Protein 9UC6 (pdb70)

Structure (mmCIF, N/CA/C/O backbone):
data_9UC6
#
_entry.id   9UC6
#
_cell.length_a   1.00
_cell.length_b   1.00
_cell.length_c   1.00
_cell.angle_alpha   90.00
_cell.angle_beta   90.00
_cell.angle_gamma   90.00
#
_symmetry.space_group_name_H-M   'P 1'
#
loop_
_entity.id
_entity.type
_entity.pdbx_description
1 polymer 'Chlorophyll a-b binding protein, chloroplastic'
2 non-polymer 'CHLOROPHYLL A'
3 non-polymer 'CHLOROPHYLL B'
4 non-polymer 'Mg-2,4-divinyl-phaeoporphyrin a5-monometyl ester'
5 non-polymer (3~{E},5~{E},7~{E},9~{E},11~{E},13~{E},15~{E},17~{E})-1-[(1~{S},4~{S})-2,2-dimethyl-6-methylidene-1,4-bis(oxidanyl)cyclohexyl]-3,7,12,16-tetramethyl-18-[(1~{R},4~{R})-2,6,6-trimethyl-4-oxidanyl-cyclohex-2-en-1-yl]octadeca-3,5,7,9,11,13,15,17-octaen-2-one
6 non-polymer (5~{Z})-3-[2-[(1~{R},4~{R})-2,6,6-trimethyl-4-oxidanyl-cyclohex-2-en-1-yl]ethyl]-5-[(2~{E},4~{E},6~{E},8~{E},10~{E},12~{E})-2,7,11-trimethyl-13-[(1~{S},4~{S},6~{R})-2,2,6-trimethyl-4-oxidanyl-7-oxabicyclo[4.1.0]heptan-1-yl]trideca-2,4,6,8,10,12-hexaenylidene]furan-2-one
7 non-polymer (1R,3R)-6-{(3E,5E,7E,9E,11E,13E,15E,17E)-18-[(1S,4R,6R)-4-HYDROXY-2,2,6-TRIMETHYL-7-OXABICYCLO[4.1.0]HEPT-1-YL]-3,7,12,16-TETRAMETHYLOCTADECA-1,3,5,7,9,11,13,15,17-NONAENYLIDENE}-1,5,5-TRIMETHYLCYCLOHEXANE-1,3-DIOL
8 non-polymer (2~{Z},4~{E},6~{E},8~{E},10~{E},12~{E},14~{E},16~{E})-6,11,15-trimethyl-17-[(4~{R})-2,6,6-trimethyl-4-oxidanyl-cyclohexen-1-yl]-2-[2-[(1~{R},4~{R})-2,6,6-trimethyl-4-oxidanyl-cyclohex-2-en-1-yl]ethyl]heptadeca-2,4,6,8,10,12,14,16-octaenal
9 non-polymer (1~{R})-3,5,5-trimethyl-4-[(1~{E},3~{E},5~{E},7~{E},9~{E},11~{E},13~{E},15~{E})-3,7,12,16-tetramethyl-18-[(1~{R},4~{R})-2,6,6-trimethyl-4-oxidanyl-cyclohex-2-en-1-yl]octadeca-1,3,5,7,9,11,13,15-octaenyl]cyclohex-3-en-1-ol
10 non-polymer 'Lauryl Maltose Neopentyl Glycol'
11 non-polymer 1,2-DI-O-ACYL-3-O-[6-DEOXY-6-SULFO-ALPHA-D-GLUCOPYRANOSYL]-SN-GLYCEROL
12 non-polymer '[(1~{S},3~{S},6~{R})-1,5,5-trimethyl-6-[(1~{E},3~{E},5~{E},7~{E},9~{E},11~{E},13~{E},15~{E},17~{E})-3,7,12,16-tetramethyl-18-[(4~{R})-2,6,6-trimethyl-4-oxidanyl-cyclohexen-1-yl]octadeca-1,3,5,7,9,11,13,15,17-nonaenyl]-7-oxabicyclo[4.1.0]heptan-3-yl] (~{Z})-oct-2-enoate'
13 water water
#
loop_
_atom_site.group_PDB
_atom_site.id
_atom_site.type_symbol
_atom_site.label_atom_id
_atom_site.label_alt_id
_atom_site.label_comp_id
_atom_site.label_asym_id
_atom_site.label_entity_id
_atom_site.label_seq_id
_atom_site.pdbx_PDB_ins_code
_atom_site.Cartn_x
_atom_site.Cartn_y
_atom_site.Cartn_z
_atom_site.occupancy
_atom_site.B_iso_or_equiv
_atom_site.auth_seq_id
_atom_site.auth_comp_id
_atom_site.auth_asym_id
_atom_site.auth_atom_id
_atom_site.pdbx_PDB_model_num
ATOM 1 N N . ALA A 1 1 ? 92.497 127.286 81.227 1.00 26.74 32 ALA A N 1
ATOM 2 C CA . ALA A 1 1 ? 92.274 128.660 80.794 1.00 26.74 32 ALA A CA 1
ATOM 3 C C . ALA A 1 1 ? 90.861 129.105 81.137 1.00 26.74 32 ALA A C 1
ATOM 4 O O . ALA A 1 1 ? 90.647 129.822 82.110 1.00 26.74 32 ALA A O 1
ATOM 6 N N . ASP A 1 2 ? 89.895 128.670 80.330 1.00 27.17 33 ASP A N 1
ATOM 7 C CA . ASP A 1 2 ? 88.494 129.009 80.554 1.00 27.17 33 ASP A CA 1
ATOM 8 C C . ASP A 1 2 ? 87.888 128.153 81.663 1.00 27.17 33 ASP A C 1
ATOM 9 O O . ASP A 1 2 ? 87.359 128.682 82.645 1.00 27.17 33 ASP A O 1
ATOM 14 N N . ILE A 1 3 ? 87.970 126.832 81.525 1.00 21.31 34 ILE A N 1
ATOM 15 C CA . ILE A 1 3 ? 87.359 125.939 82.501 1.00 21.31 34 ILE A CA 1
ATOM 16 C C . ILE A 1 3 ? 88.332 125.526 83.605 1.00 21.31 34 ILE A C 1
ATOM 17 O O . ILE A 1 3 ? 87.896 125.130 84.690 1.00 21.31 34 ILE A O 1
ATOM 22 N N . TYR A 1 4 ? 89.639 125.613 83.358 1.00 16.60 35 TYR A N 1
ATOM 23 C CA . TYR A 1 4 ? 90.665 125.253 84.334 1.00 16.60 35 TYR A CA 1
ATOM 24 C C . TYR A 1 4 ? 91.688 126.380 84.443 1.00 16.60 35 TYR A C 1
ATOM 25 O O . TYR A 1 4 ? 92.835 126.235 84.005 1.00 16.60 35 TYR A O 1
ATOM 34 N N . PRO A 1 5 ? 91.310 127.518 85.034 1.00 17.56 36 PRO A N 1
ATOM 35 C CA . PRO A 1 5 ? 92.286 128.609 85.178 1.00 17.56 36 PRO A CA 1
ATOM 36 C C . PRO A 1 5 ? 93.307 128.362 86.275 1.00 17.56 36 PRO A C 1
ATOM 37 O O . PRO A 1 5 ? 94.377 128.979 86.253 1.00 17.56 36 PRO A O 1
ATOM 41 N N . GLU A 1 6 ? 93.014 127.476 87.227 1.00 15.62 37 GLU A N 1
ATOM 42 C CA . GLU A 1 6 ? 93.925 127.173 88.328 1.00 15.62 37 GLU A CA 1
ATOM 43 C C . GLU A 1 6 ? 95.233 126.574 87.822 1.00 15.62 37 GLU A C 1
ATOM 44 O O . GLU A 1 6 ? 95.349 126.229 86.644 1.00 15.62 37 GLU A O 1
ATOM 50 N N . PHE A 1 7 ? 96.218 126.447 88.710 1.00 14.27 38 PHE A N 1
ATOM 51 C CA . PHE A 1 7 ? 97.509 125.872 88.353 1.00 14.27 38 PHE A CA 1
ATOM 52 C C . PHE A 1 7 ? 97.338 124.469 87.786 1.00 14.27 38 PHE A C 1
ATOM 53 O O . PHE A 1 7 ? 96.555 123.668 88.301 1.00 14.27 38 PHE A O 1
ATOM 61 N N . GLY A 1 8 ? 98.073 124.178 86.723 1.00 14.82 39 GLY A N 1
ATOM 62 C CA . GLY A 1 8 ? 97.997 122.884 86.081 1.00 14.82 39 GLY A CA 1
ATOM 63 C C . GLY A 1 8 ? 96.901 122.804 85.040 1.00 14.82 39 GLY A C 1
ATOM 64 O O . GLY A 1 8 ? 96.284 123.794 84.645 1.00 14.82 39 GLY A O 1
ATOM 65 N N . THR A 1 9 ? 96.654 121.577 84.592 1.00 15.09 40 THR A N 1
ATOM 66 C CA . THR A 1 9 ? 95.629 121.314 83.593 1.00 15.09 40 THR A CA 1
ATOM 67 C C . THR A 1 9 ? 95.065 119.918 83.839 1.00 15.09 40 THR A C 1
ATOM 68 O O . THR A 1 9 ? 95.349 119.285 84.856 1.00 15.09 40 THR A O 1
ATOM 72 N N . TYR A 1 10 ? 94.231 119.458 82.915 1.00 15.78 41 TYR A N 1
ATOM 73 C CA . TYR A 1 10 ? 93.569 118.165 82.969 1.00 15.78 41 TYR A CA 1
ATOM 74 C C . TYR A 1 10 ? 94.021 117.284 81.807 1.00 15.78 41 TYR A C 1
ATOM 75 O O . TYR A 1 10 ? 94.476 117.798 80.781 1.00 15.78 41 TYR A O 1
ATOM 84 N N . PRO A 1 11 ? 93.950 115.957 81.944 1.00 15.64 42 PRO A N 1
ATOM 85 C CA . PRO A 1 11 ? 94.379 115.087 80.840 1.00 15.64 42 PRO A CA 1
ATOM 86 C C . PRO A 1 11 ? 93.576 115.368 79.579 1.00 15.64 42 PRO A C 1
ATOM 87 O O . PRO A 1 11 ? 92.350 115.479 79.612 1.00 15.64 42 PRO A O 1
ATOM 91 N N . GLY A 1 12 ? 94.285 115.487 78.461 1.00 17.94 43 GLY A N 1
ATOM 92 C CA . GLY A 1 12 ? 93.701 115.985 77.238 1.00 17.94 43 GLY A CA 1
ATOM 93 C C . GLY A 1 12 ? 93.574 117.491 77.157 1.00 17.94 43 GLY A C 1
ATOM 94 O O . GLY A 1 12 ? 92.998 117.994 76.187 1.00 17.94 43 GLY A O 1
ATOM 95 N N . GLY A 1 13 ? 94.088 118.227 78.140 1.00 18.06 44 GLY A N 1
ATOM 96 C CA . GLY A 1 13 ? 93.936 119.668 78.168 1.00 18.06 44 GLY A CA 1
ATOM 97 C C . GLY A 1 13 ? 95.236 120.440 78.090 1.00 18.06 44 GLY A C 1
ATOM 98 O O . GLY A 1 13 ? 95.233 121.670 78.169 1.00 18.06 44 GLY A O 1
ATOM 99 N N . GLY A 1 14 ? 96.355 119.744 77.944 1.00 19.34 45 GLY A N 1
ATOM 100 C CA . GLY A 1 14 ? 97.630 120.427 77.839 1.00 19.34 45 GLY A CA 1
ATOM 101 C C . GLY A 1 14 ? 98.746 119.580 78.422 1.00 19.34 45 GLY A C 1
ATOM 102 O O . GLY A 1 14 ? 98.635 118.361 78.518 1.00 19.34 45 GLY A O 1
ATOM 103 N N . GLU A 1 15 ? 99.813 120.265 78.814 1.00 20.15 46 GLU A N 1
ATOM 104 C CA . GLU A 1 15 ? 101.011 119.622 79.329 1.00 20.15 46 GLU A CA 1
ATOM 105 C C . GLU A 1 15 ? 101.045 119.724 80.848 1.00 20.15 46 GLU A C 1
ATOM 106 O O . GLU A 1 15 ? 100.704 120.763 81.419 1.00 20.15 46 GLU A O 1
ATOM 112 N N . SER A 1 16 ? 101.444 118.638 81.491 1.00 16.59 47 SER A N 1
ATOM 113 C CA . SER A 1 16 ? 101.594 118.633 82.938 1.00 16.59 47 SER A CA 1
ATOM 114 C C . SER A 1 16 ? 102.700 119.603 83.352 1.00 16.59 47 SER A C 1
ATOM 115 O O . SER A 1 16 ? 103.738 119.674 82.682 1.00 16.59 47 SER A O 1
ATOM 118 N N . PRO A 1 17 ? 102.520 120.362 84.438 1.00 15.68 48 PRO A N 1
ATOM 119 C CA . PRO A 1 17 ? 103.521 121.388 84.777 1.00 15.68 48 PRO A CA 1
ATOM 120 C C . PRO A 1 17 ? 104.834 120.818 85.281 1.00 15.68 48 PRO A C 1
ATOM 121 O O . PRO A 1 17 ? 105.897 121.362 84.964 1.00 15.68 48 PRO A O 1
ATOM 125 N N . ILE A 1 18 ? 104.798 119.751 86.077 1.00 15.08 49 ILE A N 1
ATOM 126 C CA . ILE A 1 18 ? 105.995 119.280 86.766 1.00 15.08 49 ILE A CA 1
ATOM 127 C C . ILE A 1 18 ? 106.286 117.818 86.447 1.00 15.08 49 ILE A C 1
ATOM 128 O O . ILE A 1 18 ? 107.357 117.498 85.924 1.00 15.08 49 ILE A O 1
ATOM 133 N N . ILE A 1 19 ? 105.351 116.926 86.759 1.00 14.74 50 ILE A N 1
ATOM 134 C CA . ILE A 1 19 ? 105.512 115.497 86.504 1.00 14.74 50 ILE A CA 1
ATOM 135 C C . ILE A 1 19 ? 104.864 115.177 85.160 1.00 14.74 50 ILE A C 1
ATOM 136 O O . ILE A 1 19 ? 103.641 115.322 85.031 1.00 14.74 50 ILE A O 1
ATOM 141 N N . PRO A 1 20 ? 105.625 114.724 84.162 1.00 17.46 51 PRO A N 1
ATOM 142 C CA . PRO A 1 20 ? 105.077 114.589 82.803 1.00 17.46 51 PRO A CA 1
ATOM 143 C C . PRO A 1 20 ? 103.939 113.580 82.715 1.00 17.46 51 PRO A C 1
ATOM 144 O O . PRO A 1 20 ? 103.957 112.529 83.358 1.00 17.46 51 PRO A O 1
ATOM 148 N N . PHE A 1 21 ? 102.953 113.908 81.883 1.00 18.42 52 PHE A N 1
ATOM 149 C CA . PHE A 1 21 ? 101.822 113.025 81.601 1.00 18.42 52 PHE A CA 1
ATOM 150 C C . PHE A 1 21 ? 102.221 112.124 80.439 1.00 18.42 52 PHE A C 1
ATOM 151 O O . PHE A 1 21 ? 102.182 112.533 79.278 1.00 18.42 52 PHE A O 1
ATOM 159 N N . GLY A 1 22 ? 102.609 110.891 80.751 1.00 22.15 53 GLY A N 1
ATOM 160 C CA . GLY A 1 22 ? 103.105 109.985 79.735 1.00 22.15 53 GLY A CA 1
ATOM 161 C C . GLY A 1 22 ? 102.225 108.783 79.467 1.00 22.15 53 GLY A C 1
ATOM 162 O O . GLY A 1 22 ? 102.218 108.255 78.352 1.00 22.15 53 GLY A O 1
ATOM 163 N N . SER A 1 23 ? 101.483 108.332 80.474 1.00 21.01 54 SER A N 1
ATOM 164 C CA . SER A 1 23 ? 100.626 107.160 80.354 1.00 21.01 54 SER A CA 1
ATOM 165 C C . SER A 1 23 ? 99.176 107.556 80.578 1.00 21.01 54 SER A C 1
ATOM 166 O O . SER A 1 23 ? 98.858 108.234 81.560 1.00 21.01 54 SER A O 1
ATOM 169 N N . GLU A 1 24 ? 98.301 107.120 79.672 1.00 20.41 55 GLU A N 1
ATOM 170 C CA . GLU A 1 24 ? 96.874 107.366 79.833 1.00 20.41 55 GLU A CA 1
ATOM 171 C C . GLU A 1 24 ? 96.301 106.630 81.038 1.00 20.41 55 GLU A C 1
ATOM 172 O O . GLU A 1 24 ? 95.335 107.112 81.639 1.00 20.41 55 GLU A O 1
ATOM 178 N N . LYS A 1 25 ? 96.892 105.492 81.413 1.00 15.72 56 LYS A N 1
ATOM 179 C CA . LYS A 1 25 ? 96.408 104.725 82.557 1.00 15.72 56 LYS A CA 1
ATOM 180 C C . LYS A 1 25 ? 96.426 105.547 83.840 1.00 15.72 56 LYS A C 1
ATOM 181 O O . LYS A 1 25 ? 95.495 105.451 84.647 1.00 15.72 56 LYS A O 1
ATOM 187 N N . ASN A 1 26 ? 97.463 106.367 84.033 1.00 14.24 57 ASN A N 1
ATOM 188 C CA . ASN A 1 26 ? 97.510 107.245 85.195 1.00 14.24 57 ASN A CA 1
ATOM 189 C C . ASN A 1 26 ? 96.239 108.078 85.313 1.00 14.24 57 ASN A C 1
ATOM 190 O O . ASN A 1 26 ? 95.707 108.234 86.418 1.00 14.24 57 ASN A O 1
ATOM 195 N N . ALA A 1 27 ? 95.696 108.544 84.183 1.00 13.87 58 ALA A N 1
ATOM 196 C CA . ALA A 1 27 ? 94.441 109.288 84.224 1.00 13.87 58 ALA A CA 1
ATOM 197 C C . ALA A 1 27 ? 93.363 108.495 84.955 1.00 13.87 58 ALA A C 1
ATOM 198 O O . ALA A 1 27 ? 92.771 108.986 85.925 1.00 13.87 58 ALA A O 1
ATOM 200 N N . GLU A 1 28 ? 93.145 107.237 84.546 1.00 13.86 59 GLU A N 1
ATOM 201 C CA . GLU A 1 28 ? 92.181 106.395 85.251 1.00 13.86 59 GLU A CA 1
ATOM 202 C C . GLU A 1 28 ? 92.534 106.292 86.728 1.00 13.86 59 GLU A C 1
ATOM 203 O O . GLU A 1 28 ? 91.680 106.516 87.596 1.00 13.86 59 GLU A O 1
ATOM 209 N N . ARG A 1 29 ? 93.803 106.002 87.031 1.00 11.63 60 ARG A N 1
ATOM 210 C CA . ARG A 1 29 ? 94.209 105.901 88.426 1.00 11.63 60 ARG A CA 1
ATOM 211 C C . ARG A 1 29 ? 93.804 107.158 89.186 1.00 11.63 60 ARG A C 1
ATOM 212 O O . ARG A 1 29 ? 93.180 107.073 90.251 1.00 11.63 60 ARG A O 1
ATOM 220 N N . GLU A 1 30 ? 94.059 108.333 88.595 1.00 10.62 61 GLU A N 1
ATOM 221 C CA . GLU A 1 30 ? 93.819 109.574 89.323 1.00 10.62 61 GLU A CA 1
ATOM 222 C C . GLU A 1 30 ? 92.346 109.708 89.688 1.00 10.62 61 GLU A C 1
ATOM 223 O O . GLU A 1 30 ? 92.015 110.182 90.779 1.00 10.62 61 GLU A O 1
ATOM 229 N N . VAL A 1 31 ? 91.449 109.256 88.811 1.00 10.69 62 VAL A N 1
ATOM 230 C CA . VAL A 1 31 ? 90.031 109.373 89.125 1.00 10.69 62 VAL A CA 1
ATOM 231 C C . VAL A 1 31 ? 89.658 108.402 90.238 1.00 10.69 62 VAL A C 1
ATOM 232 O O . VAL A 1 31 ? 89.001 108.781 91.213 1.00 10.69 62 VAL A O 1
ATOM 236 N N . ILE A 1 32 ? 90.139 107.157 90.149 1.00 10.15 63 ILE A N 1
ATOM 237 C CA . ILE A 1 32 ? 89.715 106.141 91.111 1.00 10.15 63 ILE A CA 1
ATOM 238 C C . ILE A 1 32 ? 90.186 106.516 92.511 1.00 10.15 63 ILE A C 1
ATOM 239 O O . ILE A 1 32 ? 89.375 106.649 93.439 1.00 10.15 63 ILE A O 1
ATOM 244 N N . HIS A 1 33 ? 91.499 106.734 92.667 1.00 9.83 64 HIS A N 1
ATOM 245 C CA . HIS A 1 33 ? 92.035 107.317 93.893 1.00 9.83 64 HIS A CA 1
ATOM 246 C C . HIS A 1 33 ? 91.156 108.468 94.368 1.00 9.83 64 HIS A C 1
ATOM 247 O O . HIS A 1 33 ? 90.664 108.458 95.504 1.00 9.83 64 HIS A O 1
ATOM 254 N N . GLY A 1 34 ? 90.867 109.414 93.469 1.00 10.11 65 GLY A N 1
ATOM 255 C CA . GLY A 1 34 ? 90.117 110.593 93.859 1.00 10.11 65 GLY A CA 1
ATOM 256 C C . GLY A 1 34 ? 88.781 110.252 94.486 1.00 10.11 65 GLY A C 1
ATOM 257 O O . GLY A 1 34 ? 88.444 110.765 95.557 1.00 10.11 65 GLY A O 1
ATOM 258 N N . ARG A 1 35 ? 88.035 109.331 93.868 1.00 11.48 66 ARG A N 1
ATOM 259 C CA . ARG A 1 35 ? 86.722 108.995 94.403 1.00 11.48 66 ARG A CA 1
ATOM 260 C C . ARG A 1 35 ? 86.857 108.449 95.819 1.00 11.48 66 ARG A C 1
ATOM 261 O O . ARG A 1 35 ? 86.199 108.935 96.749 1.00 11.48 66 ARG A O 1
ATOM 269 N N . TRP A 1 36 ? 87.807 107.528 96.021 1.00 10.31 67 TRP A N 1
ATOM 270 C CA . TRP A 1 36 ? 88.024 106.997 97.360 1.00 10.31 67 TRP A CA 1
ATOM 271 C C . TRP A 1 36 ? 88.383 108.122 98.323 1.00 10.31 67 TRP A C 1
ATOM 272 O O . TRP A 1 36 ? 87.795 108.227 99.408 1.00 10.31 67 TRP A O 1
ATOM 283 N N . ALA A 1 37 ? 89.262 109.035 97.892 1.00 9.80 68 ALA A N 1
ATOM 284 C CA . ALA A 1 37 ? 89.671 110.121 98.771 1.00 9.80 68 ALA A CA 1
ATOM 285 C C . ALA A 1 37 ? 88.466 110.930 99.218 1.00 9.80 68 ALA A C 1
ATOM 286 O O . ALA A 1 37 ? 88.346 111.257 100.404 1.00 9.80 68 ALA A O 1
ATOM 288 N N . MET A 1 38 ? 87.537 111.216 98.296 1.00 10.92 69 MET A N 1
ATOM 289 C CA . MET A 1 38 ? 86.349 111.959 98.698 1.00 10.92 69 MET A CA 1
ATOM 290 C C . MET A 1 38 ? 85.622 111.220 99.809 1.00 10.92 69 MET A C 1
ATOM 291 O O . MET A 1 38 ? 85.466 111.745 100.920 1.00 10.92 69 MET A O 1
ATOM 296 N N . LEU A 1 39 ? 85.309 109.942 99.571 1.00 10.91 70 LEU A N 1
ATOM 297 C CA . LEU A 1 39 ? 84.615 109.150 100.577 1.00 10.91 70 LEU A CA 1
ATOM 298 C C . LEU A 1 39 ? 85.431 109.093 101.859 1.00 10.91 70 LEU A C 1
ATOM 299 O O . LEU A 1 39 ? 84.874 109.087 102.961 1.00 10.91 70 LEU A O 1
ATOM 304 N N . GLY A 1 40 ? 86.759 109.091 101.728 1.00 10.15 71 GLY A N 1
ATOM 305 C CA . GLY A 1 40 ? 87.601 109.081 102.907 1.00 10.15 71 GLY A CA 1
ATOM 306 C C . GLY A 1 40 ? 87.435 110.339 103.730 1.00 10.15 71 GLY A C 1
ATOM 307 O O . GLY A 1 40 ? 87.043 110.275 104.900 1.00 10.15 71 GLY A O 1
ATOM 308 N N . VAL A 1 41 ? 87.638 111.503 103.107 1.00 10.15 72 VAL A N 1
ATOM 309 C CA . VAL A 1 41 ? 87.683 112.738 103.886 1.00 10.15 72 VAL A CA 1
ATOM 310 C C . VAL A 1 41 ? 86.332 112.978 104.538 1.00 10.15 72 VAL A C 1
ATOM 311 O O . VAL A 1 41 ? 86.223 113.094 105.766 1.00 10.15 72 VAL A O 1
ATOM 315 N N . THR A 1 42 ? 85.277 112.968 103.720 1.00 11.74 73 THR A N 1
ATOM 316 C CA . THR A 1 42 ? 83.915 113.034 104.229 1.00 11.74 73 THR A CA 1
ATOM 317 C C . THR A 1 42 ? 83.739 112.097 105.414 1.00 11.74 73 THR A C 1
ATOM 318 O O . THR A 1 42 ? 83.390 112.539 106.516 1.00 11.74 73 THR A O 1
ATOM 322 N N . GLY A 1 43 ? 84.083 110.818 105.229 1.00 12.25 74 GLY A N 1
ATOM 323 C CA . GLY A 1 43 ? 83.915 109.861 106.305 1.00 12.25 74 GLY A CA 1
ATOM 324 C C . GLY A 1 43 ? 84.585 110.325 107.578 1.00 12.25 74 GLY A C 1
ATOM 325 O O . GLY A 1 43 ? 83.917 110.537 108.597 1.00 12.25 74 GLY A O 1
ATOM 326 N N . ALA A 1 44 ? 85.890 110.605 107.503 1.00 11.92 75 ALA A N 1
ATOM 327 C CA . ALA A 1 44 ? 86.606 111.036 108.694 1.00 11.92 75 ALA A CA 1
ATOM 328 C C . ALA A 1 44 ? 85.890 112.221 109.313 1.00 11.92 75 ALA A C 1
ATOM 329 O O . ALA A 1 44 ? 85.423 112.156 110.461 1.00 11.92 75 ALA A O 1
ATOM 331 N N . TRP A 1 45 ? 85.642 113.237 108.486 1.00 13.51 76 TRP A N 1
ATOM 332 C CA . TRP A 1 45 ? 84.929 114.427 108.914 1.00 13.51 76 TRP A CA 1
ATOM 333 C C . TRP A 1 45 ? 83.655 114.045 109.656 1.00 13.51 76 TRP A C 1
ATOM 334 O O . TRP A 1 45 ? 83.544 114.247 110.875 1.00 13.51 76 TRP A O 1
ATOM 345 N N . ALA A 1 46 ? 82.746 113.357 108.963 1.00 13.92 77 ALA A N 1
ATOM 346 C CA . ALA A 1 46 ? 81.440 113.100 109.549 1.00 13.92 77 ALA A CA 1
ATOM 347 C C . ALA A 1 46 ? 81.575 112.276 110.816 1.00 13.92 77 ALA A C 1
ATOM 348 O O . ALA A 1 46 ? 80.938 112.584 111.831 1.00 13.92 77 ALA A O 1
ATOM 350 N N . ALA A 1 47 ? 82.447 111.263 110.799 1.00 13.95 78 ALA A N 1
ATOM 351 C CA . ALA A 1 47 ? 82.505 110.387 111.958 1.00 13.95 78 ALA A CA 1
ATOM 352 C C . ALA A 1 47 ? 82.985 111.159 113.177 1.00 13.95 78 ALA A C 1
ATOM 353 O O . ALA A 1 47 ? 82.406 111.031 114.263 1.00 13.95 78 ALA A O 1
ATOM 355 N N . GLU A 1 48 ? 83.977 112.039 112.994 1.00 13.48 79 GLU A N 1
ATOM 356 C CA . GLU A 1 48 ? 84.462 112.795 114.142 1.00 13.48 79 GLU A CA 1
ATOM 357 C C . GLU A 1 48 ? 83.396 113.757 114.644 1.00 13.48 79 GLU A C 1
ATOM 358 O O . GLU A 1 48 ? 83.324 114.038 115.844 1.00 13.48 79 GLU A O 1
ATOM 364 N N . ASN A 1 49 ? 82.538 114.249 113.751 1.00 15.36 80 ASN A N 1
ATOM 365 C CA . ASN A 1 49 ? 81.492 115.155 114.207 1.00 15.36 80 ASN A CA 1
ATOM 366 C C . ASN A 1 49 ? 80.430 114.394 114.985 1.00 15.36 80 ASN A C 1
ATOM 367 O O . ASN A 1 49 ? 79.799 114.949 115.891 1.00 15.36 80 ASN A O 1
ATOM 372 N N . GLY A 1 50 ? 80.251 113.107 114.677 1.00 16.57 81 GLY A N 1
ATOM 373 C CA . GLY A 1 50 ? 79.169 112.358 115.288 1.00 16.57 81 GLY A CA 1
ATOM 374 C C . GLY A 1 50 ? 79.559 111.635 116.556 1.00 16.57 81 GLY A C 1
ATOM 375 O O . GLY A 1 50 ? 78.743 111.511 117.473 1.00 16.57 81 GLY A O 1
ATOM 376 N N . THR A 1 51 ? 80.795 111.143 116.627 1.00 15.57 82 THR A N 1
ATOM 377 C CA . THR A 1 51 ? 81.257 110.334 117.743 1.00 15.57 82 THR A CA 1
ATOM 378 C C . THR A 1 51 ? 82.390 110.958 118.542 1.00 15.57 82 THR A C 1
ATOM 379 O O . THR A 1 51 ? 82.598 110.555 119.689 1.00 15.57 82 THR A O 1
ATOM 383 N N . GLY A 1 52 ? 83.121 111.917 117.981 1.00 14.90 83 GLY A N 1
ATOM 384 C CA . GLY A 1 52 ? 84.314 112.429 118.616 1.00 14.90 83 GLY A CA 1
ATOM 385 C C . GLY A 1 52 ? 85.535 111.548 118.469 1.00 14.90 83 GLY A C 1
ATOM 386 O O . GLY A 1 52 ? 86.587 111.879 119.025 1.00 14.90 83 GLY A O 1
ATOM 387 N N . ILE A 1 53 ? 85.432 110.446 117.737 1.00 13.61 84 ILE A N 1
ATOM 388 C CA . ILE A 1 53 ? 86.529 109.496 117.583 1.00 13.61 84 ILE A CA 1
ATOM 389 C C . ILE A 1 53 ? 87.292 109.855 116.310 1.00 13.61 84 ILE A C 1
ATOM 390 O O . ILE A 1 53 ? 86.674 109.933 115.238 1.00 13.61 84 ILE A O 1
ATOM 395 N N . PRO A 1 54 ? 88.600 110.086 116.377 1.00 11.68 85 PRO A N 1
ATOM 396 C CA . PRO A 1 54 ? 89.350 110.389 115.152 1.00 11.68 85 PRO A CA 1
ATOM 397 C C . PRO A 1 54 ? 89.430 109.180 114.229 1.00 11.68 85 PRO A C 1
ATOM 398 O O . PRO A 1 54 ? 89.381 108.030 114.665 1.00 11.68 85 PRO A O 1
ATOM 402 N N . TRP A 1 55 ? 89.560 109.466 112.933 1.00 9.10 86 TRP A N 1
ATOM 403 C CA . TRP A 1 55 ? 89.575 108.414 111.922 1.00 9.10 86 TRP A CA 1
ATOM 404 C C . TRP A 1 55 ? 90.761 107.471 112.107 1.00 9.10 86 TRP A C 1
ATOM 405 O O . TRP A 1 55 ? 90.646 106.269 111.853 1.00 9.10 86 TRP A O 1
ATOM 416 N N . PHE A 1 56 ? 91.914 107.999 112.529 1.00 9.96 87 PHE A N 1
ATOM 417 C CA . PHE A 1 56 ? 93.120 107.177 112.565 1.00 9.96 87 PHE A CA 1
ATOM 418 C C . PHE A 1 56 ? 93.175 106.237 113.768 1.00 9.96 87 PHE A C 1
ATOM 419 O O . PHE A 1 56 ? 94.119 105.449 113.862 1.00 9.96 87 PHE A O 1
ATOM 427 N N . THR A 1 57 ? 92.207 106.294 114.687 1.00 11.33 88 THR A N 1
ATOM 428 C CA . THR A 1 57 ? 92.113 105.298 115.748 1.00 11.33 88 THR A CA 1
ATOM 429 C C . THR A 1 57 ? 90.806 104.519 115.760 1.00 11.33 88 THR A C 1
ATOM 430 O O . THR A 1 57 ? 90.625 103.684 116.650 1.00 11.33 88 THR A O 1
ATOM 434 N N . ALA A 1 58 ? 89.894 104.767 114.815 1.00 11.83 89 ALA A N 1
ATOM 435 C CA . ALA A 1 58 ? 88.592 104.104 114.842 1.00 11.83 89 ALA A CA 1
ATOM 436 C C . ALA A 1 58 ? 88.713 102.594 114.666 1.00 11.83 89 ALA A C 1
ATOM 437 O O . ALA A 1 58 ? 87.830 101.849 115.104 1.00 11.83 89 ALA A O 1
ATOM 439 N N . GLY A 1 59 ? 89.801 102.127 114.049 1.00 12.42 90 GLY A N 1
ATOM 440 C CA . GLY A 1 59 ? 89.986 100.705 113.816 1.00 12.42 90 GLY A CA 1
ATOM 441 C C . GLY A 1 59 ? 90.004 99.868 115.079 1.00 12.42 90 GLY A C 1
ATOM 442 O O . GLY A 1 59 ? 89.514 98.735 115.067 1.00 12.42 90 GLY A O 1
ATOM 443 N N . THR A 1 60 ? 90.511 100.416 116.183 1.00 13.44 91 THR A N 1
ATOM 444 C CA . THR A 1 60 ? 90.610 99.664 117.430 1.00 13.44 91 THR A CA 1
ATOM 445 C C . THR A 1 60 ? 89.251 99.293 118.011 1.00 13.44 91 THR A C 1
ATOM 446 O O . THR A 1 60 ? 89.195 98.456 118.915 1.00 13.44 91 THR A O 1
ATOM 450 N N . LEU A 1 61 ? 88.165 99.888 117.519 1.00 15.30 92 LEU A N 1
ATOM 451 C CA . LEU A 1 61 ? 86.824 99.558 117.985 1.00 15.30 92 LEU A CA 1
ATOM 452 C C . LEU A 1 61 ? 86.352 98.177 117.540 1.00 15.30 92 LEU A C 1
ATOM 453 O O . LEU A 1 61 ? 85.432 97.631 118.154 1.00 15.30 92 LEU A O 1
ATOM 458 N N . CYS A 1 62 ? 86.937 97.610 116.486 1.00 17.03 93 CYS A N 1
ATOM 459 C CA . CYS A 1 62 ? 86.465 96.354 115.906 1.00 17.03 93 CYS A CA 1
ATOM 460 C C . CYS A 1 62 ? 87.647 95.425 115.658 1.00 17.03 93 CYS A C 1
ATOM 461 O O . CYS A 1 62 ? 88.402 95.619 114.700 1.00 17.03 93 CYS A O 1
ATOM 464 N N . THR A 1 63 ? 87.797 94.417 116.504 1.00 17.33 94 THR A N 1
ATOM 465 C CA . THR A 1 63 ? 88.836 93.405 116.407 1.00 17.33 94 THR A CA 1
ATOM 466 C C . THR A 1 63 ? 88.226 92.035 116.657 1.00 17.33 94 THR A C 1
ATOM 467 O O . THR A 1 63 ? 87.086 91.934 117.122 1.00 17.33 94 THR A O 1
ATOM 471 N N . PRO A 1 64 ? 88.941 90.957 116.322 1.00 17.13 95 PRO A N 1
ATOM 472 C CA . PRO A 1 64 ? 88.424 89.617 116.658 1.00 17.13 95 PRO A CA 1
ATOM 473 C C . PRO A 1 64 ? 88.132 89.437 118.139 1.00 17.13 95 PRO A C 1
ATOM 474 O O . PRO A 1 64 ? 87.263 88.633 118.495 1.00 17.13 95 PRO A O 1
ATOM 478 N N . ASP A 1 65 ? 88.826 90.164 119.015 1.00 19.90 96 ASP A N 1
ATOM 479 C CA . ASP A 1 65 ? 88.506 90.106 120.437 1.00 19.90 96 ASP A CA 1
ATOM 480 C C . ASP A 1 65 ? 87.148 90.737 120.732 1.00 19.90 96 ASP A C 1
ATOM 481 O O . ASP A 1 65 ? 86.372 90.198 121.530 1.00 19.90 96 ASP A O 1
ATOM 486 N N . ASP A 1 66 ? 86.836 91.868 120.095 1.00 20.27 97 ASP A N 1
ATOM 487 C CA . ASP A 1 66 ? 85.603 92.588 120.386 1.00 20.27 97 ASP A CA 1
ATOM 488 C C . ASP A 1 66 ? 85.282 93.560 119.256 1.00 20.27 97 ASP A C 1
ATOM 489 O O . ASP A 1 66 ? 86.150 94.314 118.811 1.00 20.27 97 ASP A O 1
ATOM 494 N N . CYS A 1 67 ? 84.022 93.548 118.812 1.00 20.00 98 CYS A N 1
ATOM 495 C CA . CYS A 1 67 ? 83.535 94.540 117.860 1.00 20.00 98 CYS A CA 1
ATOM 496 C C . CYS A 1 67 ? 82.184 95.112 118.277 1.00 20.00 98 CYS A C 1
ATOM 497 O O . CYS A 1 67 ? 81.570 95.846 117.497 1.00 20.00 98 CYS A O 1
ATOM 500 N N . THR A 1 68 ? 81.703 94.814 119.483 1.00 21.56 99 THR A N 1
ATOM 501 C CA . THR A 1 68 ? 80.412 95.322 119.928 1.00 21.56 99 THR A CA 1
ATOM 502 C C . THR A 1 68 ? 80.429 96.810 120.260 1.00 21.56 99 THR A C 1
ATOM 503 O O . THR A 1 68 ? 79.357 97.411 120.361 1.00 21.56 99 THR A O 1
ATOM 507 N N . ALA A 1 69 ? 81.607 97.421 120.416 1.00 20.86 100 ALA A N 1
ATOM 508 C CA . ALA A 1 69 ? 81.672 98.836 120.770 1.00 20.86 100 ALA A CA 1
ATOM 509 C C . ALA A 1 69 ? 81.148 99.741 119.664 1.00 20.86 100 ALA A C 1
ATOM 510 O O . ALA A 1 69 ? 80.746 100.873 119.946 1.00 20.86 100 ALA A O 1
ATOM 512 N N . VAL A 1 70 ? 81.136 99.266 118.416 1.00 21.06 101 VAL A N 1
ATOM 513 C CA . VAL A 1 70 ? 80.619 100.047 117.300 1.00 21.06 101 VAL A CA 1
ATOM 514 C C . VAL A 1 70 ? 79.098 100.018 117.220 1.00 21.06 101 VAL A C 1
ATOM 515 O O . VAL A 1 70 ? 78.512 100.805 116.466 1.00 21.06 101 VAL A O 1
ATOM 519 N N . ALA A 1 71 ? 78.438 99.172 118.014 1.00 22.15 102 ALA A N 1
ATOM 520 C CA . ALA A 1 71 ? 77.006 98.947 117.843 1.00 22.15 102 ALA A CA 1
ATOM 521 C C . ALA A 1 71 ? 76.192 100.217 118.073 1.00 22.15 102 ALA A C 1
ATOM 522 O O . ALA A 1 71 ? 75.212 100.464 117.363 1.00 22.15 102 ALA A O 1
ATOM 524 N N . ASP A 1 72 ? 76.571 101.036 119.055 1.00 22.46 103 ASP A N 1
ATOM 525 C CA . ASP A 1 72 ? 75.763 102.185 119.452 1.00 22.46 103 ASP A CA 1
ATOM 526 C C . ASP A 1 72 ? 76.361 103.521 119.014 1.00 22.46 103 ASP A C 1
ATOM 527 O O . ASP A 1 72 ? 76.016 104.566 119.567 1.00 22.46 103 ASP A O 1
ATOM 532 N N . LYS A 1 73 ? 77.227 103.520 118.002 1.00 20.27 104 LYS A N 1
ATOM 533 C CA . LYS A 1 73 ? 77.941 104.744 117.658 1.00 20.27 104 LYS A CA 1
ATOM 534 C C . LYS A 1 73 ? 77.179 105.657 116.705 1.00 20.27 104 LYS A C 1
ATOM 535 O O . LYS A 1 73 ? 77.369 106.875 116.755 1.00 20.27 104 LYS A O 1
ATOM 541 N N . PHE A 1 74 ? 76.323 105.117 115.849 1.00 18.70 105 PHE A N 1
ATOM 542 C CA . PHE A 1 74 ? 75.751 105.910 114.764 1.00 18.70 105 PHE A CA 1
ATOM 543 C C . PHE A 1 74 ? 74.697 106.877 115.295 1.00 18.70 105 PHE A C 1
ATOM 544 O O . PHE A 1 74 ? 73.756 106.444 115.965 1.00 18.70 105 PHE A O 1
ATOM 552 N N . PRO A 1 75 ? 74.822 108.177 115.028 1.00 20.36 106 PRO A N 1
ATOM 553 C CA . PRO A 1 75 ? 73.958 109.161 115.695 1.00 20.36 106 PRO A CA 1
ATOM 554 C C . PRO A 1 75 ? 72.510 109.093 115.235 1.00 20.36 106 PRO A C 1
ATOM 555 O O . PRO A 1 75 ? 72.212 109.073 114.039 1.00 20.36 106 PRO A O 1
ATOM 559 N N . GLY A 1 76 ? 71.606 109.077 116.211 1.00 22.06 107 GLY A N 1
ATOM 560 C CA . GLY A 1 76 ? 70.183 109.054 115.965 1.00 22.06 107 GLY A CA 1
ATOM 561 C C . GLY A 1 76 ? 69.594 107.697 115.653 1.00 22.06 107 GLY A C 1
ATOM 562 O O . GLY A 1 76 ? 68.377 107.606 115.457 1.00 22.06 107 GLY A O 1
ATOM 563 N N . ALA A 1 77 ? 70.406 106.641 115.605 1.00 22.68 108 ALA A N 1
ATOM 564 C CA . ALA A 1 77 ? 69.917 105.332 115.190 1.00 22.68 108 ALA A CA 1
ATOM 565 C C . ALA A 1 77 ? 68.822 104.832 116.129 1.00 22.68 108 ALA A C 1
ATOM 566 O O . ALA A 1 77 ? 68.959 104.891 117.353 1.00 22.68 108 ALA A O 1
ATOM 568 N N . VAL A 1 78 ? 67.732 104.331 115.542 1.00 24.71 109 VAL A N 1
ATOM 569 C CA . VAL A 1 78 ? 66.575 103.910 116.329 1.00 24.71 109 VAL A CA 1
ATOM 570 C C . VAL A 1 78 ? 66.896 102.687 117.181 1.00 24.71 109 VAL A C 1
ATOM 571 O O . VAL A 1 78 ? 66.179 102.390 118.144 1.00 24.71 109 VAL A O 1
ATOM 575 N N . ALA A 1 79 ? 67.957 101.958 116.847 1.00 23.84 110 ALA A N 1
ATOM 576 C CA . ALA A 1 79 ? 68.394 100.793 117.602 1.00 23.84 110 ALA A CA 1
ATOM 577 C C . ALA A 1 79 ? 69.889 100.629 117.390 1.00 23.84 110 ALA A C 1
ATOM 578 O O . ALA A 1 79 ? 70.438 101.202 116.444 1.00 23.84 110 ALA A O 1
ATOM 580 N N . PRO A 1 80 ? 70.580 99.895 118.260 1.00 23.65 111 PRO A N 1
ATOM 581 C CA . PRO A 1 80 ? 71.977 99.551 117.976 1.00 23.65 111 PRO A CA 1
ATOM 582 C C . PRO A 1 80 ? 72.066 98.556 116.829 1.00 23.65 111 PRO A C 1
ATOM 583 O O . PRO A 1 80 ? 71.090 97.900 116.462 1.00 23.65 111 PRO A O 1
ATOM 587 N N . LEU A 1 81 ? 73.269 98.452 116.255 1.00 22.17 112 LEU A N 1
ATOM 588 C CA . LEU A 1 81 ? 73.469 97.557 115.118 1.00 22.17 112 LEU A CA 1
ATOM 589 C C . LEU A 1 81 ? 73.140 96.109 115.464 1.00 22.17 112 LEU A C 1
ATOM 590 O O . LEU A 1 81 ? 72.834 95.316 114.569 1.00 22.17 112 LEU A O 1
ATOM 595 N N . ALA A 1 82 ? 73.226 95.740 116.739 1.00 24.62 113 ALA A N 1
ATOM 596 C CA . ALA A 1 82 ? 72.897 94.398 117.195 1.00 24.62 113 ALA A CA 1
ATOM 597 C C . ALA A 1 82 ? 72.495 94.469 118.660 1.00 24.62 113 ALA A C 1
ATOM 598 O O . ALA A 1 82 ? 72.920 95.388 119.369 1.00 24.62 113 ALA A O 1
ATOM 600 N N . PRO A 1 83 ? 71.692 93.519 119.144 1.00 27.84 114 PRO A N 1
ATOM 601 C CA . PRO A 1 83 ? 71.222 93.593 120.533 1.00 27.84 114 PRO A CA 1
ATOM 602 C C . PRO A 1 83 ? 72.378 93.553 121.520 1.00 27.84 114 PRO A C 1
ATOM 603 O O . PRO A 1 83 ? 73.415 92.936 121.270 1.00 27.84 114 PRO A O 1
ATOM 607 N N . GLU A 1 84 ? 72.194 94.238 122.643 1.00 31.59 115 GLU A N 1
ATOM 608 C CA . GLU A 1 84 ? 73.201 94.255 123.696 1.00 31.59 115 GLU A CA 1
ATOM 609 C C . GLU A 1 84 ? 73.351 92.860 124.290 1.00 31.59 115 GLU A C 1
ATOM 610 O O . GLU A 1 84 ? 72.355 92.184 124.568 1.00 31.59 115 GLU A O 1
ATOM 616 N N . GLY A 1 85 ? 74.595 92.423 124.469 1.00 29.41 116 GLY A N 1
ATOM 617 C CA . GLY A 1 85 ? 74.880 91.107 124.993 1.00 29.41 116 GLY A CA 1
ATOM 618 C C . GLY A 1 85 ? 74.869 89.991 123.974 1.00 29.41 116 GLY A C 1
ATOM 619 O O . GLY A 1 85 ? 75.193 88.851 124.328 1.00 29.41 116 GLY A O 1
ATOM 620 N N . SER A 1 86 ? 74.527 90.278 122.719 1.00 27.51 117 SER A N 1
ATOM 621 C CA . SER A 1 86 ? 74.484 89.255 121.684 1.00 27.51 117 SER A CA 1
ATOM 622 C C . SER A 1 86 ? 75.860 88.908 121.134 1.00 27.51 117 SER A C 1
ATOM 623 O O . SER A 1 86 ? 75.981 87.932 120.388 1.00 27.51 117 SER A O 1
ATOM 626 N N . GLY A 1 87 ? 76.893 89.669 121.486 1.00 25.66 118 GLY A N 1
ATOM 627 C CA . GLY A 1 87 ? 78.214 89.443 120.943 1.00 25.66 118 GLY A CA 1
ATOM 628 C C . GLY A 1 87 ? 78.412 89.926 119.525 1.00 25.66 118 GLY A C 1
ATOM 629 O O . GLY A 1 87 ? 79.392 89.530 118.886 1.00 25.66 118 GLY A O 1
ATOM 630 N N . TYR A 1 88 ? 77.524 90.770 119.015 1.00 23.21 119 TYR A N 1
ATOM 631 C CA . TYR A 1 88 ? 77.558 91.238 117.640 1.00 23.21 119 TYR A CA 1
ATOM 632 C C . TYR A 1 88 ? 77.618 92.760 117.602 1.00 23.21 119 TYR A C 1
ATOM 633 O O . TYR A 1 88 ? 77.173 93.429 118.542 1.00 23.21 119 TYR A O 1
ATOM 642 N N . PRO A 1 89 ? 78.175 93.349 116.530 1.00 21.00 120 PRO A N 1
ATOM 643 C CA . PRO A 1 89 ? 78.763 92.725 115.332 1.00 21.00 120 PRO A CA 1
ATOM 644 C C . PRO A 1 89 ? 80.011 91.882 115.605 1.00 21.00 120 PRO A C 1
ATOM 645 O O . PRO A 1 89 ? 80.757 92.152 116.540 1.00 21.00 120 PRO A O 1
ATOM 649 N N . SER A 1 90 ? 80.213 90.857 114.782 1.00 17.73 121 SER A N 1
ATOM 650 C CA . SER A 1 90 ? 81.365 89.969 114.873 1.00 17.73 121 SER A CA 1
ATOM 651 C C . SER A 1 90 ? 82.408 90.394 113.847 1.00 17.73 121 SER A C 1
ATOM 652 O O . SER A 1 90 ? 82.071 90.642 112.686 1.00 17.73 121 SER A O 1
ATOM 655 N N . PHE A 1 91 ? 83.671 90.479 114.277 1.00 15.38 122 PHE A N 1
ATOM 656 C CA . PHE A 1 91 ? 84.728 90.956 113.386 1.00 15.38 122 PHE A CA 1
ATOM 657 C C . PHE A 1 91 ? 84.868 90.061 112.161 1.00 15.38 122 PHE A C 1
ATOM 658 O O . PHE A 1 91 ? 85.040 90.553 111.041 1.00 15.38 122 PHE A O 1
ATOM 666 N N . TRP A 1 92 ? 84.813 88.743 112.357 1.00 15.20 123 TRP A N 1
ATOM 667 C CA . TRP A 1 92 ? 84.985 87.821 111.240 1.00 15.20 123 TRP A CA 1
ATOM 668 C C . TRP A 1 92 ? 83.858 87.959 110.222 1.00 15.20 123 TRP A C 1
ATOM 669 O O . TRP A 1 92 ? 84.106 87.901 109.013 1.00 15.20 123 TRP A O 1
ATOM 680 N N . ASN A 1 93 ? 82.619 88.153 110.688 1.00 15.91 124 ASN A N 1
ATOM 681 C CA . ASN A 1 93 ? 81.507 88.375 109.764 1.00 15.91 124 ASN A CA 1
ATOM 682 C C . ASN A 1 93 ? 81.714 89.643 108.943 1.00 15.91 124 ASN A C 1
ATOM 683 O O . ASN A 1 93 ? 81.528 89.638 107.719 1.00 15.91 124 ASN A O 1
ATOM 688 N N . VAL A 1 94 ? 82.123 90.731 109.602 1.00 14.42 125 VAL A N 1
ATOM 689 C CA . VAL A 1 94 ? 82.371 91.992 108.908 1.00 14.42 125 VAL A CA 1
ATOM 690 C C . VAL A 1 94 ? 83.462 91.809 107.859 1.00 14.42 125 VAL A C 1
ATOM 691 O O . VAL A 1 94 ? 83.322 92.246 106.709 1.00 14.42 125 VAL A O 1
ATOM 695 N N . LEU A 1 95 ? 84.550 91.131 108.234 1.00 14.46 126 LEU A N 1
ATOM 696 C CA . LEU A 1 95 ? 85.672 90.936 107.320 1.00 14.46 126 LEU A CA 1
ATOM 697 C C . LEU A 1 95 ? 85.270 90.097 106.112 1.00 14.46 126 LEU A C 1
ATOM 698 O O . LEU A 1 95 ? 85.606 90.432 104.970 1.00 14.46 126 LEU A O 1
ATOM 703 N N . ILE A 1 96 ? 84.547 88.999 106.344 1.00 14.60 127 ILE A N 1
ATOM 704 C CA . ILE A 1 96 ? 84.154 88.126 105.242 1.00 14.60 127 ILE A CA 1
ATOM 705 C C . ILE A 1 96 ? 83.216 88.857 104.291 1.00 14.60 127 ILE A C 1
ATOM 706 O O . ILE A 1 96 ? 83.348 88.758 103.063 1.00 14.60 127 ILE A O 1
ATOM 711 N N . ILE A 1 97 ? 82.251 89.601 104.839 1.00 13.87 128 ILE A N 1
ATOM 712 C CA . ILE A 1 97 ? 81.317 90.338 103.993 1.00 13.87 128 ILE A CA 1
ATOM 713 C C . ILE A 1 97 ? 82.060 91.375 103.160 1.00 13.87 128 ILE A C 1
ATOM 714 O O . ILE A 1 97 ? 81.787 91.547 101.966 1.00 13.87 128 ILE A O 1
ATOM 719 N N . GLU A 1 98 ? 83.003 92.093 103.779 1.00 13.32 129 GLU A N 1
ATOM 720 C CA . GLU A 1 98 ? 83.751 93.092 103.023 1.00 13.32 129 GLU A CA 1
ATOM 721 C C . GLU A 1 98 ? 84.551 92.436 101.908 1.00 13.32 129 GLU A C 1
ATOM 722 O O . GLU A 1 98 ? 84.536 92.901 100.765 1.00 13.32 129 GLU A O 1
ATOM 728 N N . ILE A 1 99 ? 85.229 91.327 102.213 1.00 14.15 130 ILE A N 1
ATOM 729 C CA . ILE A 1 99 ? 86.020 90.653 101.188 1.00 14.15 130 ILE A CA 1
ATOM 730 C C . ILE A 1 99 ? 85.129 90.255 100.019 1.00 14.15 130 ILE A C 1
ATOM 731 O O . ILE A 1 99 ? 85.388 90.627 98.874 1.00 14.15 130 ILE A O 1
ATOM 736 N N . VAL A 1 100 ? 84.010 89.589 100.305 1.00 13.76 131 VAL A N 1
ATOM 737 C CA . VAL A 1 100 ? 83.141 89.118 99.229 1.00 13.76 131 VAL A CA 1
ATOM 738 C C . VAL A 1 100 ? 82.621 90.289 98.398 1.00 13.76 131 VAL A C 1
ATOM 739 O O . VAL A 1 100 ? 82.834 90.346 97.181 1.00 13.76 131 VAL A O 1
ATOM 743 N N . LEU A 1 101 ? 81.978 91.265 99.047 1.00 14.10 132 LEU A N 1
ATOM 744 C CA . LEU A 1 101 ? 81.305 92.327 98.302 1.00 14.10 132 LEU A CA 1
ATOM 745 C C . LEU A 1 101 ? 82.297 93.232 97.571 1.00 14.10 132 LEU A C 1
ATOM 746 O O . LEU A 1 101 ? 82.163 93.465 96.362 1.00 14.10 132 LEU A O 1
ATOM 751 N N . VAL A 1 102 ? 83.303 93.752 98.281 1.00 13.37 133 VAL A N 1
ATOM 752 C CA . VAL A 1 102 ? 84.219 94.690 97.646 1.00 13.37 133 VAL A CA 1
ATOM 753 C C . VAL A 1 102 ? 85.109 93.972 96.638 1.00 13.37 133 VAL A C 1
ATOM 754 O O . VAL A 1 102 ? 85.403 94.513 95.568 1.00 13.37 133 VAL A O 1
ATOM 758 N N . GLY A 1 103 ? 85.572 92.758 96.958 1.00 13.54 134 GLY A N 1
ATOM 759 C CA . GLY A 1 103 ? 86.342 92.004 95.989 1.00 13.54 134 GLY A CA 1
ATOM 760 C C . GLY A 1 103 ? 85.572 91.744 94.711 1.00 13.54 134 GLY A C 1
ATOM 761 O O . GLY A 1 103 ? 86.108 91.913 93.616 1.00 13.54 134 GLY A O 1
ATOM 762 N N . ALA A 1 104 ? 84.298 91.350 94.829 1.00 13.93 135 ALA A N 1
ATOM 763 C CA . ALA A 1 104 ? 83.492 91.138 93.631 1.00 13.93 135 ALA A CA 1
ATOM 764 C C . ALA A 1 104 ? 83.321 92.430 92.840 1.00 13.93 135 ALA A C 1
ATOM 765 O O . ALA A 1 104 ? 83.427 92.425 91.608 1.00 13.93 135 ALA A O 1
ATOM 767 N N . ALA A 1 105 ? 83.054 93.548 93.526 1.00 13.71 136 ALA A N 1
ATOM 768 C CA . ALA A 1 105 ? 82.866 94.811 92.815 1.00 13.71 136 ALA A CA 1
ATOM 769 C C . ALA A 1 105 ? 84.133 95.226 92.074 1.00 13.71 136 ALA A C 1
ATOM 770 O O . ALA A 1 105 ? 84.083 95.594 90.895 1.00 13.71 136 ALA A O 1
ATOM 772 N N . GLU A 1 106 ? 85.282 95.142 92.742 1.00 13.32 137 GLU A N 1
ATOM 773 C CA . GLU A 1 106 ? 86.541 95.513 92.107 1.00 13.32 137 GLU A CA 1
ATOM 774 C C . GLU A 1 106 ? 86.884 94.578 90.953 1.00 13.32 137 GLU A C 1
ATOM 775 O O . GLU A 1 106 ? 87.384 95.026 89.916 1.00 13.32 137 GLU A O 1
ATOM 781 N N . ALA A 1 107 ? 86.618 93.278 91.108 1.00 15.61 138 ALA A N 1
ATOM 782 C CA . ALA A 1 107 ? 86.863 92.337 90.020 1.00 15.61 138 ALA A CA 1
ATOM 783 C C . ALA A 1 107 ? 85.989 92.647 88.811 1.00 15.61 138 ALA A C 1
ATOM 784 O O . ALA A 1 107 ? 86.467 92.623 87.672 1.00 15.61 138 ALA A O 1
ATOM 786 N N . TYR A 1 108 ? 84.708 92.952 89.040 1.00 17.11 139 TYR A N 1
ATOM 787 C CA . TYR A 1 108 ? 83.826 93.328 87.938 1.00 17.11 139 TYR A CA 1
ATOM 788 C C . TYR A 1 108 ? 84.311 94.598 87.249 1.00 17.11 139 TYR A C 1
ATOM 789 O O . TYR A 1 108 ? 84.302 94.684 86.016 1.00 17.11 139 TYR A O 1
ATOM 798 N N . ARG A 1 109 ? 84.739 95.594 88.028 1.00 14.26 140 ARG A N 1
ATOM 799 C CA . ARG A 1 109 ? 85.179 96.861 87.447 1.00 14.26 140 ARG A CA 1
ATOM 800 C C . ARG A 1 109 ? 86.470 96.700 86.648 1.00 14.26 140 ARG A C 1
ATOM 801 O O . ARG A 1 109 ? 86.635 97.326 85.596 1.00 14.26 140 ARG A O 1
ATOM 809 N N . THR A 1 110 ? 87.393 95.874 87.122 1.00 15.31 141 THR A N 1
ATOM 810 C CA . THR A 1 110 ? 88.717 95.773 86.523 1.00 15.31 141 THR A CA 1
ATOM 811 C C . THR A 1 110 ? 88.838 94.666 85.482 1.00 15.31 141 THR A C 1
ATOM 812 O O . THR A 1 110 ? 89.921 94.490 84.918 1.00 15.31 141 THR A O 1
ATOM 816 N N . GLY A 1 111 ? 87.772 93.920 85.214 1.00 17.62 142 GLY A N 1
ATOM 817 C CA . GLY A 1 111 ? 87.837 92.866 84.227 1.00 17.62 142 GLY A CA 1
ATOM 818 C C . GLY A 1 111 ? 88.477 91.580 84.693 1.00 17.62 142 GLY A C 1
ATOM 819 O O . GLY A 1 111 ? 88.726 90.701 83.862 1.00 17.62 142 GLY A O 1
ATOM 820 N N . ILE A 1 112 ? 88.764 91.441 85.990 1.00 18.39 143 ILE A N 1
ATOM 821 C CA . ILE A 1 112 ? 89.247 90.164 86.508 1.00 18.39 143 ILE A CA 1
ATOM 822 C C . ILE A 1 112 ? 88.201 89.081 86.287 1.00 18.39 143 ILE A C 1
ATOM 823 O O . ILE A 1 112 ? 88.524 87.952 85.900 1.00 18.39 143 ILE A O 1
ATOM 828 N N . SER A 1 113 ? 86.934 89.408 86.510 1.00 21.04 144 SER A N 1
ATOM 829 C CA . SER A 1 113 ? 85.829 88.522 86.191 1.00 21.04 144 SER A CA 1
ATOM 830 C C . SER A 1 113 ? 84.839 89.249 85.291 1.00 21.04 144 SER A C 1
ATOM 831 O O . SER A 1 113 ? 84.721 90.477 85.331 1.00 21.04 144 SER A O 1
ATOM 834 N N . ASP A 1 114 ? 84.138 88.479 84.465 1.00 24.84 145 ASP A N 1
ATOM 835 C CA . ASP A 1 114 ? 83.211 89.053 83.503 1.00 24.84 145 ASP A CA 1
ATOM 836 C C . ASP A 1 114 ? 82.026 89.708 84.204 1.00 24.84 145 ASP A C 1
ATOM 837 O O . ASP A 1 114 ? 81.605 89.292 85.284 1.00 24.84 145 ASP A O 1
ATOM 842 N N . SER A 1 115 ? 81.494 90.745 83.569 1.00 24.94 146 SER A N 1
ATOM 843 C CA . SER A 1 115 ? 80.436 91.539 84.174 1.00 24.94 146 SER A CA 1
ATOM 844 C C . SER A 1 115 ? 79.157 90.719 84.323 1.00 24.94 146 SER A C 1
ATOM 845 O O . SER A 1 115 ? 78.845 89.891 83.464 1.00 24.94 146 SER A O 1
ATOM 848 N N . PRO A 1 116 ? 78.390 90.934 85.397 1.00 24.43 147 PRO A N 1
ATOM 849 C CA . PRO A 1 116 ? 77.101 90.244 85.532 1.00 24.43 147 PRO A CA 1
ATOM 850 C C . PRO A 1 116 ? 76.007 90.803 84.638 1.00 24.43 147 PRO A C 1
ATOM 851 O O . PRO A 1 116 ? 74.990 90.127 84.445 1.00 24.43 147 PRO A O 1
ATOM 855 N N . PHE A 1 117 ? 76.178 92.001 84.090 1.00 26.00 148 PHE A N 1
ATOM 856 C CA . PHE A 1 117 ? 75.205 92.596 83.187 1.00 26.00 148 PHE A CA 1
ATOM 857 C C . PHE A 1 117 ? 75.616 92.357 81.738 1.00 26.00 148 PHE A C 1
ATOM 858 O O . PHE A 1 117 ? 76.726 91.913 81.442 1.00 26.00 148 PHE A O 1
ATOM 866 N N . ASP A 1 118 ? 74.695 92.661 80.826 1.00 31.49 149 ASP A N 1
ATOM 867 C CA . ASP A 1 118 ? 74.971 92.517 79.403 1.00 31.49 149 ASP A CA 1
ATOM 868 C C . ASP A 1 118 ? 74.735 93.838 78.686 1.00 31.49 149 ASP A C 1
ATOM 869 O O . ASP A 1 118 ? 74.181 93.865 77.583 1.00 31.49 149 ASP A O 1
ATOM 874 N N . ASP A 1 119 ? 75.147 94.938 79.312 1.00 29.10 150 ASP A N 1
ATOM 875 C CA . ASP A 1 119 ? 74.940 96.273 78.776 1.00 29.10 150 ASP A CA 1
ATOM 876 C C . ASP A 1 119 ? 76.121 96.776 77.957 1.00 29.10 150 ASP A C 1
ATOM 877 O O . ASP A 1 119 ? 76.041 97.866 77.385 1.00 29.10 150 ASP A O 1
ATOM 882 N N . GLY A 1 120 ? 77.207 96.014 77.884 1.00 28.16 151 GLY A N 1
ATOM 883 C CA . GLY A 1 120 ? 78.344 96.419 77.086 1.00 28.16 151 GLY A CA 1
ATOM 884 C C . GLY A 1 120 ? 79.184 97.539 77.657 1.00 28.16 151 GLY A C 1
ATOM 885 O O . GLY A 1 120 ? 79.904 98.193 76.898 1.00 28.16 151 GLY A O 1
ATOM 886 N N . LEU A 1 121 ? 79.116 97.786 78.964 1.00 24.73 152 LEU A N 1
ATOM 887 C CA . LEU A 1 121 ? 79.988 98.773 79.589 1.00 24.73 152 LEU A CA 1
ATOM 888 C C . LEU A 1 121 ? 81.447 98.377 79.394 1.00 24.73 152 LEU A C 1
ATOM 889 O O . LEU A 1 121 ? 81.797 97.197 79.440 1.00 24.73 152 LEU A O 1
ATOM 894 N N . THR A 1 122 ? 82.300 99.371 79.172 1.00 21.36 153 THR A N 1
ATOM 895 C CA . THR A 1 122 ? 83.697 99.144 78.823 1.00 21.36 153 THR A CA 1
ATOM 896 C C . THR A 1 122 ? 84.556 99.079 80.080 1.00 21.36 153 THR A C 1
ATOM 897 O O . THR A 1 122 ? 84.507 99.984 80.916 1.00 21.36 153 THR A O 1
ATOM 901 N N . VAL A 1 123 ? 85.351 98.014 80.205 1.00 18.71 154 VAL A N 1
ATOM 902 C CA . VAL A 1 123 ? 86.311 97.927 81.299 1.00 18.71 154 VAL A CA 1
ATOM 903 C C . VAL A 1 123 ? 87.464 98.883 81.026 1.00 18.71 154 VAL A C 1
ATOM 904 O O . VAL A 1 123 ? 88.048 98.881 79.935 1.00 18.71 154 VAL A O 1
ATOM 908 N N . GLY A 1 124 ? 87.796 99.707 82.017 1.00 17.65 155 GLY A N 1
ATOM 909 C CA . GLY A 1 124 ? 88.796 100.742 81.871 1.00 17.65 155 GLY A CA 1
ATOM 910 C C . GLY A 1 124 ? 88.240 102.135 81.669 1.00 17.65 155 GLY A C 1
ATOM 911 O O . GLY A 1 124 ? 89.009 103.102 81.703 1.00 17.65 155 GLY A O 1
ATOM 912 N N . ASP A 1 125 ? 86.935 102.264 81.459 1.00 17.77 156 ASP A N 1
ATOM 913 C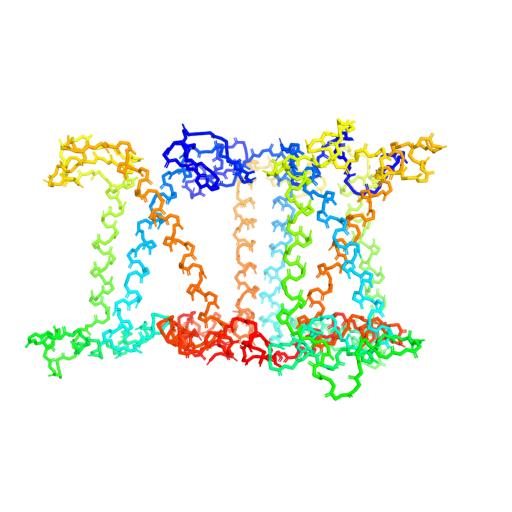 CA . ASP A 1 125 ? 86.276 103.558 81.323 1.00 17.77 156 ASP A CA 1
ATOM 914 C C . ASP A 1 125 ? 85.808 104.007 82.704 1.00 17.77 156 ASP A C 1
ATOM 915 O O . ASP A 1 125 ? 84.849 103.455 83.250 1.00 17.77 156 ASP A O 1
ATOM 920 N N . VAL A 1 126 ? 86.482 105.013 83.271 1.00 15.10 157 VAL A N 1
ATOM 921 C CA . VAL A 1 126 ? 86.123 105.483 84.607 1.00 15.10 157 VAL A CA 1
ATOM 922 C C . VAL A 1 126 ? 84.861 106.330 84.616 1.00 15.10 157 VAL A C 1
ATOM 923 O O . VAL A 1 126 ? 84.379 106.688 85.693 1.00 15.10 157 VAL A O 1
ATOM 927 N N . ASN A 1 127 ? 84.294 106.632 83.451 1.00 16.15 158 ASN A N 1
ATOM 928 C CA . ASN A 1 127 ? 83.035 107.367 83.344 1.00 16.15 158 ASN A CA 1
ATOM 929 C C . ASN A 1 127 ? 82.078 106.575 82.459 1.00 16.15 158 ASN A C 1
ATOM 930 O O . ASN A 1 127 ? 81.706 107.020 81.369 1.00 16.15 158 ASN A O 1
ATOM 935 N N . PRO A 1 128 ? 81.634 105.393 82.918 1.00 17.32 159 PRO A N 1
ATOM 936 C CA . PRO A 1 128 ? 80.847 104.518 82.040 1.00 17.32 159 PRO A CA 1
ATOM 937 C C . PRO A 1 128 ? 79.419 104.992 81.827 1.00 17.32 159 PRO A C 1
ATOM 938 O O . PRO A 1 128 ? 78.861 104.798 80.746 1.00 17.32 159 PRO A O 1
ATOM 942 N N . GLY A 1 129 ? 78.824 105.629 82.832 1.00 18.13 160 GLY A N 1
ATOM 943 C CA . GLY A 1 129 ? 77.442 106.037 82.686 1.00 18.13 160 GLY A CA 1
ATOM 944 C C . GLY A 1 129 ? 76.499 104.845 82.681 1.00 18.13 160 GLY A C 1
ATOM 945 O O . GLY A 1 129 ? 76.740 103.823 83.324 1.00 18.13 160 GLY A O 1
ATOM 946 N N . GLY A 1 130 ? 75.411 104.977 81.929 1.00 20.59 161 GLY A N 1
ATOM 947 C CA . GLY A 1 130 ? 74.403 103.937 81.900 1.00 20.59 161 GLY A CA 1
ATOM 948 C C . GLY A 1 130 ? 73.776 103.715 83.260 1.00 20.59 161 GLY A C 1
ATOM 949 O O . GLY A 1 130 ? 73.213 104.645 83.844 1.00 20.59 161 GLY A O 1
ATOM 950 N N . ARG A 1 131 ? 73.865 102.489 83.781 1.00 21.67 162 ARG A N 1
ATOM 951 C CA . ARG A 1 131 ? 73.315 102.202 85.102 1.00 21.67 162 ARG A CA 1
ATOM 952 C C . ARG A 1 131 ? 74.050 102.942 86.211 1.00 21.67 162 ARG A C 1
ATOM 953 O O . ARG A 1 131 ? 73.504 103.082 87.309 1.00 21.67 162 ARG A O 1
ATOM 961 N N . PHE A 1 132 ? 75.271 103.399 85.959 1.00 18.93 163 PHE A N 1
ATOM 962 C CA . PHE A 1 132 ? 76.041 104.141 86.946 1.00 18.93 163 PHE A CA 1
ATOM 963 C C . PHE A 1 132 ? 75.779 105.639 86.885 1.00 18.93 163 PHE A C 1
ATOM 964 O O . PHE A 1 132 ? 76.418 106.400 87.618 1.00 18.93 163 PHE A O 1
ATOM 972 N N . ASP A 1 133 ? 74.857 106.071 86.030 1.00 21.61 164 ASP A N 1
ATOM 973 C CA . ASP A 1 133 ? 74.266 107.406 86.087 1.00 21.61 164 ASP A CA 1
ATOM 974 C C . ASP A 1 133 ? 72.753 107.236 86.068 1.00 21.61 164 ASP A C 1
ATOM 975 O O . ASP A 1 133 ? 72.087 107.594 85.092 1.00 21.61 164 ASP A O 1
ATOM 980 N N . PRO A 1 134 ? 72.182 106.660 87.130 1.00 21.32 165 PRO A N 1
ATOM 981 C CA . PRO A 1 134 ? 70.745 106.335 87.104 1.00 21.32 165 PRO A CA 1
ATOM 982 C C . PRO A 1 134 ? 69.840 107.545 86.984 1.00 21.32 165 PRO A C 1
ATOM 983 O O . PRO A 1 134 ? 68.763 107.438 86.386 1.00 21.32 165 PRO A O 1
ATOM 987 N N . LEU A 1 135 ? 70.232 108.692 87.540 1.00 21.92 166 LEU A N 1
ATOM 988 C CA . LEU A 1 135 ? 69.420 109.896 87.432 1.00 21.92 166 LEU A CA 1
ATOM 989 C C . LEU A 1 135 ? 69.663 110.658 86.135 1.00 21.92 166 LEU A C 1
ATOM 990 O O . LEU A 1 135 ? 68.999 111.671 85.900 1.00 21.92 166 LEU A O 1
ATOM 995 N N . GLY A 1 136 ? 70.594 110.205 85.304 1.00 25.17 167 GLY A N 1
ATOM 996 C CA . GLY A 1 136 ? 70.832 110.814 84.006 1.00 25.17 167 GLY A CA 1
ATOM 997 C C . GLY A 1 136 ? 71.349 112.236 84.041 1.00 25.17 167 GLY A C 1
ATOM 998 O O . GLY A 1 136 ? 70.986 113.042 83.177 1.00 25.17 167 GLY A O 1
ATOM 999 N N . LEU A 1 137 ? 72.198 112.564 85.016 1.00 24.91 168 LEU A N 1
ATOM 1000 C CA . LEU A 1 137 ? 72.748 113.913 85.096 1.00 24.91 168 LEU A CA 1
ATOM 1001 C C . LEU A 1 137 ? 73.752 114.181 83.982 1.00 24.91 168 LEU A C 1
ATOM 1002 O O . LEU A 1 137 ? 73.874 115.320 83.521 1.00 24.91 168 LEU A O 1
ATOM 1007 N N . ALA A 1 138 ? 74.486 113.153 83.547 1.00 27.14 169 ALA A N 1
ATOM 1008 C CA . ALA A 1 138 ? 75.520 113.354 82.538 1.00 27.14 169 ALA A CA 1
ATOM 1009 C C . ALA A 1 138 ? 74.931 113.673 81.170 1.00 27.14 169 ALA A C 1
ATOM 1010 O O . ALA A 1 138 ? 75.603 114.298 80.343 1.00 27.14 169 ALA A O 1
ATOM 1012 N N . GLU A 1 139 ? 73.696 113.252 80.902 1.00 32.60 170 GLU A N 1
ATOM 1013 C CA . GLU A 1 139 ? 73.052 113.576 79.637 1.00 32.60 170 GLU A CA 1
ATOM 1014 C C . GLU A 1 139 ? 72.144 114.794 79.717 1.00 32.60 170 GLU A C 1
ATOM 1015 O O . GLU A 1 139 ? 71.897 115.430 78.687 1.00 32.60 170 GLU A O 1
ATOM 1021 N N . SER A 1 140 ? 71.645 115.134 80.903 1.00 32.84 171 SER A N 1
ATOM 1022 C CA . SER A 1 140 ? 70.855 116.346 81.070 1.00 32.84 171 SER A CA 1
ATOM 1023 C C . SER A 1 140 ? 71.718 117.597 81.155 1.00 32.84 171 SER A C 1
ATOM 1024 O O . SER A 1 140 ? 71.255 118.684 80.791 1.00 32.84 171 SER A O 1
ATOM 1027 N N . GLY A 1 141 ? 72.960 117.471 81.628 1.00 30.90 172 GLY A N 1
ATOM 1028 C CA . GLY A 1 141 ? 73.871 118.579 81.741 1.00 30.90 172 GLY A CA 1
ATOM 1029 C C . GLY A 1 141 ? 75.007 118.505 80.742 1.00 30.90 172 GLY A C 1
ATOM 1030 O O . GLY A 1 141 ? 74.934 117.813 79.719 1.00 30.90 172 GLY A O 1
ATOM 1031 N N . ASP A 1 142 ? 76.079 119.232 81.044 1.00 26.23 173 ASP A N 1
ATOM 1032 C CA . ASP A 1 142 ? 77.265 119.239 80.200 1.00 26.23 173 ASP A CA 1
ATOM 1033 C C . ASP A 1 142 ? 78.269 118.225 80.736 1.00 26.23 173 ASP A C 1
ATOM 1034 O O . ASP A 1 142 ? 78.846 118.425 81.809 1.00 26.23 173 ASP A O 1
ATOM 1039 N N . LEU A 1 143 ? 78.489 117.150 79.973 1.00 23.28 174 LEU A N 1
ATOM 1040 C CA . LEU A 1 143 ? 79.320 116.045 80.447 1.00 23.28 174 LEU A CA 1
ATOM 1041 C C . LEU A 1 143 ? 80.760 116.478 80.696 1.00 23.28 174 LEU A C 1
ATOM 1042 O O . LEU A 1 143 ? 81.358 116.098 81.708 1.00 23.28 174 LEU A O 1
ATOM 1047 N N . GLU A 1 144 ? 81.342 117.258 79.783 1.00 23.61 175 GLU A N 1
ATOM 1048 C CA . GLU A 1 144 ? 82.736 117.666 79.948 1.00 23.61 175 GLU A CA 1
ATOM 1049 C C . GLU A 1 144 ? 82.911 118.575 81.161 1.00 23.61 175 GLU A C 1
ATOM 1050 O O . GLU A 1 144 ? 83.873 118.428 81.926 1.00 23.61 175 GLU A O 1
ATOM 1056 N N . GLU A 1 145 ? 81.980 119.513 81.360 1.00 21.83 176 GLU A N 1
ATOM 1057 C CA . GLU A 1 145 ? 82.032 120.372 82.538 1.00 21.83 176 GLU A CA 1
ATOM 1058 C C . GLU A 1 145 ? 81.904 119.561 83.823 1.00 21.83 176 GLU A C 1
ATOM 1059 O O . GLU A 1 145 ? 82.621 119.814 84.800 1.00 21.83 176 GLU A O 1
ATOM 1065 N N . LEU A 1 146 ? 80.990 118.588 83.841 1.00 19.17 177 LEU A N 1
ATOM 1066 C CA . LEU A 1 146 ? 80.820 117.759 85.028 1.00 19.17 177 LEU A CA 1
ATOM 1067 C C . LEU A 1 146 ? 82.066 116.928 85.303 1.00 19.17 177 LEU A C 1
ATOM 1068 O O . LEU A 1 146 ? 82.464 116.764 86.460 1.00 19.17 177 LEU A O 1
ATOM 1073 N N . LYS A 1 147 ? 82.702 116.406 84.252 1.00 18.62 178 LYS A N 1
ATOM 1074 C CA . LYS A 1 147 ? 83.945 115.663 84.440 1.00 18.62 178 LYS A CA 1
ATOM 1075 C C . LYS A 1 147 ? 85.041 116.554 85.012 1.00 18.62 178 LYS A C 1
ATOM 1076 O O . LYS A 1 147 ? 85.828 116.111 85.856 1.00 18.62 178 LYS A O 1
ATOM 1082 N N . ILE A 1 148 ? 85.113 117.809 84.560 1.00 16.88 179 ILE A N 1
ATOM 1083 C CA . ILE A 1 148 ? 86.107 118.735 85.105 1.00 16.88 179 ILE A CA 1
ATOM 1084 C C . ILE A 1 148 ? 85.836 119.018 86.582 1.00 16.88 179 ILE A C 1
ATOM 1085 O O . ILE A 1 148 ? 86.759 119.034 87.409 1.00 16.88 179 ILE A O 1
ATOM 1090 N N . LYS A 1 149 ? 84.570 119.251 86.934 1.00 15.80 180 LYS A N 1
ATOM 1091 C CA . LYS A 1 149 ? 84.222 119.456 88.339 1.00 15.80 180 LYS A CA 1
ATOM 1092 C C . LYS A 1 149 ? 84.596 118.241 89.182 1.00 15.80 180 LYS A C 1
ATOM 1093 O O . LYS A 1 149 ? 85.143 118.382 90.286 1.00 15.80 180 LYS A O 1
ATOM 1099 N N . GLU A 1 150 ? 84.322 117.039 88.664 1.00 14.21 181 GLU A N 1
ATOM 1100 C CA . GLU A 1 150 ? 84.671 115.809 89.367 1.00 14.21 181 GLU A CA 1
ATOM 1101 C C . GLU A 1 150 ? 86.179 115.677 89.558 1.00 14.21 181 GLU A C 1
ATOM 1102 O O . GLU A 1 150 ? 86.643 115.287 90.635 1.00 14.21 181 GLU A O 1
ATOM 1108 N N . LEU A 1 151 ? 86.960 115.973 88.517 1.00 12.59 182 LEU A N 1
ATOM 1109 C CA . LEU A 1 151 ? 88.414 115.879 88.630 1.00 12.59 182 LEU A CA 1
ATOM 1110 C C . LEU A 1 151 ? 88.960 116.866 89.655 1.00 12.59 182 LEU A C 1
ATOM 1111 O O . LEU A 1 151 ? 89.877 116.538 90.424 1.00 12.59 182 LEU A O 1
ATOM 1116 N N . LYS A 1 152 ? 88.422 118.086 89.670 1.00 13.20 183 LYS A N 1
ATOM 1117 C CA . LYS A 1 152 ? 88.857 119.063 90.661 1.00 13.20 183 LYS A CA 1
ATOM 1118 C C . LYS A 1 152 ? 88.542 118.587 92.076 1.00 13.20 183 LYS A C 1
ATOM 1119 O O . LYS A 1 152 ? 89.384 118.698 92.975 1.00 13.20 183 LYS A O 1
ATOM 1125 N N . HIS A 1 153 ? 87.335 118.053 92.295 1.00 12.60 184 HIS A N 1
ATOM 1126 C CA . HIS A 1 153 ? 86.999 117.543 93.622 1.00 12.60 184 HIS A CA 1
ATOM 1127 C C . HIS A 1 153 ? 87.905 116.361 93.995 1.00 12.60 184 HIS A C 1
ATOM 1128 O O . HIS A 1 153 ? 88.312 116.224 95.155 1.00 12.60 184 HIS A O 1
ATOM 1135 N N . CYS A 1 154 ? 88.273 115.529 93.012 1.00 11.20 185 CYS A N 1
ATOM 1136 C CA . CYS A 1 154 ? 89.213 114.431 93.250 1.00 11.20 185 CYS A CA 1
ATOM 1137 C C . CYS A 1 154 ? 90.547 114.952 93.777 1.00 11.20 185 CYS A C 1
ATOM 1138 O O . CYS A 1 154 ? 91.050 114.493 94.814 1.00 11.20 185 CYS A O 1
ATOM 1141 N N . ARG A 1 155 ? 91.136 115.913 93.063 1.00 10.59 186 ARG A N 1
ATOM 1142 C CA . ARG A 1 155 ? 92.445 116.427 93.458 1.00 10.59 186 ARG A CA 1
ATOM 1143 C C . ARG A 1 155 ? 92.388 117.118 94.816 1.00 10.59 186 ARG A C 1
ATOM 1144 O O . ARG A 1 155 ? 93.269 116.908 95.666 1.00 10.59 186 ARG A O 1
ATOM 1152 N N . LEU A 1 156 ? 91.350 117.930 95.041 1.00 9.71 187 LEU A N 1
ATOM 1153 C CA . LEU A 1 156 ? 91.210 118.629 96.314 1.00 9.71 187 LEU A CA 1
ATOM 1154 C C . LEU A 1 156 ? 91.084 117.654 97.478 1.00 9.71 187 LEU A C 1
ATOM 1155 O O . LEU A 1 156 ? 91.761 117.808 98.503 1.00 9.71 187 LEU A O 1
ATOM 1160 N N . SER A 1 157 ? 90.237 116.631 97.332 1.00 9.18 188 SER A N 1
ATOM 1161 C CA . SER A 1 157 ? 90.074 115.659 98.406 1.00 9.18 188 SER A CA 1
ATOM 1162 C C . SER A 1 157 ? 91.372 114.908 98.677 1.00 9.18 188 SER A C 1
ATOM 1163 O O . SER A 1 157 ? 91.706 114.643 99.835 1.00 9.18 188 SER A O 1
ATOM 1166 N N . MET A 1 158 ? 92.113 114.543 97.625 1.00 9.05 189 MET A N 1
ATOM 1167 C CA . MET A 1 158 ? 93.371 113.829 97.840 1.00 9.05 189 MET A CA 1
ATOM 1168 C C . MET A 1 158 ? 94.374 114.683 98.617 1.00 9.05 189 MET A C 1
ATOM 1169 O O . MET A 1 158 ? 95.036 114.197 99.548 1.00 9.05 189 MET A O 1
ATOM 1174 N N . PHE A 1 159 ? 94.490 115.965 98.260 1.00 8.63 190 PHE A N 1
ATOM 1175 C CA . PHE A 1 159 ? 95.392 116.839 99.006 1.00 8.63 190 PHE A CA 1
ATOM 1176 C C . PHE A 1 159 ? 94.941 116.997 100.457 1.00 8.63 190 PHE A C 1
ATOM 1177 O O . PHE A 1 159 ? 95.767 116.984 101.379 1.00 8.63 190 PHE A O 1
ATOM 1185 N N . ALA A 1 160 ? 93.629 117.125 100.680 1.00 8.05 191 ALA A N 1
ATOM 1186 C CA . ALA A 1 160 ? 93.118 117.204 102.047 1.00 8.05 191 ALA A CA 1
ATOM 1187 C C . ALA A 1 160 ? 93.442 115.939 102.837 1.00 8.05 191 ALA A C 1
ATOM 1188 O O . ALA A 1 160 ? 93.709 115.998 104.039 1.00 8.05 191 ALA A O 1
ATOM 1190 N N . TRP A 1 161 ? 93.402 114.780 102.180 1.00 7.55 192 TRP A N 1
ATOM 1191 C CA . TRP A 1 161 ? 93.744 113.535 102.861 1.00 7.55 192 TRP A CA 1
ATOM 1192 C C . TRP A 1 161 ? 95.221 113.496 103.240 1.00 7.55 192 TRP A C 1
ATOM 1193 O O . TRP A 1 161 ? 95.573 113.020 104.325 1.00 7.55 192 TRP A O 1
ATOM 1204 N N . LEU A 1 162 ? 96.098 113.977 102.350 1.00 7.43 193 LEU A N 1
ATOM 1205 C CA . LEU A 1 162 ? 97.512 114.100 102.709 1.00 7.43 193 LEU A CA 1
ATOM 1206 C C . LEU A 1 162 ? 97.677 114.988 103.939 1.00 7.43 193 LEU A C 1
ATOM 1207 O O . LEU A 1 162 ? 98.454 114.677 104.860 1.00 7.43 193 LEU A O 1
ATOM 1212 N N . GLY A 1 163 ? 96.917 116.081 103.981 1.00 7.76 194 GLY A N 1
ATOM 1213 C CA . GLY A 1 163 ? 96.891 116.908 105.174 1.00 7.76 194 GLY A CA 1
ATOM 1214 C C . GLY A 1 163 ? 96.433 116.157 106.412 1.00 7.76 194 GLY A C 1
ATOM 1215 O O . GLY A 1 163 ? 97.002 116.327 107.486 1.00 7.76 194 GLY A O 1
ATOM 1216 N N . CYS A 1 164 ? 95.393 115.329 106.280 1.00 8.09 195 CYS A N 1
ATOM 1217 C CA . CYS A 1 164 ? 94.919 114.546 107.420 1.00 8.09 195 CYS A CA 1
ATOM 1218 C C . CYS A 1 164 ? 96.005 113.605 107.932 1.00 8.09 195 CYS A C 1
ATOM 1219 O O . CYS A 1 164 ? 96.208 113.479 109.144 1.00 8.09 195 CYS A O 1
ATOM 1222 N N . ILE A 1 165 ? 96.730 112.957 107.019 1.00 7.57 196 ILE A N 1
ATOM 1223 C CA . ILE A 1 165 ? 97.802 112.053 107.431 1.00 7.57 196 ILE A CA 1
ATOM 1224 C C . ILE A 1 165 ? 98.835 112.806 108.264 1.00 7.57 196 ILE A C 1
ATOM 1225 O O . ILE A 1 165 ? 99.151 112.427 109.404 1.00 7.57 196 ILE A O 1
ATOM 1230 N N . PHE A 1 166 ? 99.341 113.919 107.728 1.00 8.37 197 PHE A N 1
ATOM 1231 C CA . PHE A 1 166 ? 100.452 114.561 108.427 1.00 8.37 197 PHE A CA 1
ATOM 1232 C C . PHE A 1 166 ? 99.991 115.328 109.664 1.00 8.37 197 PHE A C 1
ATOM 1233 O O . PHE A 1 166 ? 100.731 115.400 110.647 1.00 8.37 197 PHE A O 1
ATOM 1241 N N . GLN A 1 167 ? 98.771 115.866 109.658 1.00 8.65 198 GLN A N 1
ATOM 1242 C CA . GLN A 1 167 ? 98.219 116.486 110.857 1.00 8.65 198 GLN A CA 1
ATOM 1243 C C . GLN A 1 167 ? 98.036 115.464 111.972 1.00 8.65 198 GLN A C 1
ATOM 1244 O O . GLN A 1 167 ? 98.287 115.772 113.142 1.00 8.65 198 GLN A O 1
ATOM 1250 N N . ALA A 1 168 ? 97.599 114.247 111.631 1.00 8.64 199 ALA A N 1
ATOM 1251 C CA . ALA A 1 168 ? 97.530 113.188 112.631 1.00 8.64 199 ALA A CA 1
ATOM 1252 C C . ALA A 1 168 ? 98.904 112.893 113.208 1.00 8.64 199 ALA A C 1
ATOM 1253 O O . ALA A 1 168 ? 99.060 112.773 114.427 1.00 8.64 199 ALA A O 1
ATOM 1255 N N . LEU A 1 169 ? 99.916 112.784 112.343 1.00 8.77 200 LEU A N 1
ATOM 1256 C CA . LEU A 1 169 ? 101.264 112.507 112.838 1.00 8.77 200 LEU A CA 1
ATOM 1257 C C . LEU A 1 169 ? 101.786 113.639 113.722 1.00 8.77 200 LEU A C 1
ATOM 1258 O O . LEU A 1 169 ? 102.445 113.388 114.734 1.00 8.77 200 LEU A O 1
ATOM 1263 N N . ALA A 1 170 ? 101.492 114.887 113.366 1.00 9.49 201 ALA A N 1
ATOM 1264 C CA . ALA A 1 170 ? 102.117 116.031 114.017 1.00 9.49 201 ALA A CA 1
ATOM 1265 C C . ALA A 1 170 ? 101.385 116.501 115.266 1.00 9.49 201 ALA A C 1
ATOM 1266 O O . ALA A 1 170 ? 102.012 117.113 116.136 1.00 9.49 201 ALA A O 1
ATOM 1268 N N . THR A 1 171 ? 100.079 116.254 115.373 1.00 10.63 202 THR A N 1
ATOM 1269 C CA . THR A 1 171 ? 99.293 116.766 116.488 1.00 10.63 202 THR A CA 1
ATOM 1270 C C . THR A 1 171 ? 98.705 115.685 117.383 1.00 10.63 202 THR A C 1
ATOM 1271 O O . THR A 1 171 ? 98.349 115.987 118.524 1.00 10.63 202 THR A O 1
ATOM 1275 N N . GLN A 1 172 ? 98.578 114.450 116.895 1.00 11.59 203 GLN A N 1
ATOM 1276 C CA . GLN A 1 172 ? 97.982 113.348 117.656 1.00 11.59 203 GLN A CA 1
ATOM 1277 C C . GLN A 1 172 ? 96.542 113.648 118.070 1.00 11.59 203 GLN A C 1
ATOM 1278 O O . GLN A 1 172 ? 96.049 113.126 119.069 1.00 11.59 203 GLN A O 1
ATOM 1284 N N . GLU A 1 173 ? 95.862 114.486 117.298 1.00 12.18 204 GLU A N 1
ATOM 1285 C CA . GLU A 1 173 ? 94.464 114.825 117.511 1.00 12.18 204 GLU A CA 1
ATOM 1286 C C . GLU A 1 173 ? 93.720 114.645 116.195 1.00 12.18 204 GLU A C 1
ATOM 1287 O O . GLU A 1 173 ? 94.328 114.561 115.127 1.00 12.18 204 GLU A O 1
ATOM 1293 N N . GLY A 1 174 ? 92.394 114.578 116.280 1.00 10.70 205 GLY A N 1
ATOM 1294 C CA . GLY A 1 174 ? 91.563 114.477 115.105 1.00 10.70 205 GLY A CA 1
ATOM 1295 C C . GLY A 1 174 ? 91.610 115.730 114.247 1.00 10.70 205 GLY A C 1
ATOM 1296 O O . GLY A 1 174 ? 91.913 116.824 114.729 1.00 10.70 205 GLY A O 1
ATOM 1297 N N . PRO A 1 175 ? 91.333 115.586 112.946 1.00 10.91 206 PRO A N 1
ATOM 1298 C CA . PRO A 1 175 ? 91.332 116.774 112.070 1.00 10.91 206 PRO A CA 1
ATOM 1299 C C . PRO A 1 175 ? 90.296 117.817 112.461 1.00 10.91 206 PRO A C 1
ATOM 1300 O O . PRO A 1 175 ? 90.550 119.021 112.326 1.00 10.91 206 PRO A O 1
ATOM 1304 N N . ILE A 1 176 ? 89.130 117.394 112.944 1.00 11.86 207 ILE A N 1
ATOM 1305 C CA . ILE A 1 176 ? 88.129 118.365 113.371 1.00 11.86 207 ILE A CA 1
ATOM 1306 C C . ILE A 1 176 ? 88.614 119.120 114.604 1.00 11.86 207 ILE A C 1
ATOM 1307 O O . ILE A 1 176 ? 88.365 120.319 114.748 1.00 11.86 207 ILE A O 1
ATOM 1312 N N . ALA A 1 177 ? 89.334 118.439 115.501 1.00 11.27 208 ALA A N 1
ATOM 1313 C CA . ALA A 1 177 ? 89.923 119.123 116.651 1.00 11.27 208 ALA A CA 1
ATOM 1314 C C . ALA A 1 177 ? 90.967 120.147 116.211 1.00 11.27 208 ALA A C 1
ATOM 1315 O O . ALA A 1 177 ? 91.054 121.239 116.787 1.00 11.27 208 ALA A O 1
ATOM 1317 N N . ASN A 1 178 ? 91.763 119.812 115.189 1.00 10.57 209 ASN A N 1
ATOM 1318 C CA . ASN A 1 178 ? 92.683 120.787 114.611 1.00 10.57 209 ASN A CA 1
ATOM 1319 C C . ASN A 1 178 ? 91.923 121.997 114.079 1.00 10.57 209 ASN A C 1
ATOM 1320 O O . ASN A 1 178 ? 92.334 123.143 114.285 1.00 10.57 209 ASN A O 1
ATOM 1325 N N . TRP A 1 179 ? 90.817 121.754 113.371 1.00 12.80 210 TRP A N 1
ATOM 1326 C CA . TRP A 1 179 ? 90.041 122.854 112.802 1.00 12.80 210 TRP A CA 1
ATOM 1327 C C . TRP A 1 179 ? 89.483 123.764 113.893 1.00 12.80 210 TRP A C 1
ATOM 1328 O O . TRP A 1 179 ? 89.552 124.994 113.781 1.00 12.80 210 TRP A O 1
ATOM 1339 N N . GLN A 1 180 ? 88.927 123.175 114.955 1.00 13.52 211 GLN A N 1
ATOM 1340 C CA . GLN A 1 180 ? 88.406 123.987 116.053 1.00 13.52 211 GLN A CA 1
ATOM 1341 C C . GLN A 1 180 ? 89.510 124.787 116.731 1.00 13.52 211 GLN A C 1
ATOM 1342 O O . GLN A 1 180 ? 89.336 125.980 117.006 1.00 13.52 211 GLN A O 1
ATOM 1348 N N . SER A 1 181 ? 90.664 124.159 116.982 1.00 12.71 212 SER A N 1
ATOM 1349 C CA . SER A 1 181 ? 91.749 124.878 117.641 1.00 12.71 212 SER A CA 1
ATOM 1350 C C . SER A 1 181 ? 92.254 126.031 116.777 1.00 12.71 212 SER A C 1
ATOM 1351 O O . SER A 1 181 ? 92.566 127.106 117.298 1.00 12.71 212 SER A O 1
ATOM 1354 N N . HIS A 1 182 ? 92.342 125.831 115.456 1.00 12.07 213 HIS A N 1
ATOM 1355 C CA . HIS A 1 182 ? 92.772 126.920 114.578 1.00 12.07 213 HIS A CA 1
ATOM 1356 C C . HIS A 1 182 ? 91.758 128.057 114.569 1.00 12.07 213 HIS A C 1
ATOM 1357 O O . HIS A 1 182 ? 92.119 129.215 114.789 1.00 12.07 213 HIS A O 1
ATOM 1364 N N . VAL A 1 183 ? 90.479 127.754 114.340 1.00 13.09 214 VAL A N 1
ATOM 1365 C CA . VAL A 1 183 ? 89.519 128.850 114.202 1.00 13.09 214 VAL A CA 1
ATOM 1366 C C . VAL A 1 183 ? 89.320 129.587 115.522 1.00 13.09 214 VAL A C 1
ATOM 1367 O O . VAL A 1 183 ? 89.020 130.786 115.522 1.00 13.09 214 VAL A O 1
ATOM 1371 N N . ALA A 1 184 ? 89.486 128.907 116.662 1.00 13.88 215 ALA A N 1
ATOM 1372 C CA . ALA A 1 184 ? 89.343 129.591 117.945 1.00 13.88 215 ALA A CA 1
ATOM 1373 C C . ALA A 1 184 ? 90.419 130.660 118.142 1.00 13.88 215 ALA A C 1
ATOM 1374 O O . ALA A 1 184 ? 90.145 131.718 118.717 1.00 13.88 215 ALA A O 1
ATOM 1376 N N . ASP A 1 185 ? 91.648 130.404 117.682 1.00 14.25 216 ASP A N 1
ATOM 1377 C CA . ASP A 1 185 ? 92.768 131.331 117.835 1.00 14.25 216 ASP A CA 1
ATOM 1378 C C . ASP A 1 185 ? 93.813 131.090 116.749 1.00 14.25 216 ASP A C 1
ATOM 1379 O O . ASP A 1 185 ? 94.854 130.481 117.017 1.00 14.25 216 ASP A O 1
ATOM 1384 N N . PRO A 1 186 ? 93.575 131.556 115.520 1.00 12.71 217 PRO A N 1
ATOM 1385 C CA . PRO A 1 186 ? 94.448 131.163 114.397 1.00 12.71 217 PRO A CA 1
ATOM 1386 C C . PRO A 1 186 ? 95.887 131.636 114.511 1.00 12.71 217 PRO A C 1
ATOM 1387 O O . PRO A 1 186 ? 96.790 130.947 114.025 1.00 12.71 217 PRO A O 1
ATOM 1391 N N . VAL A 1 187 ? 96.133 132.785 115.141 1.00 13.58 218 VAL A N 1
ATOM 1392 C CA . VAL A 1 187 ? 97.502 133.265 115.291 1.00 13.58 218 VAL A CA 1
ATOM 1393 C C . VAL A 1 187 ? 98.306 132.329 116.188 1.00 13.58 218 VAL A C 1
ATOM 1394 O O . VAL A 1 187 ? 99.501 132.113 115.965 1.00 13.58 218 VAL A O 1
ATOM 1398 N N . HIS A 1 188 ? 97.668 131.758 117.208 1.00 13.92 219 HIS A N 1
ATOM 1399 C CA . HIS A 1 188 ? 98.359 130.977 118.224 1.00 13.92 219 HIS A CA 1
ATOM 1400 C C . HIS A 1 188 ? 98.120 129.472 118.122 1.00 13.92 219 HIS A C 1
ATOM 1401 O O . HIS A 1 188 ? 98.583 128.732 118.992 1.00 13.92 219 HIS A O 1
ATOM 1408 N N . SER A 1 189 ? 97.428 128.994 117.086 1.00 11.88 220 SER A N 1
ATOM 1409 C CA . SER A 1 189 ? 97.190 127.555 116.915 1.00 11.88 220 SER A CA 1
ATOM 1410 C C . SER A 1 189 ? 97.306 127.234 115.424 1.00 11.88 220 SER A C 1
ATOM 1411 O O . SER A 1 189 ? 96.322 127.293 114.683 1.00 11.88 220 SER A O 1
ATOM 1414 N N . ASN A 1 190 ? 98.517 126.898 114.996 1.00 10.15 221 ASN A N 1
ATOM 1415 C CA . ASN A 1 190 ? 98.808 126.597 113.598 1.00 10.15 221 ASN A CA 1
ATOM 1416 C C . ASN A 1 190 ? 100.059 125.723 113.558 1.00 10.15 221 ASN A C 1
ATOM 1417 O O . ASN A 1 190 ? 100.598 125.340 114.600 1.00 10.15 221 ASN A O 1
ATOM 1422 N N . VAL A 1 191 ? 100.528 125.414 112.349 1.00 9.60 222 VAL A N 1
ATOM 1423 C CA . VAL A 1 191 ? 101.646 124.483 112.204 1.00 9.60 222 VAL A CA 1
ATOM 1424 C C . VAL A 1 191 ? 102.933 125.081 112.766 1.00 9.60 222 VAL A C 1
ATOM 1425 O O . VAL A 1 191 ? 103.767 124.364 113.320 1.00 9.60 222 VAL A O 1
ATOM 1429 N N . LEU A 1 192 ? 103.114 126.396 112.645 1.00 9.94 223 LEU A N 1
ATOM 1430 C CA . LEU A 1 192 ? 104.346 127.007 113.138 1.00 9.94 223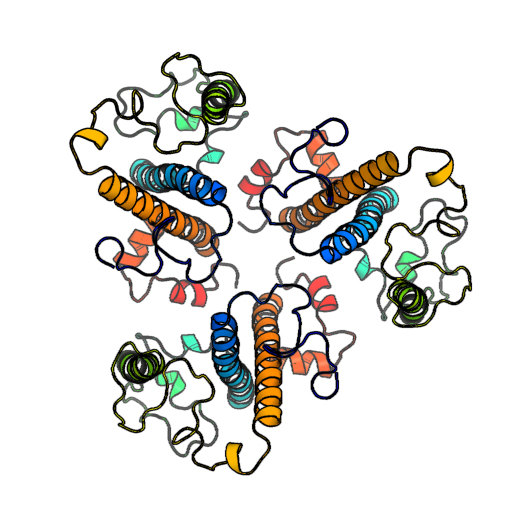 LEU A CA 1
ATOM 1431 C C . LEU A 1 192 ? 104.405 127.010 114.665 1.00 9.94 223 LEU A C 1
ATOM 1432 O O . LEU A 1 192 ? 105.459 126.725 115.247 1.00 9.94 223 LEU A O 1
ATOM 1437 N N . THR A 1 193 ? 103.286 127.299 115.331 1.00 11.00 224 THR A N 1
ATOM 1438 C CA . THR A 1 193 ? 103.272 127.238 116.792 1.00 11.00 224 THR A CA 1
ATOM 1439 C C . THR A 1 193 ? 103.402 125.799 117.283 1.00 11.00 224 THR A C 1
ATOM 1440 O O . THR A 1 193 ? 104.015 125.544 118.323 1.00 11.00 224 THR A O 1
ATOM 1444 N N . ASN A 1 194 ? 102.827 124.848 116.548 1.00 10.40 225 ASN A N 1
ATOM 1445 C CA . ASN A 1 194 ? 103.009 123.440 116.883 1.00 10.40 225 ASN A CA 1
ATOM 1446 C C . ASN A 1 194 ? 104.462 123.010 116.706 1.00 10.40 225 ASN A C 1
ATOM 1447 O O . ASN A 1 194 ? 104.984 122.227 117.504 1.00 10.40 225 ASN A O 1
ATOM 1452 N N . ALA A 1 195 ? 105.123 123.514 115.662 1.00 9.98 226 ALA A N 1
ATOM 1453 C CA . ALA A 1 195 ? 106.532 123.209 115.440 1.00 9.98 226 ALA A CA 1
ATOM 1454 C C . ALA A 1 195 ? 107.408 123.807 116.532 1.00 9.98 226 ALA A C 1
ATOM 1455 O O . ALA A 1 195 ? 108.392 123.189 116.947 1.00 9.98 226 ALA A O 1
ATOM 1457 N N . ALA A 1 196 ? 107.083 125.020 116.990 1.00 10.96 227 ALA A N 1
ATOM 1458 C CA . ALA A 1 196 ? 107.825 125.609 118.101 1.00 10.96 227 ALA A CA 1
ATOM 1459 C C . ALA A 1 196 ? 107.720 124.755 119.360 1.00 10.96 227 ALA A C 1
ATOM 1460 O O . ALA A 1 196 ? 108.645 124.738 120.178 1.00 10.96 227 ALA A O 1
ATOM 1462 N N . LYS A 1 197 ? 106.616 124.038 119.530 1.00 11.87 228 LYS A N 1
ATOM 1463 C CA . LYS A 1 197 ? 106.476 123.117 120.646 1.00 11.87 228 LYS A CA 1
ATOM 1464 C C . LYS A 1 197 ? 107.134 121.767 120.389 1.00 11.87 228 LYS A C 1
ATOM 1465 O O . LYS A 1 197 ? 107.227 120.958 121.314 1.00 11.87 228 LYS A O 1
ATOM 1471 N N . GLY A 1 198 ? 107.589 121.505 119.169 1.00 10.68 229 GLY A N 1
ATOM 1472 C CA . GLY A 1 198 ? 108.291 120.278 118.857 1.00 10.68 229 GLY A CA 1
ATOM 1473 C C . GLY A 1 198 ? 107.448 119.147 118.312 1.00 10.68 229 GLY A C 1
ATOM 1474 O O . GLY A 1 198 ? 107.952 118.023 118.214 1.00 10.68 229 GLY A O 1
ATOM 1475 N N . PHE A 1 199 ? 106.185 119.404 117.961 1.00 10.33 230 PHE A N 1
ATOM 1476 C CA . PHE A 1 199 ? 105.272 118.393 117.421 1.00 10.33 230 PHE A CA 1
ATOM 1477 C C . PHE A 1 199 ? 105.123 117.204 118.367 1.00 10.33 230 PHE A C 1
ATOM 1478 O O . PHE A 1 199 ? 104.827 116.089 117.936 1.00 10.33 230 PHE A O 1
ATOM 1486 N N . GLY A 1 200 ? 105.351 117.429 119.659 1.00 11.08 231 GLY A N 1
ATOM 1487 C CA . GLY A 1 200 ? 105.272 116.380 120.648 1.00 11.08 231 GLY A CA 1
ATOM 1488 C C . GLY A 1 200 ? 106.492 115.489 120.757 1.00 11.08 231 GLY A C 1
ATOM 1489 O O . GLY A 1 200 ? 106.479 114.554 121.565 1.00 11.08 231 GLY A O 1
ATOM 1490 N N . PHE A 1 201 ? 107.545 115.741 119.981 1.00 10.83 232 PHE A N 1
ATOM 1491 C CA . PHE A 1 201 ? 108.720 114.877 120.017 1.00 10.83 232 PHE A CA 1
ATOM 1492 C C . PHE A 1 201 ? 109.999 115.659 120.282 1.00 10.83 232 PHE A C 1
ATOM 1493 O O . PHE A 1 201 ? 110.917 115.142 120.923 1.00 10.83 232 PHE A O 1
ATOM 1501 N N . TYR A 1 202 ? 110.069 116.896 119.806 1.00 10.51 233 TYR A N 1
ATOM 1502 C CA . TYR A 1 202 ? 111.240 117.736 120.032 1.00 10.51 233 TYR A CA 1
ATOM 1503 C C . TYR A 1 202 ? 110.950 118.763 121.121 1.00 10.51 233 TYR A C 1
ATOM 1504 O O . TYR A 1 202 ? 111.864 119.305 121.734 1.00 10.51 233 TYR A O 1
ATOM 1513 N N . ALA B 1 1 ? 103.679 86.168 81.199 1.00 25.58 32 ALA B N 1
ATOM 1514 C CA . ALA B 1 1 ? 102.580 85.303 80.786 1.00 25.58 32 ALA B CA 1
ATOM 1515 C C . ALA B 1 1 ? 102.875 83.852 81.137 1.00 25.58 32 ALA B C 1
ATOM 1516 O O . ALA B 1 1 ? 102.346 83.320 82.109 1.00 25.58 32 ALA B O 1
ATOM 1518 N N . ASP B 1 2 ? 103.721 83.212 80.333 1.00 26.49 33 ASP B N 1
ATOM 1519 C CA . ASP B 1 2 ? 104.106 81.824 80.567 1.00 26.49 33 ASP B CA 1
ATOM 1520 C C . ASP B 1 2 ? 105.147 81.720 81.679 1.00 26.49 33 ASP B C 1
ATOM 1521 O O . ASP B 1 2 ? 104.960 80.977 82.646 1.00 26.49 33 ASP B O 1
ATOM 1526 N N . ILE B 1 3 ? 106.241 82.468 81.556 1.00 20.51 34 ILE B N 1
ATOM 1527 C CA . ILE B 1 3 ? 107.328 82.380 82.524 1.00 20.51 34 ILE B CA 1
ATOM 1528 C C . ILE B 1 3 ? 107.231 83.445 83.616 1.00 20.51 34 ILE B C 1
ATOM 1529 O O . ILE B 1 3 ? 107.837 83.290 84.680 1.00 20.51 34 ILE B O 1
ATOM 1534 N N . TYR B 1 4 ? 106.492 84.527 83.377 1.00 16.48 35 TYR B N 1
ATOM 1535 C CA . TYR B 1 4 ? 106.307 85.599 84.353 1.00 16.48 35 TYR B CA 1
ATOM 1536 C C . TYR B 1 4 ? 104.825 85.947 84.463 1.00 16.48 35 TYR B C 1
ATOM 1537 O O . TYR B 1 4 ? 104.400 87.033 84.050 1.00 16.48 35 TYR B O 1
ATOM 1546 N N . PRO B 1 5 ? 104.010 85.053 85.032 1.00 17.56 36 PRO B N 1
ATOM 1547 C CA . PRO B 1 5 ? 102.583 85.376 85.186 1.00 17.56 36 PRO B CA 1
ATOM 1548 C C . PRO B 1 5 ? 102.309 86.386 86.287 1.00 17.56 36 PRO B C 1
ATOM 1549 O O . PRO B 1 5 ? 101.239 87.004 86.289 1.00 17.56 36 PRO B O 1
ATOM 1553 N N . GLU B 1 6 ? 103.245 86.575 87.219 1.00 15.61 37 GLU B N 1
ATOM 1554 C CA . GLU B 1 6 ? 103.098 87.524 88.319 1.00 15.61 37 GLU B CA 1
ATOM 1555 C C . GLU B 1 6 ? 102.944 88.954 87.809 1.00 15.61 37 GLU B C 1
ATOM 1556 O O . GLU B 1 6 ? 103.195 89.230 86.633 1.00 15.61 37 GLU B O 1
ATOM 1562 N N . PHE B 1 7 ? 102.539 89.866 88.692 1.00 14.28 38 PHE B N 1
ATOM 1563 C CA . PHE B 1 7 ? 102.386 91.271 88.334 1.00 14.28 38 PHE B CA 1
ATOM 1564 C C . PHE B 1 7 ? 103.686 91.839 87.775 1.00 14.28 38 PHE B C 1
ATOM 1565 O O . PHE B 1 7 ? 104.771 91.581 88.303 1.00 14.28 38 PHE B O 1
ATOM 1573 N N . GLY B 1 8 ? 103.569 92.611 86.704 1.00 15.09 39 GLY B N 1
ATOM 1574 C CA . GLY B 1 8 ? 104.728 93.181 86.053 1.00 15.09 39 GLY B CA 1
ATOM 1575 C C . GLY B 1 8 ? 105.343 92.252 85.027 1.00 15.09 39 GLY B C 1
ATOM 1576 O O . GLY B 1 8 ? 104.798 91.208 84.664 1.00 15.09 39 GLY B O 1
ATOM 1577 N N . THR B 1 9 ? 106.517 92.656 84.551 1.00 15.49 40 THR B N 1
ATOM 1578 C CA . THR B 1 9 ? 107.263 91.875 83.574 1.00 15.49 40 THR B CA 1
ATOM 1579 C C . THR B 1 9 ? 108.753 92.091 83.816 1.00 15.49 40 THR B C 1
ATOM 1580 O O . THR B 1 9 ? 109.154 92.751 84.776 1.00 15.49 40 THR B O 1
ATOM 1584 N N . TYR B 1 10 ? 109.571 91.515 82.940 1.00 16.27 41 TYR B N 1
ATOM 1585 C CA . TYR B 1 10 ? 111.023 91.602 82.973 1.00 16.27 41 TYR B CA 1
ATOM 1586 C C . TYR B 1 10 ? 111.533 92.440 81.804 1.00 16.27 41 TYR B C 1
ATOM 1587 O O . TYR B 1 10 ? 110.850 92.562 80.783 1.00 16.27 41 TYR B O 1
ATOM 1596 N N . PRO B 1 11 ? 112.710 93.056 81.931 1.00 15.75 42 PRO B N 1
ATOM 1597 C CA . PRO B 1 11 ? 113.248 93.844 80.815 1.00 15.75 42 PRO B CA 1
ATOM 1598 C C . PRO B 1 11 ? 113.413 92.990 79.567 1.00 15.75 42 PRO B C 1
ATOM 1599 O O . PRO B 1 11 ? 113.911 91.865 79.621 1.00 15.75 42 PRO B O 1
ATOM 1603 N N . GLY B 1 12 ? 112.982 93.541 78.435 1.00 17.90 43 GLY B N 1
ATOM 1604 C CA . GLY B 1 12 ? 112.848 92.778 77.216 1.00 17.90 43 GLY B CA 1
ATOM 1605 C C . GLY B 1 12 ? 111.609 91.913 77.141 1.00 17.90 43 GLY B C 1
ATOM 1606 O O . GLY B 1 12 ? 111.464 91.153 76.178 1.00 17.90 43 GLY B O 1
ATOM 1607 N N . GLY B 1 13 ? 110.714 92.002 78.121 1.00 18.30 44 GLY B N 1
ATOM 1608 C CA . GLY B 1 13 ? 109.543 91.150 78.165 1.00 18.30 44 GLY B CA 1
ATOM 1609 C C . GLY B 1 13 ? 108.217 91.879 78.093 1.00 18.30 44 GLY B C 1
ATOM 1610 O O . GLY B 1 13 ? 107.161 91.248 78.170 1.00 18.30 44 GLY B O 1
ATOM 1611 N N . GLY B 1 14 ? 108.245 93.197 77.952 1.00 19.42 45 GLY B N 1
ATOM 1612 C CA . GLY B 1 14 ? 107.007 93.945 77.846 1.00 19.42 45 GLY B CA 1
ATOM 1613 C C . GLY B 1 14 ? 107.165 95.340 78.425 1.00 19.42 45 GLY B C 1
ATOM 1614 O O . GLY B 1 14 ? 108.272 95.854 78.550 1.00 19.42 45 GLY B O 1
ATOM 1615 N N . GLU B 1 15 ? 106.027 95.924 78.783 1.00 20.35 46 GLU B N 1
ATOM 1616 C CA . GLU B 1 15 ? 105.969 97.279 79.306 1.00 20.35 46 GLU B CA 1
ATOM 1617 C C . GLU B 1 15 ? 105.840 97.254 80.823 1.00 20.35 46 GLU B C 1
ATOM 1618 O O . GLU B 1 15 ? 105.107 96.435 81.383 1.00 20.35 46 GLU B O 1
ATOM 1624 N N . SER B 1 16 ? 106.562 98.151 81.477 1.00 16.34 47 SER B N 1
ATOM 1625 C CA . SER B 1 16 ? 106.482 98.278 82.925 1.00 16.34 47 SER B CA 1
ATOM 1626 C C . SER B 1 16 ? 105.099 98.785 83.331 1.00 16.34 47 SER B C 1
ATOM 1627 O O . SER B 1 16 ? 104.535 99.644 82.644 1.00 16.34 47 SER B O 1
ATOM 1630 N N . PRO B 1 17 ? 104.526 98.288 84.432 1.00 15.52 48 PRO B N 1
ATOM 1631 C CA . PRO B 1 17 ? 103.148 98.685 84.768 1.00 15.52 48 PRO B CA 1
ATOM 1632 C C . PRO B 1 17 ? 103.024 100.115 85.261 1.00 15.52 48 PRO B C 1
ATOM 1633 O O . PRO B 1 17 ? 102.043 100.790 84.934 1.00 15.52 48 PRO B O 1
ATOM 1637 N N . ILE B 1 18 ? 103.974 100.589 86.065 1.00 14.87 49 ILE B N 1
ATOM 1638 C CA . ILE B 1 18 ? 103.818 101.863 86.759 1.00 14.87 49 ILE B CA 1
ATOM 1639 C C . ILE B 1 18 ? 104.960 102.823 86.448 1.00 14.87 49 ILE B C 1
ATOM 1640 O O . ILE B 1 18 ? 104.728 103.919 85.928 1.00 14.87 49 ILE B O 1
ATOM 1645 N N . ILE B 1 19 ? 106.192 102.436 86.759 1.00 14.80 50 ILE B N 1
ATOM 1646 C CA . ILE B 1 19 ? 107.361 103.274 86.513 1.00 14.80 50 ILE B CA 1
ATOM 1647 C C . ILE B 1 19 ? 107.938 102.901 85.150 1.00 14.80 50 ILE B C 1
ATOM 1648 O O . ILE B 1 19 ? 108.352 101.749 84.966 1.00 14.80 50 ILE B O 1
ATOM 1653 N N . PRO B 1 20 ? 107.983 103.825 84.188 1.00 17.61 51 PRO B N 1
ATOM 1654 C CA . PRO B 1 20 ? 108.380 103.461 82.819 1.00 17.61 51 PRO B CA 1
ATOM 1655 C C . PRO B 1 20 ? 109.819 102.971 82.731 1.00 17.61 51 PRO B C 1
ATOM 1656 O O . PRO B 1 20 ? 110.720 103.493 83.390 1.00 17.61 51 PRO B O 1
ATOM 1660 N N . PHE B 1 21 ? 110.028 101.972 81.877 1.00 18.63 52 PHE B N 1
ATOM 1661 C CA . PHE B 1 21 ? 111.355 101.425 81.601 1.00 18.63 52 PHE B CA 1
ATOM 1662 C C . PHE B 1 21 ? 111.945 102.210 80.435 1.00 18.63 52 PHE B C 1
ATOM 1663 O O . PHE B 1 21 ? 111.646 101.935 79.271 1.00 18.63 52 PHE B O 1
ATOM 1671 N N . GLY B 1 22 ? 112.793 103.184 80.746 1.00 22.67 53 GLY B N 1
ATOM 1672 C CA . GLY B 1 22 ? 113.325 104.066 79.728 1.00 22.67 53 GLY B CA 1
ATOM 1673 C C . GLY B 1 22 ? 114.811 103.928 79.476 1.00 22.67 53 GLY B C 1
ATOM 1674 O O . GLY B 1 22 ? 115.287 104.234 78.379 1.00 22.67 53 GLY B O 1
ATOM 1675 N N . SER B 1 23 ? 115.559 103.483 80.481 1.00 21.11 54 SER B N 1
ATOM 1676 C CA . SER B 1 23 ? 117.003 103.326 80.378 1.00 21.11 54 SER B CA 1
ATOM 1677 C C . SER B 1 23 ? 117.381 101.870 80.596 1.00 21.11 54 SER B C 1
ATOM 1678 O O . SER B 1 23 ? 116.943 101.252 81.570 1.00 21.11 54 SER B O 1
ATOM 1681 N N . GLU B 1 24 ? 118.204 101.334 79.693 1.00 20.26 55 GLU B N 1
ATOM 1682 C CA . GLU B 1 24 ? 118.706 99.975 79.847 1.00 20.26 55 GLU B CA 1
ATOM 1683 C C . GLU B 1 24 ? 119.646 99.840 81.039 1.00 20.26 55 GLU B C 1
ATOM 1684 O O . GLU B 1 24 ? 119.720 98.759 81.631 1.00 20.26 55 GLU B O 1
ATOM 1690 N N . LYS B 1 25 ? 120.347 100.916 81.411 1.00 15.82 56 LYS B N 1
ATOM 1691 C CA . LYS B 1 25 ? 121.270 100.863 82.541 1.00 15.82 56 LYS B CA 1
ATOM 1692 C C . LYS B 1 25 ? 120.566 100.446 83.827 1.00 15.82 56 LYS B C 1
ATOM 1693 O O . LYS B 1 25 ? 121.122 99.669 84.611 1.00 15.82 56 LYS B O 1
ATOM 1699 N N . ASN B 1 26 ? 119.336 100.919 84.036 1.00 14.20 57 ASN B N 1
ATOM 1700 C CA . ASN B 1 26 ? 118.564 100.505 85.202 1.00 14.20 57 ASN B CA 1
ATOM 1701 C C . ASN B 1 26 ? 118.484 98.988 85.318 1.00 14.20 57 ASN B C 1
ATOM 1702 O O . ASN B 1 26 ? 118.581 98.456 86.430 1.00 14.20 57 ASN B O 1
ATOM 1707 N N . ALA B 1 27 ? 118.355 98.280 84.191 1.00 13.94 58 ALA B N 1
ATOM 1708 C CA . ALA B 1 27 ? 118.328 96.821 84.240 1.00 13.94 58 ALA B CA 1
ATOM 1709 C C . ALA B 1 27 ? 119.551 96.285 84.975 1.00 13.94 58 ALA B C 1
ATOM 1710 O O . ALA B 1 27 ? 119.420 95.533 85.950 1.00 13.94 58 ALA B O 1
ATOM 1712 N N . GLU B 1 28 ? 120.748 96.731 84.568 1.00 14.36 59 GLU B N 1
ATOM 1713 C CA . GLU B 1 28 ? 121.961 96.330 85.274 1.00 14.36 59 GLU B CA 1
ATOM 1714 C C . GLU B 1 28 ? 121.865 96.686 86.750 1.00 14.36 59 GLU B C 1
ATOM 1715 O O . GLU B 1 28 ? 122.070 95.826 87.618 1.00 14.36 59 GLU B O 1
ATOM 1721 N N . ARG B 1 29 ? 121.470 97.927 87.051 1.00 11.93 60 ARG B N 1
ATOM 1722 C CA . ARG B 1 29 ? 121.345 98.331 88.444 1.00 11.93 60 ARG B CA 1
ATOM 1723 C C . ARG B 1 29 ? 120.461 97.356 89.200 1.00 11.93 60 ARG B C 1
ATOM 1724 O O . ARG B 1 29 ? 120.851 96.849 90.259 1.00 11.93 60 ARG B O 1
ATOM 1732 N N . GLU B 1 30 ? 119.317 97.002 88.609 1.00 10.84 61 GLU B N 1
ATOM 1733 C CA . GLU B 1 30 ? 118.354 96.189 89.336 1.00 10.84 61 GLU B CA 1
ATOM 1734 C C . GLU B 1 30 ? 118.957 94.842 89.709 1.00 10.84 61 GLU B C 1
ATOM 1735 O O . GLU B 1 30 ? 118.692 94.324 90.797 1.00 10.84 61 GLU B O 1
ATOM 1741 N N . VAL B 1 31 ? 119.795 94.278 88.836 1.00 10.84 62 VAL B N 1
ATOM 1742 C CA . VAL B 1 31 ? 120.401 92.987 89.149 1.00 10.84 62 VAL B CA 1
ATOM 1743 C C . VAL B 1 31 ? 121.434 93.142 90.259 1.00 10.84 62 VAL B C 1
ATOM 1744 O O . VAL B 1 31 ? 121.440 92.372 91.225 1.00 10.84 62 VAL B O 1
ATOM 1748 N N . ILE B 1 32 ? 122.288 94.170 90.168 1.00 10.50 63 ILE B N 1
ATOM 1749 C CA . ILE B 1 32 ? 123.373 94.307 91.140 1.00 10.50 63 ILE B CA 1
ATOM 1750 C C . ILE B 1 32 ? 122.797 94.514 92.536 1.00 10.50 63 ILE B C 1
ATOM 1751 O O . ILE B 1 32 ? 123.067 93.731 93.458 1.00 10.50 63 ILE B O 1
ATOM 1756 N N . HIS B 1 33 ? 121.945 95.536 92.688 1.00 9.92 64 HIS B N 1
ATOM 1757 C CA . HIS B 1 33 ? 121.168 95.714 93.913 1.00 9.92 64 HIS B CA 1
ATOM 1758 C C . HIS B 1 33 ? 120.613 94.377 94.394 1.00 9.92 64 HIS B C 1
ATOM 1759 O O . HIS B 1 33 ? 120.860 93.966 95.536 1.00 9.92 64 HIS B O 1
ATOM 1766 N N . GLY B 1 34 ? 119.963 93.633 93.491 1.00 10.16 65 GLY B N 1
ATOM 1767 C CA . GLY B 1 34 ? 119.331 92.387 93.885 1.00 10.16 65 GLY B CA 1
ATOM 1768 C C . GLY B 1 34 ? 120.307 91.412 94.508 1.00 10.16 65 GLY B C 1
ATOM 1769 O O . GLY B 1 34 ? 120.057 90.887 95.597 1.00 10.16 65 GLY B O 1
ATOM 1770 N N . ARG B 1 35 ? 121.463 91.217 93.871 1.00 11.43 66 ARG B N 1
ATOM 1771 C CA . ARG B 1 35 ? 122.439 90.279 94.412 1.00 11.43 66 ARG B CA 1
ATOM 1772 C C . ARG B 1 35 ? 122.837 90.694 95.823 1.00 11.43 66 ARG B C 1
ATOM 1773 O O . ARG B 1 35 ? 122.767 89.893 96.763 1.00 11.43 66 ARG B O 1
ATOM 1781 N N . TRP B 1 36 ? 123.129 91.985 96.009 1.00 10.26 67 TRP B N 1
ATOM 1782 C CA . TRP B 1 36 ? 123.489 92.456 97.340 1.00 10.26 67 TRP B CA 1
ATOM 1783 C C . TRP B 1 36 ? 122.354 92.199 98.317 1.00 10.26 67 TRP B C 1
ATOM 1784 O O . TRP B 1 36 ? 122.576 91.655 99.407 1.00 10.26 67 TRP B O 1
ATOM 1795 N N . ALA B 1 37 ? 121.119 92.505 97.902 1.00 9.84 68 ALA B N 1
ATOM 1796 C CA . ALA B 1 37 ? 119.980 92.312 98.787 1.00 9.84 68 ALA B CA 1
ATOM 1797 C C . ALA B 1 37 ? 119.879 90.859 99.221 1.00 9.84 68 ALA B C 1
ATOM 1798 O O . ALA B 1 37 ? 119.652 90.578 100.403 1.00 9.84 68 ALA B O 1
ATOM 1800 N N . MET B 1 38 ? 120.106 89.922 98.294 1.00 11.02 69 MET B N 1
ATOM 1801 C CA . MET B 1 38 ? 120.044 88.521 98.686 1.00 11.02 69 MET B CA 1
ATOM 1802 C C . MET B 1 38 ? 121.029 88.258 99.812 1.00 11.02 69 MET B C 1
ATOM 1803 O O . MET B 1 38 ? 120.635 87.852 100.916 1.00 11.02 69 MET B O 1
ATOM 1808 N N . LEU B 1 39 ? 122.291 88.635 99.592 1.00 10.67 70 LEU B N 1
ATOM 1809 C CA . LEU B 1 39 ? 123.318 88.419 100.600 1.00 10.67 70 LEU B CA 1
ATOM 1810 C C . LEU B 1 39 ? 122.957 89.140 101.886 1.00 10.67 70 LEU B C 1
ATOM 1811 O O . LEU B 1 39 ? 123.232 88.644 102.984 1.00 10.67 70 LEU B O 1
ATOM 1816 N N . GLY B 1 40 ? 122.313 90.302 101.766 1.00 10.16 71 GLY B N 1
ATOM 1817 C CA . GLY B 1 40 ? 121.899 91.021 102.953 1.00 10.16 71 GLY B CA 1
ATOM 1818 C C . GLY B 1 40 ? 120.881 90.238 103.755 1.00 10.16 71 GLY B C 1
ATOM 1819 O O . GLY B 1 40 ? 121.119 89.914 104.922 1.00 10.16 71 GLY B O 1
ATOM 1820 N N . VAL B 1 41 ? 119.766 89.861 103.122 1.00 10.11 72 VAL B N 1
ATOM 1821 C CA . VAL B 1 41 ? 118.671 89.271 103.890 1.00 10.11 72 VAL B CA 1
ATOM 1822 C C . VAL B 1 41 ? 119.148 87.979 104.538 1.00 10.11 72 VAL B C 1
ATOM 1823 O O . VAL B 1 41 ? 119.143 87.842 105.769 1.00 10.11 72 VAL B O 1
ATOM 1827 N N . THR B 1 42 ? 119.646 87.053 103.714 1.00 11.41 73 THR B N 1
ATOM 1828 C CA . THR B 1 42 ? 120.272 85.836 104.220 1.00 11.41 73 THR B CA 1
ATOM 1829 C C . THR B 1 42 ? 121.174 86.146 105.405 1.00 11.41 73 THR B C 1
ATOM 1830 O O . THR B 1 42 ? 120.950 85.642 106.513 1.00 11.41 73 THR B O 1
ATOM 1834 N N . GLY B 1 43 ? 122.127 87.064 105.215 1.00 12.22 74 GLY B N 1
ATOM 1835 C CA . GLY B 1 43 ? 123.066 87.365 106.278 1.00 12.22 74 GLY B CA 1
ATOM 1836 C C . GLY B 1 43 ? 122.363 87.730 107.565 1.00 12.22 74 GLY B C 1
ATOM 1837 O O . GLY B 1 43 ? 122.531 87.056 108.587 1.00 12.22 74 GLY B O 1
ATOM 1838 N N . ALA B 1 44 ? 121.482 88.732 107.501 1.00 11.69 75 ALA B N 1
ATOM 1839 C CA . ALA B 1 44 ? 120.764 89.150 108.697 1.00 11.69 75 ALA B CA 1
ATOM 1840 C C . ALA B 1 44 ? 120.072 87.953 109.320 1.00 11.69 75 ALA B C 1
ATOM 1841 O O . ALA B 1 44 ? 120.343 87.587 110.473 1.00 11.69 75 ALA B O 1
ATOM 1843 N N . TRP B 1 45 ? 119.287 87.252 108.500 1.00 13.28 76 TRP B N 1
ATOM 1844 C CA . TRP B 1 45 ? 118.604 86.041 108.921 1.00 13.28 76 TRP B CA 1
ATOM 1845 C C . TRP B 1 45 ? 119.566 85.121 109.655 1.00 13.28 76 TRP B C 1
ATOM 1846 O O . TRP B 1 45 ? 119.448 84.924 110.874 1.00 13.28 76 TRP B O 1
ATOM 1857 N N . ALA B 1 46 ? 120.616 84.679 108.957 1.00 13.72 77 ALA B N 1
ATOM 1858 C CA . ALA B 1 46 ? 121.497 83.674 109.530 1.00 13.72 77 ALA B CA 1
ATOM 1859 C C . ALA B 1 46 ? 122.112 84.183 110.817 1.00 13.72 77 ALA B C 1
ATOM 1860 O O . ALA B 1 46 ? 122.101 83.480 111.835 1.00 13.72 77 ALA B O 1
ATOM 1862 N N . ALA B 1 47 ? 122.576 85.436 110.811 1.00 13.72 78 ALA B N 1
ATOM 1863 C CA . ALA B 1 47 ? 123.300 85.927 111.972 1.00 13.72 78 ALA B CA 1
ATOM 1864 C C . ALA B 1 47 ? 122.391 85.963 113.189 1.00 13.72 78 ALA B C 1
ATOM 1865 O O . ALA B 1 47 ? 122.795 85.546 114.282 1.00 13.72 78 ALA B O 1
ATOM 1867 N N . GLU B 1 48 ? 121.135 86.391 113.005 1.00 13.54 79 GLU B N 1
ATOM 1868 C CA . GLU B 1 48 ? 120.239 86.451 114.153 1.00 13.54 79 GLU B CA 1
ATOM 1869 C C . GLU B 1 48 ? 119.928 85.057 114.669 1.00 13.54 79 GLU B C 1
ATOM 1870 O O . GLU B 1 48 ? 119.722 84.868 115.872 1.00 13.54 79 GLU B O 1
ATOM 1876 N N . ASN B 1 49 ? 119.907 84.064 113.780 1.00 15.28 80 ASN B N 1
ATOM 1877 C CA . ASN B 1 49 ? 119.676 82.700 114.236 1.00 15.28 80 ASN B CA 1
ATOM 1878 C C . ASN B 1 49 ? 120.885 82.183 115.003 1.00 15.28 80 ASN B C 1
ATOM 1879 O O . ASN B 1 49 ? 120.746 81.376 115.927 1.00 15.28 80 ASN B O 1
ATOM 1884 N N . GLY B 1 50 ? 122.080 82.666 114.654 1.00 16.12 81 GLY B N 1
ATOM 1885 C CA . GLY B 1 50 ? 123.288 82.129 115.254 1.00 16.12 81 GLY B CA 1
ATOM 1886 C C . GLY B 1 50 ? 123.702 82.811 116.538 1.00 16.12 81 GLY B C 1
ATOM 1887 O O . GLY B 1 50 ? 124.226 82.157 117.444 1.00 16.12 81 GLY B O 1
ATOM 1888 N N . THR B 1 51 ? 123.494 84.124 116.634 1.00 15.16 82 THR B N 1
ATOM 1889 C CA . THR B 1 51 ? 123.955 84.904 117.771 1.00 15.16 82 THR B CA 1
ATOM 1890 C C . THR B 1 51 ? 122.845 85.601 118.542 1.00 15.16 82 THR B C 1
ATOM 1891 O O . THR B 1 51 ? 123.069 85.975 119.695 1.00 15.16 82 THR B O 1
ATOM 1895 N N . GLY B 1 52 ? 121.667 85.785 117.953 1.00 14.47 83 GLY B N 1
ATOM 1896 C CA . GLY B 1 52 ? 120.623 86.563 118.577 1.00 14.47 83 GLY B CA 1
ATOM 1897 C C . GLY B 1 52 ? 120.775 88.060 118.433 1.00 14.47 83 GLY B C 1
ATOM 1898 O O . GLY B 1 52 ? 119.952 88.801 118.980 1.00 14.47 83 GLY B O 1
ATOM 1899 N N . ILE B 1 53 ? 121.785 88.528 117.711 1.00 13.16 84 ILE B N 1
ATOM 1900 C CA . ILE B 1 53 ? 122.060 89.954 117.570 1.00 13.16 84 ILE B CA 1
ATOM 1901 C C . ILE B 1 53 ? 121.381 90.446 116.294 1.00 13.16 84 ILE B C 1
ATOM 1902 O O . ILE B 1 53 ? 121.676 89.920 115.211 1.00 13.16 84 ILE B O 1
ATOM 1907 N N . PRO B 1 54 ? 120.488 91.432 116.371 1.00 11.27 85 PRO B N 1
ATOM 1908 C CA . PRO B 1 54 ? 119.859 91.956 115.151 1.00 11.27 85 PRO B CA 1
ATOM 1909 C C . PRO B 1 54 ? 120.860 92.668 114.247 1.00 11.27 85 PRO B C 1
ATOM 1910 O O . PRO B 1 54 ? 121.854 93.235 114.702 1.00 11.27 85 PRO B O 1
ATOM 1914 N N . TRP B 1 55 ? 120.569 92.632 112.944 1.00 8.67 86 TRP B N 1
ATOM 1915 C CA . TRP B 1 55 ? 121.507 93.126 111.940 1.00 8.67 86 TRP B CA 1
ATOM 1916 C C . TRP B 1 55 ? 121.769 94.620 112.097 1.00 8.67 86 TRP B C 1
ATOM 1917 O O . TRP B 1 55 ? 122.872 95.094 111.811 1.00 8.67 86 TRP B O 1
ATOM 1928 N N . PHE B 1 56 ? 120.762 95.384 112.529 1.00 9.44 87 PHE B N 1
ATOM 1929 C CA . PHE B 1 56 ? 120.904 96.837 112.550 1.00 9.44 87 PHE B CA 1
ATOM 1930 C C . PHE B 1 56 ? 121.692 97.355 113.752 1.00 9.44 87 PHE B C 1
ATOM 1931 O O . PHE B 1 56 ? 121.957 98.558 113.812 1.00 9.44 87 PHE B O 1
ATOM 1939 N N . THR B 1 57 ? 122.066 96.502 114.707 1.00 11.09 88 THR B N 1
ATOM 1940 C CA . THR B 1 57 ? 122.970 96.912 115.777 1.00 11.09 88 THR B CA 1
ATOM 1941 C C . THR B 1 57 ? 124.289 96.151 115.801 1.00 11.09 88 THR B C 1
ATOM 1942 O O . THR B 1 57 ? 125.077 96.354 116.728 1.00 11.09 88 THR B O 1
ATOM 1946 N N . ALA B 1 58 ? 124.550 95.284 114.819 1.00 11.85 89 ALA B N 1
ATOM 1947 C CA . ALA B 1 58 ? 125.759 94.466 114.844 1.00 11.85 89 ALA B CA 1
ATOM 1948 C C . ALA B 1 58 ? 127.020 95.303 114.667 1.00 11.85 89 ALA B C 1
ATOM 1949 O O . ALA B 1 58 ? 128.098 94.893 115.106 1.00 11.85 89 ALA B O 1
ATOM 1951 N N . GLY B 1 59 ? 126.903 96.475 114.038 1.00 12.60 90 GLY B N 1
ATOM 1952 C CA . GLY B 1 59 ? 128.053 97.334 113.824 1.00 12.60 90 GLY B CA 1
ATOM 1953 C C . GLY B 1 59 ? 128.743 97.769 115.100 1.00 12.60 90 GLY B C 1
ATOM 1954 O O . GLY B 1 59 ? 129.966 97.926 115.106 1.00 12.60 90 GLY B O 1
ATOM 1955 N N . THR B 1 60 ? 127.992 97.926 116.193 1.00 13.65 91 THR B N 1
ATOM 1956 C CA . THR B 1 60 ? 128.563 98.340 117.470 1.00 13.65 91 THR B CA 1
ATOM 1957 C C . THR B 1 60 ? 129.587 97.350 118.021 1.00 13.65 91 THR B C 1
ATOM 1958 O O . THR B 1 60 ? 130.371 97.727 118.895 1.00 13.65 91 THR B O 1
ATOM 1962 N N . LEU B 1 61 ? 129.603 96.109 117.533 1.00 15.64 92 LEU B N 1
ATOM 1963 C CA . LEU B 1 61 ? 130.561 95.109 117.989 1.00 15.64 92 LEU B CA 1
ATOM 1964 C C . LEU B 1 61 ? 131.989 95.394 117.538 1.00 15.64 92 LEU B C 1
ATOM 1965 O O . LEU B 1 61 ? 132.927 94.855 118.132 1.00 15.64 92 LEU B O 1
ATOM 1970 N N . CYS B 1 62 ? 132.180 96.205 116.499 1.00 16.85 93 CYS B N 1
ATOM 1971 C CA . CYS B 1 62 ? 133.497 96.425 115.906 1.00 16.85 93 CYS B CA 1
ATOM 1972 C C . CYS B 1 62 ? 133.680 97.911 115.628 1.00 16.85 93 CYS B C 1
ATOM 1973 O O . CYS B 1 62 ? 133.145 98.432 114.646 1.00 16.85 93 CYS B O 1
ATOM 1976 N N . THR B 1 63 ? 134.438 98.581 116.484 1.00 17.50 94 THR B N 1
ATOM 1977 C CA . THR B 1 63 ? 134.797 99.984 116.358 1.00 17.50 94 THR B CA 1
ATOM 1978 C C . THR B 1 63 ? 136.282 100.124 116.642 1.00 17.50 94 THR B C 1
ATOM 1979 O O . THR B 1 63 ? 136.916 99.184 117.130 1.00 17.50 94 THR B O 1
ATOM 1983 N N . PRO B 1 64 ? 136.881 101.272 116.310 1.00 17.68 95 PRO B N 1
ATOM 1984 C CA . PRO B 1 64 ? 138.299 101.470 116.660 1.00 17.68 95 PRO B CA 1
ATOM 1985 C C . PRO B 1 64 ? 138.587 101.316 118.144 1.00 17.68 95 PRO B C 1
ATOM 1986 O O . PRO B 1 64 ? 139.713 100.958 118.509 1.00 17.68 95 PRO B O 1
ATOM 1990 N N . ASP B 1 65 ? 137.611 101.575 119.015 1.00 20.69 96 ASP B N 1
ATOM 1991 C CA . ASP B 1 65 ? 137.824 101.347 120.441 1.00 20.69 96 ASP B CA 1
ATOM 1992 C C . ASP B 1 65 ? 138.003 99.864 120.750 1.00 20.69 96 ASP B C 1
ATOM 1993 O O . ASP B 1 65 ? 138.880 99.494 121.538 1.00 20.69 96 ASP B O 1
ATOM 1998 N N . ASP B 1 66 ? 137.191 99.001 120.136 1.00 21.12 97 ASP B N 1
ATOM 1999 C CA . ASP B 1 66 ? 137.270 97.569 120.392 1.00 21.12 97 ASP B CA 1
ATOM 2000 C C . ASP B 1 66 ? 136.553 96.802 119.286 1.00 21.12 97 ASP B C 1
ATOM 2001 O O . ASP B 1 66 ? 135.433 97.148 118.906 1.00 21.12 97 ASP B O 1
ATOM 2006 N N . CYS B 1 67 ? 137.206 95.752 118.785 1.00 20.59 98 CYS B N 1
ATOM 2007 C CA . CYS B 1 67 ? 136.572 94.826 117.854 1.00 20.59 98 CYS B CA 1
ATOM 2008 C C . CYS B 1 67 ? 136.754 93.375 118.290 1.00 20.59 98 CYS B C 1
ATOM 2009 O O . CYS B 1 67 ? 136.546 92.466 117.481 1.00 20.59 98 CYS B O 1
ATOM 2012 N N . THR B 1 68 ? 137.142 93.125 119.537 1.00 21.47 99 THR B N 1
ATOM 2013 C CA . THR B 1 68 ? 137.337 91.760 120.002 1.00 21.47 99 THR B CA 1
ATOM 2014 C C . THR B 1 68 ? 136.030 91.019 120.260 1.00 21.47 99 THR B C 1
ATOM 2015 O O . THR B 1 68 ? 136.042 89.786 120.310 1.00 21.47 99 THR B O 1
ATOM 2019 N N . ALA B 1 69 ? 134.908 91.728 120.412 1.00 20.37 100 ALA B N 1
ATOM 2020 C CA . ALA B 1 69 ? 133.655 91.070 120.770 1.00 20.37 100 ALA B CA 1
ATOM 2021 C C . ALA B 1 69 ? 133.132 90.155 119.670 1.00 20.37 100 ALA B C 1
ATOM 2022 O O . ALA B 1 69 ? 132.322 89.269 119.955 1.00 20.37 100 ALA B O 1
ATOM 2024 N N . VAL B 1 70 ? 133.572 90.348 118.423 1.00 20.03 101 VAL B N 1
ATOM 2025 C CA . VAL B 1 70 ? 133.150 89.490 117.324 1.00 20.03 101 VAL B CA 1
ATOM 2026 C C . VAL B 1 70 ? 133.972 88.213 117.238 1.00 20.03 101 VAL B C 1
ATOM 2027 O O . VAL B 1 70 ? 133.596 87.293 116.502 1.00 20.03 101 VAL B O 1
ATOM 2031 N N . ALA B 1 71 ? 135.056 88.108 118.009 1.00 21.56 102 ALA B N 1
ATOM 2032 C CA . ALA B 1 71 ? 136.004 87.014 117.824 1.00 21.56 102 ALA B CA 1
ATOM 2033 C C . ALA B 1 71 ? 135.364 85.653 118.081 1.00 21.56 102 ALA B C 1
ATOM 2034 O O . ALA B 1 71 ? 135.723 84.666 117.433 1.00 21.56 102 ALA B O 1
ATOM 2036 N N . ASP B 1 72 ? 134.421 85.573 119.020 1.00 21.80 103 ASP B N 1
ATOM 2037 C CA . ASP B 1 72 ? 133.833 84.297 119.415 1.00 21.80 103 ASP B CA 1
ATOM 2038 C C . ASP B 1 72 ? 132.379 84.140 118.968 1.00 21.80 103 ASP B C 1
ATOM 2039 O O . ASP B 1 72 ? 131.643 83.321 119.518 1.00 21.80 103 ASP B O 1
ATOM 2044 N N . LYS B 1 73 ? 131.953 84.898 117.961 1.00 19.88 104 LYS B N 1
ATOM 2045 C CA . LYS B 1 73 ? 130.539 84.919 117.608 1.00 19.88 104 LYS B CA 1
ATOM 2046 C C . LYS B 1 73 ? 130.111 83.773 116.698 1.00 19.88 104 LYS B C 1
ATOM 2047 O O . LYS B 1 73 ? 128.966 83.322 116.791 1.00 19.88 104 LYS B O 1
ATOM 2053 N N . PHE B 1 74 ? 130.986 83.291 115.825 1.00 18.61 105 PHE B N 1
ATOM 2054 C CA . PHE B 1 74 ? 130.559 82.389 114.757 1.00 18.61 105 PHE B CA 1
ATOM 2055 C C . PHE B 1 74 ? 130.258 80.995 115.299 1.00 18.61 105 PHE B C 1
ATOM 2056 O O . PHE B 1 74 ? 131.113 80.400 115.963 1.00 18.61 105 PHE B O 1
ATOM 2064 N N . PRO B 1 75 ? 129.067 80.450 115.047 1.00 20.35 106 PRO B N 1
ATOM 2065 C CA . PRO B 1 75 ? 128.659 79.201 115.703 1.00 20.35 106 PRO B CA 1
ATOM 2066 C C . PRO B 1 75 ? 129.470 77.999 115.244 1.00 20.35 106 PRO B C 1
ATOM 2067 O O . PRO B 1 75 ? 129.709 77.802 114.052 1.00 20.35 106 PRO B O 1
ATOM 2071 N N . GLY B 1 76 ? 129.873 77.184 116.215 1.00 22.58 107 GLY B N 1
ATOM 2072 C CA . GLY B 1 76 ? 130.591 75.954 115.965 1.00 22.58 107 GLY B CA 1
ATOM 2073 C C . GLY B 1 76 ? 132.061 76.112 115.657 1.00 22.58 107 GLY B C 1
ATOM 2074 O O . GLY B 1 76 ? 132.742 75.100 115.458 1.00 22.58 107 GLY B O 1
ATOM 2075 N N . ALA B 1 77 ? 132.574 77.341 115.620 1.00 22.94 108 ALA B N 1
ATOM 2076 C CA . ALA B 1 77 ? 133.950 77.574 115.204 1.00 22.94 108 ALA B CA 1
ATOM 2077 C C . ALA B 1 77 ? 134.930 76.874 116.140 1.00 22.94 108 ALA B C 1
ATOM 2078 O O . ALA B 1 77 ? 134.815 76.964 117.364 1.00 22.94 108 ALA B O 1
ATOM 2080 N N . VAL B 1 78 ? 135.907 76.183 115.548 1.00 24.81 109 VAL B N 1
ATOM 2081 C CA . VAL B 1 78 ? 136.853 75.386 116.325 1.00 24.81 109 VAL B CA 1
ATOM 2082 C C . VAL B 1 78 ? 137.748 76.267 117.190 1.00 24.81 109 VAL B C 1
ATOM 2083 O O . VAL B 1 78 ? 138.342 75.790 118.164 1.00 24.81 109 VAL B O 1
ATOM 2087 N N . ALA B 1 79 ? 137.872 77.547 116.853 1.00 24.08 110 ALA B N 1
ATOM 2088 C CA . ALA B 1 79 ? 138.677 78.500 117.603 1.00 24.08 110 ALA B CA 1
ATOM 2089 C C . ALA B 1 79 ? 138.100 79.887 117.373 1.00 24.08 110 ALA B C 1
ATOM 2090 O O . ALA B 1 79 ? 137.339 80.079 116.420 1.00 24.08 110 ALA B O 1
ATOM 2092 N N . PRO B 1 80 ? 138.404 80.856 118.233 1.00 23.57 111 PRO B N 1
ATOM 2093 C CA . PRO B 1 80 ? 137.995 82.238 117.952 1.00 23.57 111 PRO B CA 1
ATOM 2094 C C . PRO B 1 80 ? 138.821 82.835 116.822 1.00 23.57 111 PRO B C 1
ATOM 2095 O O . PRO B 1 80 ? 139.895 82.343 116.473 1.00 23.57 111 PRO B O 1
ATOM 2099 N N . LEU B 1 81 ? 138.298 83.925 116.247 1.00 22.14 112 LEU B N 1
ATOM 2100 C CA . LEU B 1 81 ? 138.969 84.562 115.116 1.00 22.14 112 LEU B CA 1
ATOM 2101 C C . LEU B 1 81 ? 140.382 85.010 115.470 1.00 22.14 112 LEU B C 1
ATOM 2102 O O . LEU B 1 81 ? 141.240 85.101 114.588 1.00 22.14 112 LEU B O 1
ATOM 2107 N N . ALA B 1 82 ? 140.639 85.297 116.743 1.00 25.18 113 ALA B N 1
ATOM 2108 C CA . ALA B 1 82 ? 141.966 85.650 117.225 1.00 25.18 113 ALA B CA 1
ATOM 2109 C C . ALA B 1 82 ? 142.081 85.213 118.676 1.00 25.18 113 ALA B C 1
ATOM 2110 O O . ALA B 1 82 ? 141.058 85.041 119.348 1.00 25.18 113 ALA B O 1
ATOM 2112 N N . PRO B 1 83 ? 143.299 85.023 119.188 1.00 29.00 114 PRO B N 1
ATOM 2113 C CA . PRO B 1 83 ? 143.443 84.570 120.578 1.00 29.00 114 PRO B CA 1
ATOM 2114 C C . PRO B 1 83 ? 142.885 85.593 121.555 1.00 29.00 114 PRO B C 1
ATOM 2115 O O . PRO B 1 83 ? 142.728 86.772 121.231 1.00 29.00 114 PRO B O 1
ATOM 2119 N N . GLU B 1 84 ? 142.583 85.128 122.766 1.00 34.85 115 GLU B N 1
ATOM 2120 C CA . GLU B 1 84 ? 141.999 85.964 123.818 1.00 34.85 115 GLU B CA 1
ATOM 2121 C C . GLU B 1 84 ? 143.120 86.835 124.383 1.00 34.85 115 GLU B C 1
ATOM 2122 O O . GLU B 1 84 ? 144.206 86.348 124.705 1.00 34.85 115 GLU B O 1
ATOM 2128 N N . GLY B 1 85 ? 142.858 88.136 124.477 1.00 32.28 116 GLY B N 1
ATOM 2129 C CA . GLY B 1 85 ? 143.829 89.079 124.983 1.00 32.28 116 GLY B CA 1
ATOM 2130 C C . GLY B 1 85 ? 144.798 89.624 123.960 1.00 32.28 116 GLY B C 1
ATOM 2131 O O . GLY B 1 85 ? 145.611 90.489 124.305 1.00 32.28 116 GLY B O 1
ATOM 2132 N N . SER B 1 86 ? 144.741 89.156 122.715 1.00 29.80 117 SER B N 1
ATOM 2133 C CA . SER B 1 86 ? 145.630 89.652 121.674 1.00 29.80 117 SER B CA 1
ATOM 2134 C C . SER B 1 86 ? 145.198 91.003 121.119 1.00 29.80 117 SER B C 1
ATOM 2135 O O . SER B 1 86 ? 145.958 91.613 120.360 1.00 29.80 117 SER B O 1
ATOM 2138 N N . GLY B 1 87 ? 144.014 91.488 121.487 1.00 27.13 118 GLY B N 1
ATOM 2139 C CA . GLY B 1 87 ? 143.518 92.735 120.943 1.00 27.13 118 GLY B CA 1
ATOM 2140 C C . GLY B 1 87 ? 143.061 92.654 119.506 1.00 27.13 118 GLY B C 1
ATOM 2141 O O . GLY B 1 87 ? 142.993 93.682 118.830 1.00 27.13 118 GLY B O 1
ATOM 2142 N N . TYR B 1 88 ? 142.733 91.462 119.020 1.00 24.13 119 TYR B N 1
ATOM 2143 C CA . TYR B 1 88 ? 142.326 91.259 117.641 1.00 24.13 119 TYR B CA 1
ATOM 2144 C C . TYR B 1 88 ? 140.980 90.552 117.600 1.00 24.13 119 TYR B C 1
ATOM 2145 O O . TYR B 1 88 ? 140.644 89.804 118.522 1.00 24.13 119 TYR B O 1
ATOM 2154 N N . PRO B 1 89 ? 140.182 90.768 116.537 1.00 21.25 120 PRO B N 1
ATOM 2155 C CA . PRO B 1 89 ? 140.442 91.594 115.348 1.00 21.25 120 PRO B CA 1
ATOM 2156 C C . PRO B 1 89 ? 140.577 93.089 115.638 1.00 21.25 120 PRO B C 1
ATOM 2157 O O . PRO B 1 89 ? 139.938 93.613 116.545 1.00 21.25 120 PRO B O 1
ATOM 2161 N N . SER B 1 90 ? 141.420 93.760 114.863 1.00 17.83 121 SER B N 1
ATOM 2162 C CA . SER B 1 90 ? 141.597 95.200 114.951 1.00 17.83 121 SER B CA 1
ATOM 2163 C C . SER B 1 90 ? 140.725 95.872 113.899 1.00 17.83 121 SER B C 1
ATOM 2164 O O . SER B 1 90 ? 140.702 95.447 112.741 1.00 17.83 121 SER B O 1
ATOM 2167 N N . PHE B 1 91 ? 140.002 96.919 114.311 1.00 15.19 122 PHE B N 1
ATOM 2168 C CA . PHE B 1 91 ? 139.047 97.569 113.415 1.00 15.19 122 PHE B CA 1
ATOM 2169 C C . PHE B 1 91 ? 139.736 98.111 112.170 1.00 15.19 122 PHE B C 1
ATOM 2170 O O . PHE B 1 91 ? 139.226 97.956 111.054 1.00 15.19 122 PHE B O 1
ATOM 2178 N N . TRP B 1 92 ? 140.892 98.755 112.346 1.00 14.83 123 TRP B N 1
ATOM 2179 C CA . TRP B 1 92 ? 141.590 99.364 111.218 1.00 14.83 123 TRP B CA 1
ATOM 2180 C C . TRP B 1 92 ? 142.042 98.320 110.203 1.00 14.83 123 TRP B C 1
ATOM 2181 O O . TRP B 1 92 ? 141.972 98.562 108.995 1.00 14.83 123 TRP B O 1
ATOM 2192 N N . ASN B 1 93 ? 142.515 97.157 110.670 1.00 15.26 124 ASN B N 1
ATOM 2193 C CA . ASN B 1 93 ? 142.876 96.082 109.746 1.00 15.26 124 ASN B CA 1
ATOM 2194 C C . ASN B 1 93 ? 141.671 95.617 108.933 1.00 15.26 124 ASN B C 1
ATOM 2195 O O . ASN B 1 93 ? 141.762 95.441 107.711 1.00 15.26 124 ASN B O 1
ATOM 2200 N N . VAL B 1 94 ? 140.529 95.423 109.599 1.00 13.72 125 VAL B N 1
ATOM 2201 C CA . VAL B 1 94 ? 139.311 95.014 108.906 1.00 13.72 125 VAL B CA 1
ATOM 2202 C C . VAL B 1 94 ? 138.929 96.053 107.856 1.00 13.72 125 VAL B C 1
ATOM 2203 O O . VAL B 1 94 ? 138.609 95.713 106.710 1.00 13.72 125 VAL B O 1
ATOM 2207 N N . LEU B 1 95 ? 138.979 97.335 108.227 1.00 13.91 126 LEU B N 1
ATOM 2208 C CA . LEU B 1 95 ? 138.577 98.403 107.315 1.00 13.91 126 LEU B CA 1
ATOM 2209 C C . LEU B 1 95 ? 139.508 98.495 106.107 1.00 13.91 126 LEU B C 1
ATOM 2210 O O . LEU B 1 95 ? 139.051 98.625 104.966 1.00 13.91 126 LEU B O 1
ATOM 2215 N N . ILE B 1 96 ? 140.822 98.426 106.339 1.00 14.14 127 ILE B N 1
ATOM 2216 C CA . ILE B 1 96 ? 141.776 98.517 105.236 1.00 14.14 127 ILE B CA 1
ATOM 2217 C C . ILE B 1 96 ? 141.610 97.337 104.287 1.00 14.14 127 ILE B C 1
ATOM 2218 O O . ILE B 1 96 ? 141.620 97.503 103.059 1.00 14.14 127 ILE B O 1
ATOM 2223 N N . ILE B 1 97 ? 141.440 96.131 104.837 1.00 13.67 128 ILE B N 1
ATOM 2224 C CA . ILE B 1 97 ? 141.254 94.952 103.995 1.00 13.67 128 ILE B CA 1
ATOM 2225 C C . ILE B 1 97 ? 139.988 95.089 103.158 1.00 13.67 128 ILE B C 1
ATOM 2226 O O . ILE B 1 97 ? 139.984 94.784 101.960 1.00 13.67 128 ILE B O 1
ATOM 2231 N N . GLU B 1 98 ? 138.888 95.525 103.781 1.00 13.14 129 GLU B N 1
ATOM 2232 C CA . GLU B 1 98 ? 137.644 95.669 103.031 1.00 13.14 129 GLU B CA 1
ATOM 2233 C C . GLU B 1 98 ? 137.799 96.689 101.914 1.00 13.14 129 GLU B C 1
ATOM 2234 O O . GLU B 1 98 ? 137.418 96.429 100.768 1.00 13.14 129 GLU B O 1
ATOM 2240 N N . ILE B 1 99 ? 138.388 97.846 102.221 1.00 13.96 130 ILE B N 1
ATOM 2241 C CA . ILE B 1 99 ? 138.570 98.870 101.197 1.00 13.96 130 ILE B CA 1
ATOM 2242 C C . ILE B 1 99 ? 139.366 98.303 100.029 1.00 13.96 130 ILE B C 1
ATOM 2243 O O . ILE B 1 99 ? 138.921 98.351 98.882 1.00 13.96 130 ILE B O 1
ATOM 2248 N N . VAL B 1 100 ? 140.507 97.675 100.314 1.00 14.08 131 VAL B N 1
ATOM 2249 C CA . VAL B 1 100 ? 141.357 97.182 99.233 1.00 14.08 131 VAL B CA 1
ATOM 2250 C C . VAL B 1 100 ? 140.625 96.130 98.401 1.00 14.08 131 VAL B C 1
ATOM 2251 O O . VAL B 1 100 ? 140.480 96.274 97.181 1.00 14.08 131 VAL B O 1
ATOM 2255 N N . LEU B 1 101 ? 140.098 95.088 99.053 1.00 14.42 132 LEU B N 1
ATOM 2256 C CA . LEU B 1 101 ? 139.538 93.967 98.303 1.00 14.42 132 LEU B CA 1
ATOM 2257 C C . LEU B 1 101 ? 138.268 94.367 97.557 1.00 14.42 132 LEU B C 1
ATOM 2258 O O . LEU B 1 101 ? 138.156 94.148 96.344 1.00 14.42 132 LEU B O 1
ATOM 2263 N N . VAL B 1 102 ? 137.303 94.968 98.261 1.00 13.49 133 VAL B N 1
ATOM 2264 C CA . VAL B 1 102 ? 136.029 95.290 97.631 1.00 13.49 133 VAL B CA 1
ATOM 2265 C C . VAL B 1 102 ? 136.197 96.423 96.628 1.00 13.49 133 VAL B C 1
ATOM 2266 O O . VAL B 1 102 ? 135.579 96.408 95.560 1.00 13.49 133 VAL B O 1
ATOM 2270 N N . GLY B 1 103 ? 137.020 97.428 96.947 1.00 13.77 134 GLY B N 1
ATOM 2271 C CA . GLY B 1 103 ? 137.288 98.474 95.982 1.00 13.77 134 GLY B CA 1
ATOM 2272 C C . GLY B 1 103 ? 137.896 97.939 94.703 1.00 13.77 134 GLY B C 1
ATOM 2273 O O . GLY B 1 103 ? 137.474 98.315 93.610 1.00 13.77 134 GLY B O 1
ATOM 2274 N N . ALA B 1 104 ? 138.879 97.037 94.819 1.00 14.38 135 ALA B N 1
ATOM 2275 C CA . ALA B 1 104 ? 139.462 96.444 93.620 1.00 14.38 135 ALA B CA 1
ATOM 2276 C C . ALA B 1 104 ? 138.425 95.653 92.832 1.00 14.38 135 ALA B C 1
ATOM 2277 O O . ALA B 1 104 ? 138.359 95.763 91.602 1.00 14.38 135 ALA B O 1
ATOM 2279 N N . ALA B 1 105 ? 137.600 94.855 93.520 1.00 13.93 136 ALA B N 1
ATOM 2280 C CA . ALA B 1 105 ? 136.601 94.061 92.810 1.00 13.93 136 ALA B CA 1
ATOM 2281 C C . ALA B 1 105 ? 135.610 94.951 92.067 1.00 13.93 136 ALA B C 1
ATOM 2282 O O . ALA B 1 105 ? 135.301 94.704 90.896 1.00 13.93 136 ALA B O 1
ATOM 2284 N N . GLU B 1 106 ? 135.115 96.002 92.729 1.00 13.37 137 GLU B N 1
ATOM 2285 C CA . GLU B 1 106 ? 134.158 96.906 92.096 1.00 13.37 137 GLU B CA 1
ATOM 2286 C C . GLU B 1 106 ? 134.796 97.679 90.945 1.00 13.37 137 GLU B C 1
ATOM 2287 O O . GLU B 1 106 ? 134.148 97.915 89.918 1.00 13.37 137 GLU B O 1
ATOM 2293 N N . ALA B 1 107 ? 136.063 98.074 91.093 1.00 15.44 138 ALA B N 1
ATOM 2294 C CA . ALA B 1 107 ? 136.755 98.766 90.011 1.00 15.44 138 ALA B CA 1
ATOM 2295 C C . ALA B 1 107 ? 136.916 97.862 88.795 1.00 15.44 138 ALA B C 1
ATOM 2296 O O . ALA B 1 107 ? 136.696 98.295 87.659 1.00 15.44 138 ALA B O 1
ATOM 2298 N N . TYR B 1 108 ? 137.287 96.598 89.018 1.00 17.22 139 TYR B N 1
ATOM 2299 C CA . TYR B 1 108 ? 137.391 95.646 87.916 1.00 17.22 139 TYR B CA 1
ATOM 2300 C C . TYR B 1 108 ? 136.039 95.419 87.248 1.00 17.22 139 TYR B C 1
ATOM 2301 O O . TYR B 1 108 ? 135.951 95.349 86.018 1.00 17.22 139 TYR B O 1
ATOM 2310 N N . ARG B 1 109 ? 134.972 95.306 88.042 1.00 14.28 140 ARG B N 1
ATOM 2311 C CA . ARG B 1 109 ? 133.651 95.049 87.473 1.00 14.28 140 ARG B CA 1
ATOM 2312 C C . ARG B 1 109 ? 133.145 96.236 86.658 1.00 14.28 140 ARG B C 1
ATOM 2313 O O . ARG B 1 109 ? 132.530 96.052 85.603 1.00 14.28 140 ARG B O 1
ATOM 2321 N N . THR B 1 110 ? 133.385 97.454 87.127 1.00 15.49 141 THR B N 1
ATOM 2322 C CA . THR B 1 110 ? 132.784 98.637 86.526 1.00 15.49 141 THR B CA 1
ATOM 2323 C C . THR B 1 110 ? 133.664 99.313 85.480 1.00 15.49 141 THR B C 1
ATOM 2324 O O . THR B 1 110 ? 133.248 100.324 84.910 1.00 15.49 141 THR B O 1
ATOM 2328 N N . GLY B 1 111 ? 134.855 98.785 85.208 1.00 17.89 142 GLY B N 1
ATOM 2329 C CA . GLY B 1 111 ? 135.728 99.371 84.212 1.00 17.89 142 GLY B CA 1
ATOM 2330 C C . GLY B 1 111 ? 136.581 100.526 84.684 1.00 17.89 142 GLY B C 1
ATOM 2331 O O . GLY B 1 111 ? 137.256 101.148 83.859 1.00 17.89 142 GLY B O 1
ATOM 2332 N N . ILE B 1 112 ? 136.566 100.844 85.980 1.00 18.44 143 ILE B N 1
ATOM 2333 C CA . ILE B 1 112 ? 137.455 101.879 86.499 1.00 18.44 143 ILE B CA 1
ATOM 2334 C C . ILE B 1 112 ? 138.909 101.470 86.308 1.00 18.44 143 ILE B C 1
ATOM 2335 O O . ILE B 1 112 ? 139.750 102.280 85.903 1.00 18.44 143 ILE B O 1
ATOM 2340 N N . SER B 1 113 ? 139.225 100.207 86.575 1.00 21.43 144 SER B N 1
ATOM 2341 C CA . SER B 1 113 ? 140.549 99.661 86.333 1.00 21.43 144 SER B CA 1
ATOM 2342 C C . SER B 1 113 ? 140.445 98.506 85.345 1.00 21.43 144 SER B C 1
ATOM 2343 O O . SER B 1 113 ? 139.432 97.806 85.288 1.00 21.43 144 SER B O 1
ATOM 2346 N N . ASP B 1 114 ? 141.495 98.327 84.549 1.00 25.38 145 ASP B N 1
ATOM 2347 C CA . ASP B 1 114 ? 141.505 97.264 83.556 1.00 25.38 145 ASP B CA 1
ATOM 2348 C C . ASP B 1 114 ? 141.516 95.897 84.230 1.00 25.38 145 ASP B C 1
ATOM 2349 O O . ASP B 1 114 ? 142.082 95.715 85.310 1.00 25.38 145 ASP B O 1
ATOM 2354 N N . SER B 1 115 ? 140.876 94.934 83.579 1.00 24.89 146 SER B N 1
ATOM 2355 C CA . SER B 1 115 ? 140.703 93.613 84.165 1.00 24.89 146 SER B CA 1
ATOM 2356 C C . SER B 1 115 ? 142.044 92.899 84.312 1.00 24.89 146 SER B C 1
ATOM 2357 O O . SER B 1 115 ? 142.910 93.014 83.440 1.00 24.89 146 SER B O 1
ATOM 2360 N N . PRO B 1 116 ? 142.238 92.136 85.392 1.00 24.20 147 PRO B N 1
ATOM 2361 C CA . PRO B 1 116 ? 143.473 91.357 85.535 1.00 24.20 147 PRO B CA 1
ATOM 2362 C C . PRO B 1 116 ? 143.538 90.131 84.641 1.00 24.20 147 PRO B C 1
ATOM 2363 O O . PRO B 1 116 ? 144.634 89.589 84.450 1.00 24.20 147 PRO B O 1
ATOM 2367 N N . PHE B 1 117 ? 142.417 89.677 84.093 1.00 26.17 148 PHE B N 1
ATOM 2368 C CA . PHE B 1 117 ? 142.389 88.538 83.188 1.00 26.17 148 PHE B CA 1
ATOM 2369 C C . PHE B 1 117 ? 142.394 89.013 81.739 1.00 26.17 148 PHE B C 1
ATOM 2370 O O . PHE B 1 117 ? 142.216 90.195 81.442 1.00 26.17 148 PHE B O 1
ATOM 2378 N N . ASP B 1 118 ? 142.594 88.065 80.827 1.00 31.71 149 ASP B N 1
ATOM 2379 C CA . ASP B 1 118 ? 142.573 88.377 79.404 1.00 31.71 149 ASP B CA 1
ATOM 2380 C C . ASP B 1 118 ? 141.526 87.530 78.691 1.00 31.71 149 ASP B C 1
ATOM 2381 O O . ASP B 1 118 ? 141.755 87.057 77.574 1.00 31.71 149 ASP B O 1
ATOM 2386 N N . ASP B 1 119 ? 140.377 87.332 79.333 1.00 29.30 150 ASP B N 1
ATOM 2387 C CA . ASP B 1 119 ? 139.320 86.486 78.800 1.00 29.30 150 ASP B CA 1
ATOM 2388 C C . ASP B 1 119 ? 138.298 87.253 77.971 1.00 29.30 150 ASP B C 1
ATOM 2389 O O . ASP B 1 119 ? 137.406 86.633 77.388 1.00 29.30 150 ASP B O 1
ATOM 2394 N N . GLY B 1 120 ? 138.404 88.576 77.900 1.00 28.32 151 GLY B N 1
ATOM 2395 C CA . GLY B 1 120 ? 137.483 89.351 77.096 1.00 28.32 151 GLY B CA 1
ATOM 2396 C C . GLY B 1 120 ? 136.091 89.517 77.662 1.00 28.32 151 GLY B C 1
ATOM 2397 O O . GLY B 1 120 ? 135.165 89.807 76.900 1.00 28.32 151 GLY B O 1
ATOM 2398 N N . LEU B 1 121 ? 135.910 89.342 78.970 1.00 25.06 152 LEU B N 1
ATOM 2399 C CA . LEU B 1 121 ? 134.614 89.589 79.591 1.00 25.06 152 LEU B CA 1
ATOM 2400 C C . LEU B 1 121 ? 134.210 91.048 79.398 1.00 25.06 152 LEU B C 1
ATOM 2401 O O . LEU B 1 121 ? 135.049 91.949 79.432 1.00 25.06 152 LEU B O 1
ATOM 2406 N N . THR B 1 122 ? 132.919 91.277 79.192 1.00 21.56 153 THR B N 1
ATOM 2407 C CA . THR B 1 122 ? 132.398 92.598 78.856 1.00 21.56 153 THR B CA 1
ATOM 2408 C C . THR B 1 122 ? 132.010 93.362 80.117 1.00 21.56 153 THR B C 1
ATOM 2409 O O . THR B 1 122 ? 131.283 92.838 80.964 1.00 21.56 153 THR B O 1
ATOM 2413 N N . VAL B 1 123 ? 132.490 94.603 80.233 1.00 19.05 154 VAL B N 1
ATOM 2414 C CA . VAL B 1 123 ? 132.062 95.480 81.318 1.00 19.05 154 VAL B CA 1
ATOM 2415 C C . VAL B 1 123 ? 130.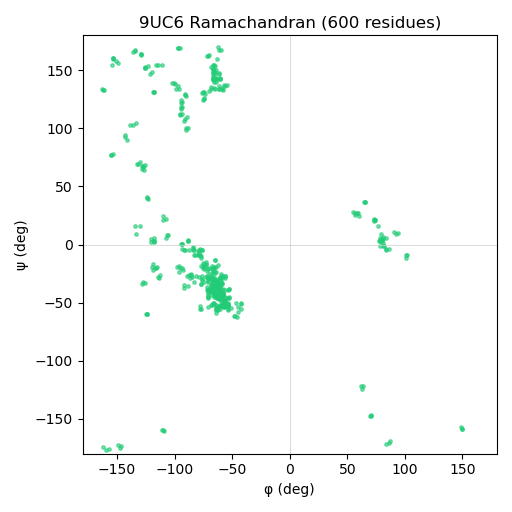656 95.987 81.026 1.00 19.05 154 VAL B C 1
ATOM 2416 O O . VAL B 1 123 ? 130.369 96.459 79.920 1.00 19.05 154 VAL B O 1
ATOM 2420 N N . GLY B 1 124 ? 129.772 95.885 82.017 1.00 18.33 155 GLY B N 1
ATOM 2421 C CA . GLY B 1 124 ? 128.374 96.220 81.855 1.00 18.33 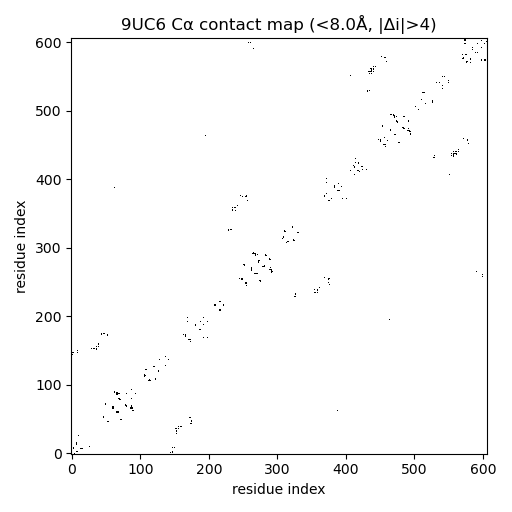155 GLY B CA 1
ATOM 2422 C C . GLY B 1 124 ? 127.458 95.030 81.661 1.00 18.33 155 GLY B C 1
ATOM 2423 O O . GLY B 1 124 ? 126.234 95.202 81.683 1.00 18.33 155 GLY B O 1
ATOM 2424 N N . ASP B 1 125 ? 128.014 93.839 81.470 1.00 18.40 156 ASP B N 1
ATOM 2425 C CA . ASP B 1 125 ? 127.241 92.609 81.327 1.00 18.40 156 ASP B CA 1
ATOM 2426 C C . ASP B 1 125 ? 127.072 91.978 82.706 1.00 18.40 156 ASP B C 1
ATOM 2427 O O . ASP B 1 125 ? 128.025 91.424 83.262 1.00 18.40 156 ASP B O 1
ATOM 2432 N N . VAL B 1 126 ? 125.860 92.065 83.264 1.00 15.63 157 VAL B N 1
ATOM 2433 C CA . VAL B 1 126 ? 125.615 91.527 84.600 1.00 15.63 157 VAL B CA 1
ATOM 2434 C C . VAL B 1 126 ? 125.504 90.012 84.611 1.00 15.63 157 VAL B C 1
ATOM 2435 O O . VAL B 1 126 ? 125.414 89.417 85.688 1.00 15.63 157 VAL B O 1
ATOM 2439 N N . ASN B 1 127 ? 125.534 89.369 83.447 1.00 16.39 158 ASN B N 1
ATOM 2440 C CA . ASN B 1 127 ? 125.544 87.912 83.343 1.00 16.39 158 ASN B CA 1
ATOM 2441 C C . ASN B 1 127 ? 126.718 87.495 82.461 1.00 16.39 158 ASN B C 1
ATOM 2442 O O . ASN B 1 127 ? 126.530 86.971 81.358 1.00 16.39 158 ASN B O 1
ATOM 2447 N N . PRO B 1 128 ? 127.961 87.694 82.935 1.00 17.33 159 PRO B N 1
ATOM 2448 C CA . PRO B 1 128 ? 129.125 87.475 82.065 1.00 17.33 159 PRO B CA 1
ATOM 2449 C C . PRO B 1 128 ? 129.484 86.010 81.854 1.00 17.33 159 PRO B C 1
ATOM 2450 O O . PRO B 1 128 ? 129.934 85.643 80.766 1.00 17.33 159 PRO B O 1
ATOM 2454 N N . GLY B 1 129 ? 129.280 85.165 82.861 1.00 18.49 160 GLY B N 1
ATOM 2455 C CA . GLY B 1 129 ? 129.649 83.771 82.707 1.00 18.49 160 GLY B CA 1
ATOM 2456 C C . GLY B 1 129 ? 131.156 83.575 82.692 1.00 18.49 160 GLY B C 1
ATOM 2457 O O . GLY B 1 129 ? 131.913 84.305 83.334 1.00 18.49 160 GLY B O 1
ATOM 2458 N N . GLY B 1 130 ? 131.597 82.574 81.935 1.00 20.96 161 GLY B N 1
ATOM 2459 C CA . GLY B 1 130 ? 133.004 82.226 81.909 1.00 20.96 161 GLY B CA 1
ATOM 2460 C C . GLY B 1 130 ? 133.497 81.752 83.259 1.00 20.96 161 GLY B C 1
ATOM 2461 O O . GLY B 1 130 ? 132.971 80.783 83.811 1.00 20.96 161 GLY B O 1
ATOM 2462 N N . ARG B 1 131 ? 134.505 82.433 83.811 1.00 22.01 162 ARG B N 1
ATOM 2463 C CA . ARG B 1 131 ? 135.003 82.079 85.135 1.00 22.01 162 ARG B CA 1
ATOM 2464 C C . ARG B 1 131 ? 133.975 82.332 86.229 1.00 22.01 162 ARG B C 1
ATOM 2465 O O . ARG B 1 131 ? 134.079 81.741 87.308 1.00 22.01 162 ARG B O 1
ATOM 2473 N N . PHE B 1 132 ? 132.981 83.177 85.974 1.00 19.33 163 PHE B N 1
ATOM 2474 C CA . PHE B 1 132 ? 131.941 83.468 86.949 1.00 19.33 163 PHE B CA 1
ATOM 2475 C C . PHE B 1 132 ? 130.770 82.499 86.871 1.00 19.33 163 PHE B C 1
ATOM 2476 O O . PHE B 1 132 ? 129.800 82.652 87.618 1.00 19.33 163 PHE B O 1
ATOM 2484 N N . ASP B 1 133 ? 130.847 81.501 85.999 1.00 21.83 164 ASP B N 1
ATOM 2485 C CA . ASP B 1 133 ? 129.970 80.334 86.040 1.00 21.83 164 ASP B CA 1
ATOM 2486 C C . ASP B 1 133 ? 130.860 79.099 86.045 1.00 21.83 164 ASP B C 1
ATOM 2487 O O . ASP B 1 133 ? 130.852 78.302 85.101 1.00 21.83 164 ASP B O 1
ATOM 2492 N N . PRO B 1 134 ? 131.658 78.920 87.104 1.00 21.39 165 PRO B N 1
ATOM 2493 C CA . PRO B 1 134 ? 132.668 77.848 87.088 1.00 21.39 165 PRO B CA 1
ATOM 2494 C C . PRO B 1 134 ? 132.082 76.452 86.994 1.00 21.39 165 PRO B C 1
ATOM 2495 O O . PRO B 1 134 ? 132.717 75.567 86.409 1.00 21.39 165 PRO B O 1
ATOM 2499 N N . LEU B 1 135 ? 130.899 76.222 87.559 1.00 22.34 166 LEU B N 1
ATOM 2500 C CA . LEU B 1 135 ? 130.248 74.923 87.457 1.00 22.34 166 LEU B CA 1
ATOM 2501 C C . LEU B 1 135 ? 129.473 74.753 86.157 1.00 22.34 166 LEU B C 1
ATOM 2502 O O . LEU B 1 135 ? 128.934 73.670 85.915 1.00 22.34 166 LEU B O 1
ATOM 2507 N N . GLY B 1 136 ? 129.395 75.790 85.331 1.00 25.24 167 GLY B N 1
ATOM 2508 C CA . GLY B 1 136 ? 128.750 75.694 84.032 1.00 25.24 167 GLY B CA 1
ATOM 2509 C C . GLY B 1 136 ? 127.262 75.422 84.060 1.00 25.24 167 GLY B C 1
ATOM 2510 O O . GLY B 1 136 ? 126.757 74.690 83.202 1.00 25.24 167 GLY B O 1
ATOM 2511 N N . LEU B 1 137 ? 126.542 75.996 85.026 1.00 24.95 168 LEU B N 1
ATOM 2512 C CA . LEU B 1 137 ? 125.100 75.791 85.095 1.00 24.95 168 LEU B CA 1
ATOM 2513 C C . LEU B 1 137 ? 124.376 76.515 83.967 1.00 24.95 168 LEU B C 1
ATOM 2514 O O . LEU B 1 137 ? 123.331 76.048 83.503 1.00 24.95 168 LEU B O 1
ATOM 2519 N N . ALA B 1 138 ? 124.907 77.655 83.521 1.00 27.16 169 ALA B N 1
ATOM 2520 C CA . ALA B 1 138 ? 124.224 78.444 82.502 1.00 27.16 169 ALA B CA 1
ATOM 2521 C C . ALA B 1 138 ? 124.271 77.776 81.134 1.00 27.16 169 ALA B C 1
ATOM 2522 O O . ALA B 1 138 ? 123.430 78.070 80.279 1.00 27.16 169 ALA B O 1
ATOM 2524 N N . GLU B 1 139 ? 125.243 76.896 80.897 1.00 32.23 170 GLU B N 1
ATOM 2525 C CA . GLU B 1 139 ? 125.310 76.171 79.635 1.00 32.23 170 GLU B CA 1
ATOM 2526 C C . GLU B 1 139 ? 124.709 74.774 79.703 1.00 32.23 170 GLU B C 1
ATOM 2527 O O . GLU B 1 139 ? 124.371 74.214 78.655 1.00 32.23 170 GLU B O 1
ATOM 2533 N N . SER B 1 140 ? 124.565 74.200 80.895 1.00 33.20 171 SER B N 1
ATOM 2534 C CA . SER B 1 140 ? 123.910 72.905 81.029 1.00 33.20 171 SER B CA 1
ATOM 2535 C C . SER B 1 140 ? 122.397 73.024 81.131 1.00 33.20 171 SER B C 1
ATOM 2536 O O . SER B 1 140 ? 121.686 72.079 80.776 1.00 33.20 171 SER B O 1
ATOM 2539 N N . GLY B 1 141 ? 121.889 74.162 81.611 1.00 31.13 172 GLY B N 1
ATOM 2540 C CA . GLY B 1 141 ? 120.475 74.402 81.720 1.00 31.13 172 GLY B CA 1
ATOM 2541 C C . GLY B 1 141 ? 119.982 75.437 80.730 1.00 31.13 172 GLY B C 1
ATOM 2542 O O . GLY B 1 141 ? 120.624 75.725 79.711 1.00 31.13 172 GLY B O 1
ATOM 2543 N N . ASP B 1 142 ? 118.821 76.009 81.034 1.00 25.91 173 ASP B N 1
ATOM 2544 C CA . ASP B 1 142 ? 118.229 77.040 80.194 1.00 25.91 173 ASP B CA 1
ATOM 2545 C C . ASP B 1 142 ? 118.619 78.411 80.733 1.00 25.91 173 ASP B C 1
ATOM 2546 O O . ASP B 1 142 ? 118.177 78.806 81.816 1.00 25.91 173 ASP B O 1
ATOM 2551 N N . LEU B 1 143 ? 119.436 79.136 79.965 1.00 23.01 174 LEU B N 1
ATOM 2552 C CA . LEU B 1 143 ? 119.985 80.404 80.439 1.00 23.01 174 LEU B CA 1
ATOM 2553 C C . LEU B 1 143 ? 118.888 81.433 80.694 1.00 23.01 174 LEU B C 1
ATOM 2554 O O . LEU B 1 143 ? 118.911 82.130 81.713 1.00 23.01 174 LEU B O 1
ATOM 2559 N N . GLU B 1 144 ? 117.921 81.544 79.783 1.00 23.18 175 GLU B N 1
ATOM 2560 C CA . GLU B 1 144 ? 116.866 82.543 79.942 1.00 23.18 175 GLU B CA 1
ATOM 2561 C C . GLU B 1 144 ? 115.988 82.245 81.155 1.00 23.18 175 GLU B C 1
ATOM 2562 O O . GLU B 1 144 ? 115.643 83.154 81.923 1.00 23.18 175 GLU B O 1
ATOM 2568 N N . GLU B 1 145 ? 115.632 80.973 81.354 1.00 21.66 176 GLU B N 1
ATOM 2569 C CA . GLU B 1 145 ? 114.860 80.592 82.531 1.00 21.66 176 GLU B CA 1
ATOM 2570 C C . GLU B 1 145 ? 115.628 80.874 83.816 1.00 21.66 176 GLU B C 1
ATOM 2571 O O . GLU B 1 145 ? 115.057 81.374 84.794 1.00 21.66 176 GLU B O 1
ATOM 2577 N N . LEU B 1 146 ? 116.922 80.554 83.833 1.00 18.51 177 LEU B N 1
ATOM 2578 C CA . LEU B 1 146 ? 117.726 80.813 85.019 1.00 18.51 177 LEU B CA 1
ATOM 2579 C C . LEU B 1 146 ? 117.819 82.306 85.300 1.00 18.51 177 LEU B C 1
ATOM 2580 O O . LEU B 1 146 ? 117.772 82.728 86.459 1.00 18.51 177 LEU B O 1
ATOM 2585 N N . LYS B 1 147 ? 117.947 83.120 84.250 1.00 18.52 178 LYS B N 1
ATOM 2586 C CA . LYS B 1 147 ? 117.985 84.566 84.437 1.00 18.52 178 LYS B CA 1
ATOM 2587 C C . LYS B 1 147 ? 116.675 85.077 85.022 1.00 18.52 178 LYS B C 1
ATOM 2588 O O . LYS B 1 147 ? 116.680 85.966 85.879 1.00 18.52 178 LYS B O 1
ATOM 2594 N N . ILE B 1 148 ? 115.543 84.529 84.568 1.00 16.54 179 ILE B N 1
ATOM 2595 C CA . ILE B 1 148 ? 114.247 84.926 85.122 1.00 16.54 179 ILE B CA 1
ATOM 2596 C C . ILE B 1 148 ? 114.143 84.543 86.596 1.00 16.54 179 ILE B C 1
ATOM 2597 O O . ILE B 1 148 ? 113.655 85.325 87.426 1.00 16.54 179 ILE B O 1
ATOM 2602 N N . LYS B 1 149 ? 114.574 83.328 86.942 1.00 15.68 180 LYS B N 1
ATOM 2603 C CA . LYS B 1 149 ? 114.574 82.919 88.345 1.00 15.68 180 LYS B CA 1
ATOM 2604 C C . LYS B 1 149 ? 115.446 83.845 89.185 1.00 15.68 180 LYS B C 1
ATOM 2605 O O . LYS B 1 149 ? 115.066 84.242 90.296 1.00 15.68 180 LYS B O 1
ATOM 2611 N N . GLU B 1 150 ? 116.619 84.204 88.659 1.00 14.09 181 GLU B N 1
ATOM 2612 C CA . GLU B 1 150 ? 117.510 85.119 89.359 1.00 14.09 181 GLU B CA 1
ATOM 2613 C C . GLU B 1 150 ? 116.858 86.485 89.561 1.00 14.09 181 GLU B C 1
ATOM 2614 O O . GLU B 1 150 ? 116.947 87.064 90.646 1.00 14.09 181 GLU B O 1
ATOM 2620 N N . LEU B 1 151 ? 116.197 87.012 88.527 1.00 12.64 182 LEU B N 1
ATOM 2621 C CA . LEU B 1 151 ? 115.547 88.316 88.641 1.00 12.64 182 LEU B CA 1
ATOM 2622 C C . LEU B 1 151 ? 114.423 88.295 89.670 1.00 12.64 182 LEU B C 1
ATOM 2623 O O . LEU B 1 151 ? 114.249 89.254 90.437 1.00 12.64 182 LEU B O 1
ATOM 2628 N N . LYS B 1 152 ? 113.638 87.215 89.689 1.00 13.16 183 LYS B N 1
ATOM 2629 C CA . LYS B 1 152 ? 112.572 87.099 90.677 1.00 13.16 183 LYS B CA 1
ATOM 2630 C C . LYS B 1 152 ? 113.137 87.053 92.092 1.00 13.16 183 LYS B C 1
ATOM 2631 O O . LYS B 1 152 ? 112.599 87.700 92.999 1.00 13.16 183 LYS B O 1
ATOM 2637 N N . HIS B 1 153 ? 114.223 86.298 92.301 1.00 12.60 184 HIS B N 1
ATOM 2638 C CA . HIS B 1 153 ? 114.841 86.259 93.625 1.00 12.60 184 HIS B CA 1
ATOM 2639 C C . HIS B 1 153 ? 115.415 87.631 94.000 1.00 12.60 184 HIS B C 1
ATOM 2640 O O . HIS B 1 153 ? 115.336 88.047 95.161 1.00 12.60 184 HIS B O 1
ATOM 2647 N N . CYS B 1 154 ? 115.965 88.359 93.019 1.00 11.08 185 CYS B N 1
ATOM 2648 C CA . CYS B 1 154 ? 116.444 89.724 93.251 1.00 11.08 185 CYS B CA 1
ATOM 2649 C C . CYS B 1 154 ? 115.330 90.613 93.790 1.00 11.08 185 CYS B C 1
ATOM 2650 O O . CYS B 1 154 ? 115.477 91.263 94.835 1.00 11.08 185 CYS B O 1
ATOM 2653 N N . ARG B 1 155 ? 114.203 90.648 93.079 1.00 10.55 186 ARG B N 1
ATOM 2654 C CA . ARG B 1 155 ? 113.101 91.516 93.478 1.00 10.55 186 ARG B CA 1
ATOM 2655 C C . ARG B 1 155 ? 112.529 91.107 94.833 1.00 10.55 186 ARG B C 1
ATOM 2656 O O . ARG B 1 155 ? 112.260 91.966 95.686 1.00 10.55 186 ARG B O 1
ATOM 2664 N N . LEU B 1 156 ? 112.358 89.801 95.057 1.00 9.67 187 LEU B N 1
ATOM 2665 C CA . LEU B 1 156 ? 111.835 89.332 96.337 1.00 9.67 187 LEU B CA 1
ATOM 2666 C C . LEU B 1 156 ? 112.753 89.720 97.493 1.00 9.67 187 LEU B C 1
ATOM 2667 O O . LEU B 1 156 ? 112.283 90.197 98.533 1.00 9.67 187 LEU B O 1
ATOM 2672 N N . SER B 1 157 ? 114.066 89.528 97.329 1.00 9.09 188 SER B N 1
ATOM 2673 C CA . SER B 1 157 ? 115.004 89.861 98.398 1.00 9.09 188 SER B CA 1
ATOM 2674 C C . SER B 1 157 ? 115.022 91.361 98.679 1.00 9.09 188 SER B C 1
ATOM 2675 O O . SER B 1 157 ? 115.106 91.779 99.839 1.00 9.09 188 SER B O 1
ATOM 2678 N N . MET B 1 158 ? 114.943 92.189 97.634 1.00 8.88 189 MET B N 1
ATOM 2679 C CA . MET B 1 158 ? 114.923 93.634 97.863 1.00 8.88 189 MET B CA 1
ATOM 2680 C C . MET B 1 158 ? 113.672 94.062 98.633 1.00 8.88 189 MET B C 1
ATOM 2681 O O . MET B 1 158 ? 113.751 94.882 99.561 1.00 8.88 189 MET B O 1
ATOM 2686 N N . PHE B 1 159 ? 112.507 93.515 98.270 1.00 8.27 190 PHE B N 1
ATOM 2687 C CA . PHE B 1 159 ? 111.290 93.863 99.007 1.00 8.27 190 PHE B CA 1
ATOM 2688 C C . PHE B 1 159 ? 111.350 93.373 100.453 1.00 8.27 190 PHE B C 1
ATOM 2689 O O . PHE B 1 159 ? 110.903 94.071 101.374 1.00 8.27 190 PHE B O 1
ATOM 2697 N N . ALA B 1 160 ? 111.913 92.181 100.672 1.00 7.84 191 ALA B N 1
ATOM 2698 C CA . ALA B 1 160 ? 112.105 91.697 102.036 1.00 7.84 191 ALA B CA 1
ATOM 2699 C C . ALA B 1 160 ? 113.021 92.620 102.834 1.00 7.84 191 ALA B C 1
ATOM 2700 O O . ALA B 1 160 ? 112.789 92.854 104.022 1.00 7.84 191 ALA B O 1
ATOM 2702 N N . TRP B 1 161 ? 114.079 93.139 102.202 1.00 7.53 192 TRP B N 1
ATOM 2703 C CA . TRP B 1 161 ? 114.970 94.074 102.886 1.00 7.53 192 TRP B CA 1
ATOM 2704 C C . TRP B 1 161 ? 114.247 95.364 103.259 1.00 7.53 192 TRP B C 1
ATOM 2705 O O . TRP B 1 161 ? 114.479 95.921 104.338 1.00 7.53 192 TRP B O 1
ATOM 2716 N N . LEU B 1 162 ? 113.393 95.873 102.364 1.00 7.44 193 LEU B N 1
ATOM 2717 C CA . LEU B 1 162 ? 112.584 97.042 102.710 1.00 7.44 193 LEU B CA 1
ATOM 2718 C C . LEU B 1 162 ? 111.726 96.757 103.939 1.00 7.44 193 LEU B C 1
ATOM 2719 O O . LEU B 1 162 ? 111.634 97.585 104.865 1.00 7.44 193 LEU B O 1
ATOM 2724 N N . GLY B 1 163 ? 111.126 95.566 103.975 1.00 7.80 194 GLY B N 1
ATOM 2725 C CA . GLY B 1 163 ? 110.402 95.150 105.162 1.00 7.80 194 GLY B CA 1
ATOM 2726 C C . GLY B 1 163 ? 111.269 95.110 106.407 1.00 7.80 194 GLY B C 1
ATOM 2727 O O . GLY B 1 163 ? 110.828 95.500 107.484 1.00 7.80 194 GLY B O 1
ATOM 2728 N N . CYS B 1 164 ? 112.502 94.612 106.278 1.00 8.14 195 CYS B N 1
ATOM 2729 C CA . CYS B 1 164 ? 113.415 94.577 107.419 1.00 8.14 195 CYS B CA 1
ATOM 2730 C C . CYS B 1 164 ? 113.704 95.982 107.939 1.00 8.14 195 CYS B C 1
ATOM 2731 O O . CYS B 1 164 ? 113.718 96.209 109.153 1.00 8.14 195 CYS B O 1
ATOM 2734 N N . ILE B 1 165 ? 113.929 96.937 107.031 1.00 7.73 196 ILE B N 1
ATOM 2735 C CA . ILE B 1 165 ? 114.202 98.314 107.438 1.00 7.73 196 ILE B CA 1
ATOM 2736 C C . ILE B 1 165 ? 113.044 98.861 108.267 1.00 7.73 196 ILE B C 1
ATOM 2737 O O . ILE B 1 165 ? 113.228 99.364 109.390 1.00 7.73 196 ILE B O 1
ATOM 2742 N N . PHE B 1 166 ? 111.823 98.747 107.738 1.00 8.35 197 PHE B N 1
ATOM 2743 C CA . PHE B 1 166 ? 110.717 99.393 108.440 1.00 8.35 197 PHE B CA 1
ATOM 2744 C C . PHE B 1 166 ? 110.281 98.610 109.675 1.00 8.35 197 PHE B C 1
ATOM 2745 O O . PHE B 1 166 ? 109.839 99.214 110.655 1.00 8.35 197 PHE B O 1
ATOM 2753 N N . GLN B 1 167 ? 110.434 97.284 109.673 1.00 8.63 198 GLN B N 1
ATOM 2754 C CA . GLN B 1 167 ? 110.175 96.511 110.881 1.00 8.63 198 GLN B CA 1
ATOM 2755 C C . GLN B 1 167 ? 111.157 96.887 111.986 1.00 8.63 198 GLN B C 1
ATOM 2756 O O . GLN B 1 167 ? 110.765 97.012 113.150 1.00 8.63 198 GLN B O 1
ATOM 2762 N N . ALA B 1 168 ? 112.437 97.070 111.646 1.00 8.46 199 ALA B N 1
ATOM 2763 C CA . ALA B 1 168 ? 113.386 97.572 112.633 1.00 8.46 199 ALA B CA 1
ATOM 2764 C C . ALA B 1 168 ? 112.917 98.899 113.209 1.00 8.46 199 ALA B C 1
ATOM 2765 O O . ALA B 1 168 ? 112.875 99.071 114.431 1.00 8.46 199 ALA B O 1
ATOM 2767 N N . LEU B 1 169 ? 112.529 99.837 112.341 1.00 8.61 200 LEU B N 1
ATOM 2768 C CA . LEU B 1 169 ? 112.092 101.143 112.837 1.00 8.61 200 LEU B CA 1
ATOM 2769 C C . LEU B 1 169 ? 110.860 101.026 113.736 1.00 8.61 200 LEU B C 1
ATOM 2770 O O . LEU B 1 169 ? 110.784 101.688 114.776 1.00 8.61 200 LEU B O 1
ATOM 2775 N N . ALA B 1 170 ? 109.902 100.178 113.367 1.00 9.27 201 ALA B N 1
ATOM 2776 C CA . ALA B 1 170 ? 108.601 100.142 114.028 1.00 9.27 201 ALA B CA 1
ATOM 2777 C C . ALA B 1 170 ? 108.565 99.278 115.282 1.00 9.27 201 ALA B C 1
ATOM 2778 O O . ALA B 1 170 ? 107.745 99.539 116.167 1.00 9.27 201 ALA B O 1
ATOM 2780 N N . THR B 1 171 ? 109.410 98.249 115.379 1.00 10.33 202 THR B N 1
ATOM 2781 C CA . THR B 1 171 ? 109.363 97.314 116.499 1.00 10.33 202 THR B CA 1
ATOM 2782 C C . THR B 1 171 ? 110.604 97.330 117.380 1.00 10.33 202 THR B C 1
ATOM 2783 O O . THR B 1 171 ? 110.531 96.857 118.517 1.00 10.33 202 THR B O 1
ATOM 2787 N N . GLN B 1 172 ? 111.734 97.844 116.888 1.00 11.26 203 GLN B N 1
ATOM 2788 C CA . GLN B 1 172 ? 112.993 97.871 117.638 1.00 11.26 203 GLN B CA 1
ATOM 2789 C C . GLN B 1 172 ? 113.453 96.468 118.045 1.00 11.26 203 GLN B C 1
ATOM 2790 O O . GLN B 1 172 ? 114.170 96.297 119.031 1.00 11.26 203 GLN B O 1
ATOM 2796 N N . GLU B 1 173 ? 113.061 95.458 117.277 1.00 11.76 204 GLU B N 1
ATOM 2797 C CA . GLU B 1 173 ? 113.481 94.084 117.496 1.00 11.76 204 GLU B CA 1
ATOM 2798 C C . GLU B 1 173 ? 114.012 93.522 116.184 1.00 11.76 204 GLU B C 1
ATOM 2799 O O . GLU B 1 173 ? 113.780 94.081 115.112 1.00 11.76 204 GLU B O 1
ATOM 2805 N N . GLY B 1 174 ? 114.727 92.406 116.280 1.00 10.70 205 GLY B N 1
ATOM 2806 C CA . GLY B 1 174 ? 115.232 91.726 115.111 1.00 10.70 205 GLY B CA 1
ATOM 2807 C C . GLY B 1 174 ? 114.125 91.151 114.247 1.00 10.70 205 GLY B C 1
ATOM 2808 O O . GLY B 1 174 ? 113.015 90.891 114.716 1.00 10.70 205 GLY B O 1
ATOM 2809 N N . PRO B 1 175 ? 114.396 90.988 112.948 1.00 11.08 206 PRO B N 1
ATOM 2810 C CA . PRO B 1 175 ? 113.379 90.381 112.067 1.00 11.08 206 PRO B CA 1
ATOM 2811 C C . PRO B 1 175 ? 112.989 88.961 112.459 1.00 11.08 206 PRO B C 1
ATOM 2812 O O . PRO B 1 175 ? 111.815 88.5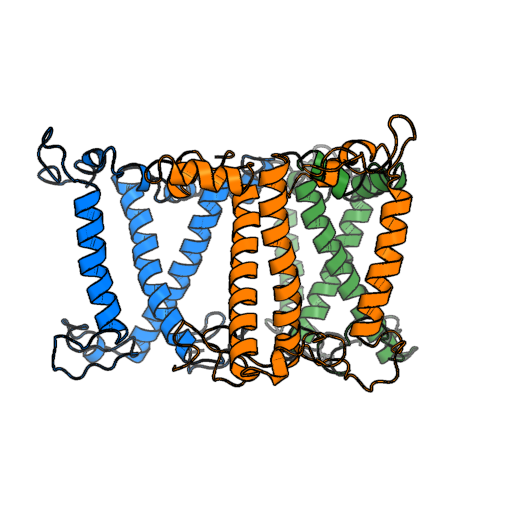92 112.330 1.00 11.08 206 PRO B O 1
ATOM 2816 N N . ILE B 1 176 ? 113.934 88.144 112.930 1.00 11.80 207 ILE B 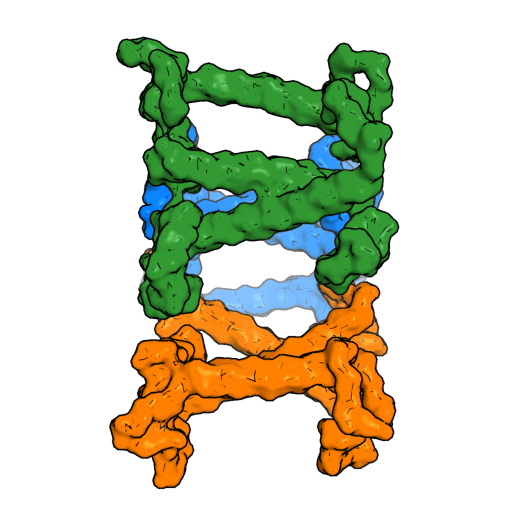N 1
ATOM 2817 C CA . ILE B 1 176 ? 113.572 86.791 113.349 1.00 11.80 207 ILE B CA 1
ATOM 2818 C C . ILE B 1 176 ? 112.688 86.844 114.591 1.00 11.80 207 ILE B C 1
ATOM 2819 O O . ILE B 1 176 ? 111.782 86.022 114.761 1.00 11.80 207 ILE B O 1
ATOM 2824 N N . ALA B 1 177 ? 112.936 87.815 115.477 1.00 11.09 208 ALA B N 1
ATOM 2825 C CA . ALA B 1 177 ? 112.058 88.011 116.628 1.00 11.09 208 ALA B CA 1
ATOM 2826 C C . ALA B 1 177 ? 110.651 88.405 116.190 1.00 11.09 208 ALA B C 1
ATOM 2827 O O . ALA B 1 177 ? 109.665 87.927 116.763 1.00 11.09 208 ALA B O 1
ATOM 2829 N N . ASN B 1 178 ? 110.539 89.270 115.174 1.00 10.58 209 ASN B N 1
ATOM 2830 C CA . ASN B 1 178 ? 109.228 89.599 114.619 1.00 10.58 209 ASN B CA 1
ATOM 2831 C C . ASN B 1 178 ? 108.537 88.354 114.079 1.00 10.58 209 ASN B C 1
ATOM 2832 O O . ASN B 1 178 ? 107.339 88.148 114.296 1.00 10.58 209 ASN B O 1
ATOM 2837 N N . TRP B 1 179 ? 109.282 87.522 113.347 1.00 12.55 210 TRP B N 1
ATOM 2838 C CA . TRP B 1 179 ? 108.697 86.315 112.767 1.00 12.55 210 TRP B CA 1
ATOM 2839 C C . TRP B 1 179 ? 108.205 85.366 113.854 1.00 12.55 210 TRP B C 1
ATOM 2840 O O . TRP B 1 179 ? 107.105 84.810 113.754 1.00 12.55 210 TRP B O 1
ATOM 2851 N N . GLN B 1 180 ? 109.010 85.175 114.900 1.00 13.62 211 GLN B N 1
ATOM 2852 C CA . GLN B 1 180 ? 108.610 84.312 116.005 1.00 13.62 211 GLN B CA 1
ATOM 2853 C C . GLN B 1 180 ? 107.372 84.853 116.709 1.00 13.62 211 GLN B C 1
ATOM 2854 O O . GLN B 1 180 ? 106.433 84.099 116.994 1.00 13.62 211 GLN B O 1
ATOM 2860 N N . SER B 1 181 ? 107.329 86.167 116.954 1.00 12.61 212 SER B N 1
ATOM 2861 C CA . SER B 1 181 ? 106.163 86.746 117.615 1.00 12.61 212 SER B CA 1
ATOM 2862 C C . SER B 1 181 ? 104.906 86.601 116.758 1.00 12.61 212 SER B C 1
ATOM 2863 O O . SER B 1 181 ? 103.823 86.335 117.289 1.00 12.61 212 SER B O 1
ATOM 2866 N N . HIS B 1 182 ? 105.026 86.759 115.433 1.00 11.85 213 HIS B N 1
ATOM 2867 C CA . HIS B 1 182 ? 103.855 86.594 114.569 1.00 11.85 213 HIS B CA 1
ATOM 2868 C C . HIS B 1 182 ? 103.375 85.149 114.567 1.00 11.85 213 HIS B C 1
ATOM 2869 O O . HIS B 1 182 ? 102.192 84.888 114.789 1.00 11.85 213 HIS B O 1
ATOM 2876 N N . VAL B 1 183 ? 104.278 84.191 114.336 1.00 13.12 214 VAL B N 1
ATOM 2877 C CA . VAL B 1 183 ? 103.822 82.808 114.206 1.00 13.12 214 VAL B CA 1
ATOM 2878 C C . VAL B 1 183 ? 103.298 82.271 115.534 1.00 13.12 214 VAL B C 1
ATOM 2879 O O . VAL B 1 183 ? 102.440 81.381 115.547 1.00 13.12 214 VAL B O 1
ATOM 2883 N N . ALA B 1 184 ? 103.782 82.795 116.666 1.00 13.71 215 ALA B N 1
ATOM 2884 C CA . ALA B 1 184 ? 103.266 82.343 117.957 1.00 13.71 215 ALA B CA 1
ATOM 2885 C C . ALA B 1 184 ? 101.786 82.681 118.129 1.00 13.71 215 ALA B C 1
ATOM 2886 O O . ALA B 1 184 ? 101.024 81.877 118.675 1.00 13.71 215 ALA B O 1
ATOM 2888 N N . ASP B 1 185 ? 101.362 83.868 117.683 1.00 14.31 216 ASP B N 1
ATOM 2889 C CA . ASP B 1 185 ? 99.992 84.354 117.835 1.00 14.31 216 ASP B CA 1
ATOM 2890 C C . ASP B 1 185 ? 99.672 85.379 116.751 1.00 14.31 216 ASP B C 1
ATOM 2891 O O . ASP B 1 185 ? 99.648 86.583 117.028 1.00 14.31 216 ASP B O 1
ATOM 2896 N N . PRO B 1 186 ? 99.414 84.943 115.515 1.00 12.88 217 PRO B N 1
ATOM 2897 C CA . PRO B 1 186 ? 99.329 85.904 114.399 1.00 12.88 217 PRO B CA 1
ATOM 2898 C C . PRO B 1 186 ? 98.203 86.920 114.518 1.00 12.88 217 PRO B C 1
ATOM 2899 O O . PRO B 1 186 ? 98.355 88.045 114.030 1.00 12.88 217 PRO B O 1
ATOM 2903 N N . VAL B 1 187 ? 97.084 86.567 115.150 1.00 13.75 218 VAL B N 1
ATOM 2904 C CA . VAL B 1 187 ? 95.977 87.509 115.282 1.00 13.75 218 VAL B CA 1
ATOM 2905 C C . VAL B 1 187 ? 96.361 88.674 116.190 1.00 13.75 218 VAL B C 1
ATOM 2906 O O . VAL B 1 187 ? 95.960 89.818 115.955 1.00 13.75 218 VAL B O 1
ATOM 2910 N N . HIS B 1 188 ? 97.144 88.410 117.234 1.00 14.12 219 HIS B N 1
ATOM 2911 C CA . HIS B 1 188 ? 97.462 89.414 118.240 1.00 14.12 219 HIS B CA 1
ATOM 2912 C C . HIS B 1 188 ? 98.889 89.957 118.147 1.00 14.12 219 HIS B C 1
ATOM 2913 O O . HIS B 1 188 ? 99.308 90.703 119.034 1.00 14.12 219 HIS B O 1
ATOM 2920 N N . SER B 1 189 ? 99.644 89.617 117.099 1.00 11.75 220 SER B N 1
ATOM 2921 C CA . SER B 1 189 ? 101.017 90.118 116.937 1.00 11.75 220 SER B CA 1
ATOM 2922 C C . SER B 1 189 ? 101.259 90.380 115.449 1.00 11.75 220 SER B C 1
ATOM 2923 O O . SER B 1 189 ? 101.619 89.470 114.697 1.00 11.75 220 SER B O 1
ATOM 2926 N N . ASN B 1 190 ? 101.043 91.624 115.032 1.00 10.27 221 ASN B N 1
ATOM 2927 C CA . ASN B 1 190 ? 101.179 92.026 113.635 1.00 10.27 221 ASN B CA 1
ATOM 2928 C C . ASN B 1 190 ? 101.307 93.546 113.579 1.00 10.27 221 ASN B C 1
ATOM 2929 O O . ASN B 1 190 ? 101.364 94.222 114.611 1.00 10.27 221 ASN B O 1
ATOM 2934 N N . VAL B 1 191 ? 101.322 94.090 112.361 1.00 9.51 222 VAL B N 1
ATOM 2935 C CA . VAL B 1 191 ? 101.529 95.525 112.189 1.00 9.51 222 VAL B CA 1
ATOM 2936 C C . VAL B 1 191 ? 100.356 96.319 112.756 1.00 9.51 222 VAL B C 1
ATOM 2937 O O . VAL B 1 191 ? 100.546 97.401 113.313 1.00 9.51 222 VAL B O 1
ATOM 2941 N N . LEU B 1 192 ? 99.133 95.802 112.643 1.00 9.73 223 LEU B N 1
ATOM 2942 C CA . LEU B 1 192 ? 97.985 96.559 113.138 1.00 9.73 223 LEU B CA 1
ATOM 2943 C C . LEU B 1 192 ? 97.951 96.603 114.664 1.00 9.73 223 LEU B C 1
ATOM 2944 O O . LEU B 1 192 ? 97.705 97.664 115.248 1.00 9.73 223 LEU B O 1
ATOM 2949 N N . THR B 1 193 ? 98.223 95.477 115.327 1.00 10.98 224 THR B N 1
ATOM 2950 C CA . THR B 1 193 ? 98.305 95.491 116.787 1.00 10.98 224 THR B CA 1
ATOM 2951 C C . THR B 1 193 ? 99.486 96.333 117.265 1.00 10.98 224 THR B C 1
ATOM 2952 O O . THR B 1 193 ? 99.387 97.031 118.280 1.00 10.98 224 THR B O 1
ATOM 2956 N N . ASN B 1 194 ? 100.608 96.291 116.543 1.00 10.17 225 ASN B N 1
ATOM 2957 C CA . ASN B 1 194 ? 101.733 97.165 116.876 1.00 10.17 225 ASN B CA 1
ATOM 2958 C C . ASN B 1 194 ? 101.362 98.640 116.711 1.00 10.17 225 ASN B C 1
ATOM 2959 O O . ASN B 1 194 ? 101.770 99.482 117.518 1.00 10.17 225 ASN B O 1
ATOM 2964 N N . ALA B 1 195 ? 100.582 98.966 115.678 1.00 9.83 226 ALA B N 1
ATOM 2965 C CA . ALA B 1 195 ? 100.158 100.347 115.464 1.00 9.83 226 ALA B CA 1
ATOM 2966 C C . ALA B 1 195 ? 99.186 100.803 116.544 1.00 9.83 226 ALA B C 1
ATOM 2967 O O . ALA B 1 195 ? 99.199 101.972 116.939 1.00 9.83 226 ALA B O 1
ATOM 2969 N N . ALA B 1 196 ? 98.319 99.901 117.013 1.00 10.76 227 ALA B N 1
ATOM 2970 C CA . ALA B 1 196 ? 97.444 100.234 118.133 1.00 10.76 227 ALA B CA 1
ATOM 2971 C C . ALA B 1 196 ? 98.246 100.570 119.386 1.00 10.76 227 ALA B C 1
ATOM 2972 O O . ALA B 1 196 ? 97.797 101.362 120.218 1.00 10.76 227 ALA B O 1
ATOM 2974 N N . LYS B 1 197 ? 99.434 99.992 119.531 1.00 12.09 228 LYS B N 1
ATOM 2975 C CA . LYS B 1 197 ? 100.314 100.319 120.642 1.00 12.09 228 LYS B CA 1
ATOM 2976 C C . LYS B 1 197 ? 101.168 101.554 120.380 1.00 12.09 228 LYS B C 1
ATOM 2977 O O . LYS B 1 197 ? 101.884 101.995 121.281 1.00 12.09 228 LYS B O 1
ATOM 2983 N N . GLY B 1 198 ? 101.107 102.121 119.180 1.00 10.54 229 GLY B N 1
ATOM 2984 C CA . GLY B 1 198 ? 101.814 103.342 118.867 1.00 10.54 229 GLY B CA 1
ATOM 2985 C C . GLY B 1 198 ? 103.212 103.177 118.317 1.00 10.54 229 GLY B C 1
ATOM 2986 O O . GLY B 1 198 ? 103.939 104.172 118.230 1.00 10.54 229 GLY B O 1
ATOM 2987 N N . PHE B 1 199 ? 103.617 101.957 117.955 1.00 10.10 230 PHE B N 1
ATOM 2988 C CA . PHE B 1 199 ? 104.953 101.681 117.421 1.00 10.10 230 PHE B CA 1
ATOM 2989 C C . PHE B 1 199 ? 106.049 102.169 118.366 1.00 10.10 230 PHE B C 1
ATOM 2990 O O . PHE B 1 199 ? 107.145 102.523 117.930 1.00 10.10 230 PHE B O 1
ATOM 2998 N N . GLY B 1 200 ? 105.751 102.220 119.662 1.00 11.11 231 GLY B N 1
ATOM 2999 C CA . GLY B 1 200 ? 106.699 102.692 120.645 1.00 11.11 231 GLY B CA 1
ATOM 3000 C C . GLY B 1 200 ? 106.859 104.196 120.744 1.00 11.11 231 GLY B C 1
ATOM 3001 O O . GLY B 1 200 ? 107.710 104.656 121.515 1.00 11.11 231 GLY B O 1
ATOM 3002 N N . PHE B 1 201 ? 106.082 104.981 119.997 1.00 10.85 232 PHE B N 1
ATOM 3003 C CA . PHE B 1 201 ? 106.228 106.434 120.033 1.00 10.85 232 PHE B CA 1
ATOM 3004 C C . PHE B 1 201 ? 104.905 107.144 120.302 1.00 10.85 232 PHE B C 1
ATOM 3005 O O . PHE B 1 201 ? 104.886 108.198 120.942 1.00 10.85 232 PHE B O 1
ATOM 3013 N N . TYR B 1 202 ? 103.799 106.577 119.835 1.00 10.52 233 TYR B N 1
ATOM 3014 C CA . TYR B 1 202 ? 102.493 107.194 120.039 1.00 10.52 233 TYR B CA 1
ATOM 3015 C C . TYR B 1 202 ? 101.711 106.451 121.119 1.00 10.52 233 TYR B C 1
ATOM 3016 O O . TYR B 1 202 ? 100.939 107.052 121.858 1.00 10.52 233 TYR B O 1
ATOM 3025 N N . ALA C 1 1 ? 133.810 116.408 81.291 1.00 25.84 32 ALA C N 1
ATOM 3026 C CA . ALA C 1 1 ? 135.098 115.945 80.790 1.00 25.84 32 ALA C CA 1
ATOM 3027 C C . ALA C 1 1 ? 136.192 116.945 81.129 1.00 25.84 32 ALA C C 1
ATOM 3028 O O . ALA C 1 1 ? 136.923 116.775 82.100 1.00 25.84 32 ALA C O 1
ATOM 3030 N N . ASP C 1 2 ? 136.298 117.996 80.318 1.00 26.19 33 ASP C N 1
ATOM 3031 C CA . ASP C 1 2 ? 137.267 119.059 80.557 1.00 26.19 33 ASP C CA 1
ATOM 3032 C C . ASP C 1 2 ? 136.803 119.988 81.676 1.00 26.19 33 ASP C C 1
ATOM 3033 O O . ASP C 1 2 ? 137.519 120.192 82.661 1.00 26.19 33 ASP C O 1
ATOM 3038 N N . ILE C 1 3 ? 135.606 120.556 81.537 1.00 20.63 34 ILE C N 1
ATOM 3039 C CA . ILE C 1 3 ? 135.108 121.513 82.518 1.00 20.63 34 ILE C CA 1
ATOM 3040 C C . ILE C 1 3 ? 134.250 120.875 83.606 1.00 20.63 34 ILE C C 1
ATOM 3041 O O . ILE C 1 3 ? 134.085 121.474 84.678 1.00 20.63 34 ILE C O 1
ATOM 3046 N N . TYR C 1 4 ? 133.703 119.688 83.369 1.00 16.32 35 TYR C N 1
ATOM 3047 C CA . TYR C 1 4 ? 132.864 118.993 84.344 1.00 16.32 35 TYR C CA 1
ATOM 3048 C C . TYR C 1 4 ? 133.310 117.541 84.463 1.00 16.32 35 TYR C C 1
ATOM 3049 O O . TYR C 1 4 ? 132.592 116.624 84.052 1.00 16.32 35 TYR C O 1
ATOM 3058 N N . PRO C 1 5 ? 134.491 117.293 85.038 1.00 17.13 36 PRO C N 1
ATOM 3059 C CA . PRO C 1 5 ? 134.937 115.899 85.184 1.00 17.13 36 PRO C CA 1
ATOM 3060 C C . PRO C 1 5 ? 134.202 115.141 86.277 1.00 17.13 36 PRO C C 1
ATOM 3061 O O . PRO C 1 5 ? 134.180 113.905 86.245 1.00 17.13 36 PRO C O 1
ATOM 3065 N N . GLU C 1 6 ? 133.593 115.841 87.237 1.00 15.59 37 GLU C N 1
ATOM 3066 C CA . GLU C 1 6 ? 132.849 115.216 88.327 1.00 15.59 37 GLU C CA 1
ATOM 3067 C C . GLU C 1 6 ? 131.695 114.362 87.806 1.00 15.59 37 GLU C C 1
ATOM 3068 O O . GLU C 1 6 ? 131.339 114.451 86.630 1.00 15.59 37 GLU C O 1
ATOM 3074 N N . PHE C 1 7 ? 131.104 113.544 88.680 1.00 14.36 38 PHE C N 1
ATOM 3075 C CA . PHE C 1 7 ? 129.957 112.709 88.335 1.00 14.36 38 PHE C CA 1
ATOM 3076 C C . PHE C 1 7 ? 128.828 113.548 87.747 1.00 14.36 38 PHE C C 1
ATOM 3077 O O . PHE C 1 7 ? 128.527 114.635 88.249 1.00 14.36 38 PHE C O 1
ATOM 3085 N N . GLY C 1 8 ? 128.201 113.052 86.688 1.00 14.99 39 GLY C N 1
ATOM 3086 C CA . GLY C 1 8 ? 127.132 113.773 86.040 1.00 14.99 39 GLY C CA 1
ATOM 3087 C C . GLY C 1 8 ? 127.643 114.801 85.041 1.00 14.99 39 GLY C C 1
ATOM 3088 O O . GLY C 1 8 ? 128.829 114.879 84.720 1.00 14.99 39 GLY C O 1
ATOM 3089 N N . THR C 1 9 ? 126.709 115.605 84.547 1.00 15.07 40 THR C N 1
ATOM 3090 C CA . THR C 1 9 ? 127.015 116.636 83.566 1.00 15.07 40 THR C CA 1
ATOM 3091 C C . THR C 1 9 ? 126.090 117.823 83.822 1.00 15.07 40 THR C C 1
ATOM 3092 O O . THR C 1 9 ? 125.362 117.859 84.816 1.00 15.07 40 THR C O 1
ATOM 3096 N N . TYR C 1 10 ? 126.131 118.803 82.925 1.00 15.69 41 TYR C N 1
ATOM 3097 C CA . TYR C 1 10 ? 125.351 120.031 82.982 1.00 15.69 41 TYR C CA 1
ATOM 3098 C C . TYR C 1 10 ? 124.350 120.087 81.829 1.00 15.69 41 TYR C C 1
ATOM 3099 O O . TYR C 1 10 ? 124.555 119.437 80.799 1.00 15.69 41 TYR C O 1
ATOM 3108 N N . PRO C 1 11 ? 123.243 120.820 81.979 1.00 15.21 42 PRO C N 1
ATOM 3109 C CA . PRO C 1 11 ? 122.265 120.904 80.885 1.00 15.21 42 PRO C CA 1
ATOM 3110 C C . PRO C 1 11 ? 122.902 121.451 79.616 1.00 15.21 42 PRO C C 1
ATOM 3111 O O . PRO C 1 11 ? 123.614 122.455 79.638 1.00 15.21 42 PRO C O 1
ATOM 3115 N N . GLY C 1 12 ? 122.637 120.773 78.503 1.00 17.30 43 GLY C N 1
ATOM 3116 C CA . GLY C 1 12 ? 123.347 121.012 77.267 1.00 17.30 43 GLY C CA 1
ATOM 3117 C C . GLY C 1 12 ? 124.700 120.342 77.169 1.00 17.30 43 GLY C C 1
ATOM 3118 O O . GLY C 1 12 ? 125.411 120.566 76.184 1.00 17.30 43 GLY C O 1
ATOM 3119 N N . GLY C 1 13 ? 125.080 119.527 78.149 1.00 17.72 44 GLY C N 1
ATOM 3120 C CA . GLY C 1 13 ? 126.405 118.939 78.169 1.00 17.72 44 GLY C CA 1
ATOM 3121 C C . GLY C 1 13 ? 126.432 117.428 78.092 1.00 17.72 44 GLY C C 1
ATOM 3122 O O . GLY C 1 13 ? 127.503 116.824 78.169 1.00 17.72 44 GLY C O 1
ATOM 3123 N N . GLY C 1 14 ? 125.273 116.799 77.950 1.00 18.55 45 GLY C N 1
ATOM 3124 C CA . GLY C 1 14 ? 125.232 115.353 77.851 1.00 18.55 45 GLY C CA 1
ATOM 3125 C C . GLY C 1 14 ? 123.940 114.808 78.433 1.00 18.55 45 GLY C C 1
ATOM 3126 O O . GLY C 1 14 ? 122.949 115.522 78.559 1.00 18.55 45 GLY C O 1
ATOM 3127 N N . GLU C 1 15 ? 123.989 113.530 78.790 1.00 19.74 46 GLU C N 1
ATOM 3128 C CA . GLU C 1 15 ? 122.837 112.818 79.319 1.00 19.74 46 GLU C CA 1
ATOM 3129 C C . GLU C 1 15 ? 122.924 112.738 80.837 1.00 19.74 46 GLU C C 1
ATOM 3130 O O . GLU C 1 15 ? 123.998 112.511 81.397 1.00 19.74 46 GLU C O 1
ATOM 3136 N N . SER C 1 16 ? 121.792 112.943 81.492 1.00 16.13 47 SER C N 1
ATOM 3137 C CA . SER C 1 16 ? 121.728 112.827 82.941 1.00 16.13 47 SER C CA 1
ATOM 3138 C C . SER C 1 16 ? 121.978 111.376 83.354 1.00 16.13 47 SER C C 1
ATOM 3139 O O . SER C 1 16 ? 121.492 110.456 82.686 1.00 16.13 47 SER C O 1
ATOM 3142 N N . PRO C 1 17 ? 122.728 111.130 84.434 1.00 15.38 48 PRO C N 1
ATOM 3143 C CA . PRO C 1 17 ? 123.103 109.740 84.750 1.00 15.38 48 PRO C CA 1
ATOM 3144 C C . PRO C 1 17 ? 121.953 108.895 85.266 1.00 15.38 48 PRO C C 1
ATOM 3145 O O . PRO C 1 17 ? 121.895 107.698 84.965 1.00 15.38 48 PRO C O 1
ATOM 3149 N N . ILE C 1 18 ? 121.052 109.470 86.059 1.00 15.22 49 ILE C N 1
ATOM 3150 C CA . ILE C 1 18 ? 120.042 108.681 86.760 1.00 15.22 49 ILE C CA 1
ATOM 3151 C C . ILE C 1 18 ? 118.629 109.162 86.450 1.00 15.22 49 ILE C C 1
ATOM 3152 O O . ILE C 1 18 ? 117.809 108.393 85.939 1.00 15.22 49 ILE C O 1
ATOM 3157 N N . ILE C 1 19 ? 118.326 110.418 86.759 1.00 14.94 50 ILE C N 1
ATOM 3158 C CA . ILE C 1 19 ? 117.005 110.990 86.509 1.00 14.94 50 ILE C CA 1
ATOM 3159 C C . ILE C 1 19 ? 117.042 111.692 85.154 1.00 14.94 50 ILE C C 1
ATOM 3160 O O . ILE C 1 19 ? 117.804 112.654 84.995 1.00 14.94 50 ILE C O 1
ATOM 3165 N N . PRO C 1 20 ? 116.242 111.263 84.176 1.00 17.71 51 PRO C N 1
ATOM 3166 C CA . PRO C 1 20 ? 116.377 111.799 82.811 1.00 17.71 51 PRO C CA 1
ATOM 3167 C C . PRO C 1 20 ? 116.066 113.288 82.723 1.00 17.71 51 PRO C C 1
ATOM 3168 O O . PRO C 1 20 ? 115.154 113.796 83.379 1.00 17.71 51 PRO C O 1
ATOM 3172 N N . PHE C 1 21 ? 116.824 113.980 81.874 1.00 18.54 52 PHE C N 1
ATOM 3173 C CA . PHE C 1 21 ? 116.630 115.405 81.609 1.00 18.54 52 PHE C CA 1
ATOM 3174 C C . PHE C 1 21 ? 115.663 115.538 80.440 1.00 18.54 52 PHE C C 1
ATOM 3175 O O . PHE C 1 21 ? 116.052 115.403 79.279 1.00 18.54 52 PHE C O 1
ATOM 3183 N N . GLY C 1 22 ? 114.399 115.812 80.746 1.00 21.97 53 GLY C N 1
ATOM 3184 C CA . GLY C 1 22 ? 113.375 115.835 79.722 1.00 21.97 53 GLY C CA 1
ATOM 3185 C C . GLY C 1 22 ? 112.756 117.192 79.472 1.00 21.97 53 GLY C C 1
ATOM 3186 O O . GLY C 1 22 ? 112.285 117.467 78.365 1.00 21.97 53 GLY C O 1
ATOM 3187 N N . SER C 1 23 ? 112.738 118.048 80.489 1.00 20.42 54 SER C N 1
ATOM 3188 C CA . SER C 1 23 ? 112.155 119.378 80.387 1.00 20.42 54 SER C CA 1
ATOM 3189 C C . SER C 1 23 ? 113.228 120.430 80.615 1.00 20.42 54 SER C C 1
ATOM 3190 O O . SER C 1 23 ? 113.977 120.356 81.593 1.00 20.42 54 SER C O 1
ATOM 3193 N N . GLU C 1 24 ? 113.286 121.413 79.715 1.00 19.80 55 GLU C N 1
ATOM 3194 C CA . GLU C 1 24 ? 114.214 122.526 79.867 1.00 19.80 55 GLU C CA 1
ATOM 3195 C C . GLU C 1 24 ? 113.858 123.412 81.056 1.00 19.80 55 GLU C C 1
ATOM 3196 O O . GLU C 1 24 ? 114.759 124.004 81.661 1.00 19.80 55 GLU C O 1
ATOM 3202 N N . LYS C 1 25 ? 112.571 123.498 81.407 1.00 15.40 56 LYS C N 1
ATOM 3203 C CA . LYS C 1 25 ? 112.140 124.298 82.550 1.00 15.40 56 LYS C CA 1
ATOM 3204 C C . LYS C 1 25 ? 112.850 123.883 83.833 1.00 15.40 56 LYS C C 1
ATOM 3205 O O . LYS C 1 25 ? 113.238 124.745 84.629 1.00 15.40 56 LYS C O 1
ATOM 3211 N N . ASN C 1 26 ? 113.052 122.579 84.034 1.00 14.16 57 ASN C N 1
ATOM 3212 C CA . ASN C 1 26 ? 113.778 122.110 85.208 1.00 14.16 57 ASN C CA 1
ATOM 3213 C C . ASN C 1 26 ? 115.138 122.789 85.337 1.00 14.16 57 ASN C C 1
ATOM 3214 O O . ASN C 1 26 ? 115.535 123.160 86.447 1.00 14.16 57 ASN C O 1
ATOM 3219 N N . ALA C 1 27 ? 115.836 123.009 84.217 1.00 14.20 58 ALA C N 1
ATOM 3220 C CA . ALA C 1 27 ? 117.110 123.721 84.272 1.00 14.20 58 ALA C CA 1
ATOM 3221 C C . ALA C 1 27 ? 116.956 125.066 84.978 1.00 14.20 58 ALA C C 1
ATOM 3222 O O . ALA C 1 27 ? 117.683 125.362 85.936 1.00 14.20 58 ALA C O 1
ATOM 3224 N N . GLU C 1 28 ? 115.966 125.868 84.566 1.00 14.00 59 GLU C N 1
ATOM 3225 C CA . GLU C 1 28 ? 115.730 127.133 85.256 1.00 14.00 59 GLU C CA 1
ATOM 3226 C C . GLU C 1 28 ? 115.458 126.896 86.735 1.00 14.00 59 GLU C C 1
ATOM 3227 O O . GLU C 1 28 ? 116.080 127.531 87.599 1.00 14.00 59 GLU C O 1
ATOM 3233 N N . ARG C 1 29 ? 114.583 125.934 87.046 1.00 11.78 60 ARG C N 1
ATOM 3234 C CA . ARG C 1 29 ? 114.302 125.630 88.442 1.00 11.78 60 ARG C CA 1
ATOM 3235 C C . ARG C 1 29 ? 115.597 125.364 89.197 1.00 11.78 60 ARG C C 1
ATOM 3236 O O . ARG C 1 29 ? 115.842 125.961 90.253 1.00 11.78 60 ARG C O 1
ATOM 3244 N N . GLU C 1 30 ? 116.485 124.555 88.608 1.00 10.73 61 GLU C N 1
ATOM 3245 C CA . GLU C 1 30 ? 117.677 124.140 89.336 1.00 10.73 61 GLU C CA 1
ATOM 3246 C C . GLU C 1 30 ? 118.530 125.346 89.700 1.00 10.73 61 GLU C C 1
ATOM 3247 O O . GLU C 1 30 ? 119.114 125.394 90.787 1.00 10.73 61 GLU C O 1
ATOM 3253 N N . VAL C 1 31 ? 118.578 126.350 88.824 1.00 10.69 62 VAL C N 1
ATOM 3254 C CA . VAL C 1 31 ? 119.384 127.524 89.132 1.00 10.69 62 VAL C CA 1
ATOM 3255 C C . VAL C 1 31 ? 118.736 128.334 90.249 1.00 10.69 62 VAL C C 1
ATOM 3256 O O . VAL C 1 31 ? 119.401 128.713 91.220 1.00 10.69 62 VAL C O 1
ATOM 3260 N N . ILE C 1 32 ? 117.419 128.562 90.159 1.00 10.47 63 ILE C N 1
ATOM 3261 C CA . ILE C 1 32 ? 116.763 129.427 91.139 1.00 10.47 63 ILE C CA 1
ATOM 3262 C C . ILE C 1 32 ? 116.859 128.807 92.528 1.00 10.47 63 ILE C C 1
ATOM 3263 O O . ILE C 1 32 ? 117.376 129.431 93.467 1.00 10.47 63 ILE C O 1
ATOM 3268 N N . HIS C 1 33 ? 116.451 127.536 92.652 1.00 9.77 64 HIS C N 1
ATOM 3269 C CA . HIS C 1 33 ? 116.670 126.787 93.886 1.00 9.77 64 HIS C CA 1
ATOM 3270 C C . HIS C 1 33 ? 118.109 126.960 94.362 1.00 9.77 64 HIS C C 1
ATOM 3271 O O . HIS C 1 33 ? 118.352 127.371 95.505 1.00 9.77 64 HIS C O 1
ATOM 3278 N N . GLY C 1 34 ? 119.071 126.745 93.460 1.00 10.10 65 GLY C N 1
ATOM 3279 C CA . GLY C 1 34 ? 120.465 126.802 93.855 1.00 10.10 65 GLY C CA 1
ATOM 3280 C C . GLY C 1 34 ? 120.821 128.128 94.490 1.00 10.10 65 GLY C C 1
ATOM 3281 O O . GLY C 1 34 ? 121.417 128.167 95.57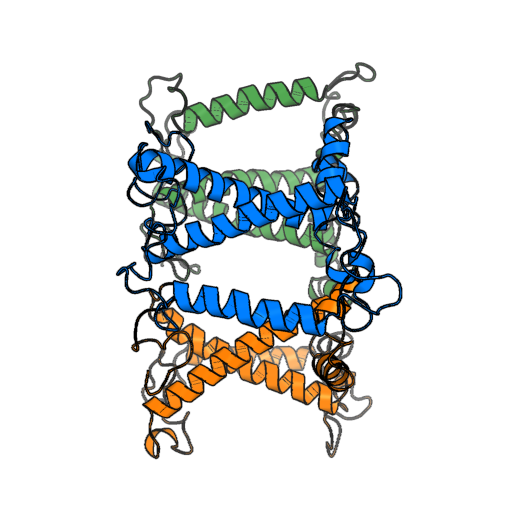0 1.00 10.10 65 GLY C O 1
ATOM 3282 N N . ARG C 1 35 ? 120.380 129.228 93.877 1.00 11.41 66 ARG C N 1
ATOM 3283 C CA . ARG C 1 35 ? 120.734 130.537 94.407 1.00 11.41 66 ARG C CA 1
ATOM 3284 C C . ARG C 1 35 ? 120.201 130.690 95.827 1.00 11.41 66 ARG C C 1
ATOM 3285 O O . ARG C 1 35 ? 120.955 131.023 96.752 1.00 11.41 66 ARG C O 1
ATOM 3293 N N . TRP C 1 36 ? 118.927 130.336 96.034 1.00 10.23 67 TRP C N 1
ATOM 3294 C CA . TRP C 1 36 ? 118.359 130.430 97.372 1.00 10.23 67 TRP C CA 1
ATOM 3295 C C . TRP C 1 36 ? 119.154 129.567 98.342 1.00 10.23 67 TRP C C 1
ATOM 3296 O O . TRP C 1 36 ? 119.513 130.019 99.437 1.00 10.23 67 TRP C O 1
ATOM 3307 N N . ALA C 1 37 ? 119.513 128.353 97.913 1.00 9.68 68 ALA C N 1
ATOM 3308 C CA . ALA C 1 37 ? 120.260 127.453 98.783 1.00 9.68 68 ALA C CA 1
ATOM 3309 C C . ALA C 1 37 ? 121.567 128.087 99.230 1.00 9.68 68 ALA C C 1
ATOM 3310 O O . ALA C 1 37 ? 121.916 128.020 100.414 1.00 9.68 68 ALA C O 1
ATOM 3312 N N . MET C 1 38 ? 122.281 128.750 98.312 1.00 10.91 69 MET C N 1
ATOM 3313 C CA . MET C 1 38 ? 123.516 129.403 98.729 1.00 10.91 69 MET C CA 1
ATOM 3314 C C . MET C 1 38 ? 123.225 130.401 99.836 1.00 10.91 69 MET C C 1
ATOM 3315 O O . MET C 1 38 ? 123.742 130.271 100.954 1.00 10.91 69 MET C O 1
ATOM 3320 N N . LEU C 1 39 ? 122.267 131.298 99.590 1.00 11.01 70 LEU C N 1
ATOM 3321 C CA . LEU C 1 39 ? 121.916 132.298 100.587 1.00 11.01 70 LEU C CA 1
ATOM 3322 C C . LEU C 1 39 ? 121.463 131.629 101.873 1.00 11.01 70 LEU C C 1
ATOM 3323 O O . LEU C 1 39 ? 121.724 132.133 102.971 1.00 11.01 70 LEU C O 1
ATOM 3328 N N . GLY C 1 40 ? 120.801 130.476 101.751 1.00 10.56 71 GLY C N 1
ATOM 3329 C CA . GLY C 1 40 ? 120.392 129.749 102.934 1.00 10.56 71 GLY C CA 1
ATOM 3330 C C . GLY C 1 40 ? 121.582 129.272 103.741 1.00 10.56 71 GLY C C 1
ATOM 3331 O O . GLY C 1 40 ? 121.761 129.681 104.892 1.00 10.56 71 GLY C O 1
ATOM 3332 N N . VAL C 1 41 ? 122.455 128.469 103.122 1.00 10.26 72 VAL C N 1
ATOM 3333 C CA . VAL C 1 41 ? 123.502 127.806 103.898 1.00 10.26 72 VAL C CA 1
ATOM 3334 C C . VAL C 1 41 ? 124.397 128.853 104.543 1.00 10.26 72 VAL C C 1
ATOM 3335 O O . VAL C 1 41 ? 124.548 128.896 105.771 1.00 10.26 72 VAL C O 1
ATOM 3339 N N . THR C 1 42 ? 124.915 129.772 103.720 1.00 11.81 73 THR C N 1
ATOM 3340 C CA . THR C 1 42 ? 125.659 130.920 104.226 1.00 11.81 73 THR C CA 1
ATOM 3341 C C . THR C 1 42 ? 124.941 131.546 105.410 1.00 11.81 73 THR C C 1
ATOM 3342 O O . THR C 1 42 ? 125.475 131.566 106.525 1.00 11.81 73 THR C O 1
ATOM 3346 N N . GLY C 1 43 ? 123.688 131.968 105.203 1.00 12.57 74 GLY C N 1
ATOM 3347 C CA . GLY C 1 43 ? 122.949 132.616 106.270 1.00 12.57 74 GLY C CA 1
ATOM 3348 C C . GLY C 1 43 ? 122.980 131.811 107.550 1.00 12.57 74 GLY C C 1
ATOM 3349 O O . GLY C 1 43 ? 123.479 132.286 108.578 1.00 12.57 74 GLY C O 1
ATOM 3350 N N . ALA C 1 44 ? 122.564 130.545 107.473 1.00 12.18 75 ALA C N 1
ATOM 3351 C CA . ALA C 1 44 ? 122.530 129.722 108.675 1.00 12.18 75 ALA C CA 1
ATOM 3352 C C . ALA C 1 44 ? 123.903 129.708 109.319 1.00 12.18 75 ALA C C 1
ATOM 3353 O O . ALA C 1 44 ? 124.077 130.140 110.468 1.00 12.18 75 ALA C O 1
ATOM 3355 N N . TRP C 1 45 ? 124.905 129.357 108.514 1.00 13.58 76 TRP C N 1
ATOM 3356 C CA . TRP C 1 45 ? 126.294 129.376 108.936 1.00 13.58 76 TRP C CA 1
ATOM 3357 C C . TRP C 1 45 ? 126.615 130.667 109.672 1.00 13.58 76 TRP C C 1
ATOM 3358 O O . TRP C 1 45 ? 126.872 130.658 110.885 1.00 13.58 76 TRP C O 1
ATOM 3369 N N . ALA C 1 46 ? 126.484 131.800 108.977 1.00 14.16 77 ALA C N 1
ATOM 3370 C CA . ALA C 1 46 ? 126.946 133.051 109.557 1.00 14.16 77 ALA C CA 1
ATOM 3371 C C . ALA C 1 46 ? 126.178 133.360 110.826 1.00 14.16 77 ALA C C 1
ATOM 3372 O O . ALA C 1 46 ? 126.775 133.734 111.843 1.00 14.16 77 ALA C O 1
ATOM 3374 N N . ALA C 1 47 ? 124.862 133.131 110.811 1.00 14.26 78 ALA C N 1
ATOM 3375 C CA . ALA C 1 47 ? 124.075 133.497 111.977 1.00 14.26 78 ALA C CA 1
ATOM 3376 C C . ALA C 1 47 ? 124.502 132.677 113.186 1.00 14.26 78 ALA C C 1
ATOM 3377 O O . ALA C 1 47 ? 124.662 133.224 114.284 1.00 14.26 78 ALA C O 1
ATOM 3379 N N . GLU C 1 48 ? 124.763 131.379 112.991 1.00 14.01 79 GLU C N 1
ATOM 3380 C CA . GLU C 1 48 ? 125.177 130.571 114.134 1.00 14.01 79 GLU C CA 1
ATOM 3381 C C . GLU C 1 48 ? 126.539 131.012 114.645 1.00 14.01 79 GLU C C 1
ATOM 3382 O O . GLU C 1 48 ? 126.809 130.934 115.847 1.00 14.01 79 GLU C O 1
ATOM 3388 N N . ASN C 1 49 ? 127.403 131.499 113.754 1.00 15.90 80 ASN C N 1
ATOM 3389 C CA . ASN C 1 49 ? 128.704 131.970 114.212 1.00 15.90 80 ASN C CA 1
ATOM 3390 C C . ASN C 1 49 ? 128.560 133.277 114.979 1.00 15.90 80 ASN C C 1
ATOM 3391 O O . ASN C 1 49 ? 129.358 133.572 115.875 1.00 15.90 80 ASN C O 1
ATOM 3396 N N . GLY C 1 50 ? 127.519 134.056 114.669 1.00 16.63 81 GLY C N 1
ATOM 3397 C CA . GLY C 1 50 ? 127.391 135.376 115.261 1.00 16.63 81 GLY C CA 1
ATOM 3398 C C . GLY C 1 50 ? 126.591 135.413 116.544 1.00 16.63 81 GLY C C 1
ATOM 3399 O O . GLY C 1 50 ? 126.918 136.180 117.454 1.00 16.63 81 GLY C O 1
ATOM 3400 N N . THR C 1 51 ? 125.534 134.607 116.635 1.00 15.69 82 THR C N 1
ATOM 3401 C CA . THR C 1 51 ? 124.620 134.627 117.766 1.00 15.69 82 THR C CA 1
ATOM 3402 C C . THR C 1 51 ? 124.555 133.318 118.537 1.00 15.69 82 THR C C 1
ATOM 3403 O O . THR C 1 51 ? 124.056 133.315 119.665 1.00 15.69 82 THR C O 1
ATOM 3407 N N . GLY C 1 52 ? 125.029 132.214 117.968 1.00 14.93 83 GLY C N 1
ATOM 3408 C CA . GLY C 1 52 ? 124.873 130.916 118.583 1.00 14.93 83 GLY C CA 1
ATOM 3409 C C . GLY C 1 52 ? 123.500 130.297 118.434 1.00 14.93 83 GLY C C 1
ATOM 3410 O O . GLY C 1 52 ? 123.272 129.208 118.969 1.00 14.93 83 GLY C O 1
ATOM 3411 N N . ILE C 1 53 ? 122.588 130.942 117.716 1.00 13.62 84 ILE C N 1
ATOM 3412 C CA . ILE C 1 53 ? 121.212 130.472 117.582 1.00 13.62 84 ILE C CA 1
ATOM 3413 C C . ILE C 1 53 ? 121.119 129.630 116.311 1.00 13.62 84 ILE C C 1
ATOM 3414 O O . ILE C 1 53 ? 121.436 130.137 115.225 1.00 13.62 84 ILE C O 1
ATOM 3419 N N . PRO C 1 54 ? 120.700 128.367 116.395 1.00 11.46 85 PRO C N 1
ATOM 3420 C CA . PRO C 1 54 ? 120.578 127.549 115.180 1.00 11.46 85 PRO C CA 1
ATOM 3421 C C . PRO C 1 54 ? 119.479 128.058 114.255 1.00 11.46 85 PRO C C 1
ATOM 3422 O O . PRO C 1 54 ? 118.491 128.650 114.689 1.00 11.46 85 PRO C O 1
ATOM 3426 N N . TRP C 1 55 ? 119.674 127.813 112.958 1.00 8.96 86 TRP C N 1
ATOM 3427 C CA . TRP C 1 55 ? 118.773 128.344 111.941 1.00 8.96 86 TRP C CA 1
ATOM 3428 C C . TRP C 1 55 ? 117.356 127.805 112.107 1.00 8.96 86 TRP C C 1
ATOM 3429 O O . TRP C 1 55 ? 116.383 128.520 111.846 1.00 8.96 86 TRP C O 1
ATOM 3440 N N . PHE C 1 56 ? 117.218 126.544 112.529 1.00 9.63 87 PHE C N 1
ATOM 3441 C CA . PHE C 1 56 ? 115.900 125.919 112.556 1.00 9.63 87 PHE C CA 1
ATOM 3442 C C . PHE C 1 56 ? 115.056 126.340 113.755 1.00 9.63 87 PHE C C 1
ATOM 3443 O O . PHE C 1 56 ? 113.895 125.932 113.837 1.00 9.63 87 PHE C O 1
ATOM 3451 N N . THR C 1 57 ? 115.595 127.132 114.684 1.00 11.29 88 THR C N 1
ATOM 3452 C CA . THR C 1 57 ? 114.785 127.714 115.745 1.00 11.29 88 THR C CA 1
ATOM 3453 C C . THR C 1 57 ? 114.803 129.234 115.769 1.00 11.29 88 THR C C 1
ATOM 3454 O O . THR C 1 57 ? 114.221 129.819 116.686 1.00 11.29 88 THR C O 1
ATOM 3458 N N . ALA C 1 58 ? 115.454 129.887 114.802 1.00 11.91 89 ALA C N 1
ATOM 3459 C CA . ALA C 1 58 ? 115.574 131.342 114.830 1.00 11.91 89 ALA C CA 1
ATOM 3460 C C . ALA C 1 58 ? 114.227 132.031 114.658 1.00 11.91 89 ALA C C 1
ATOM 3461 O O . ALA C 1 58 ? 114.052 133.167 115.106 1.00 11.91 89 ALA C O 1
ATOM 3463 N N . GLY C 1 59 ? 113.267 131.361 114.015 1.00 12.74 90 GLY C N 1
ATOM 3464 C CA . GLY C 1 59 ? 111.951 131.938 113.805 1.00 12.74 90 GLY C CA 1
ATOM 3465 C C . GLY C 1 59 ? 111.216 132.286 115.082 1.00 12.74 90 GLY C C 1
ATOM 3466 O O . GLY C 1 59 ? 110.426 133.233 115.091 1.00 12.74 90 GLY C O 1
ATOM 3467 N N . THR C 1 60 ? 111.478 131.562 116.172 1.00 13.73 91 THR C N 1
ATOM 3468 C CA . THR C 1 60 ? 110.795 131.837 117.432 1.00 13.73 91 THR C CA 1
ATOM 3469 C C . THR C 1 60 ? 111.139 133.207 118.010 1.00 13.73 91 THR C C 1
ATOM 3470 O O . THR C 1 60 ? 110.445 133.663 118.921 1.00 13.73 91 THR C O 1
ATOM 3474 N N . LEU C 1 61 ? 112.175 133.874 117.500 1.00 15.57 92 LEU C N 1
ATOM 3475 C CA . LEU C 1 61 ? 112.541 135.202 117.975 1.00 15.57 92 LEU C CA 1
ATOM 3476 C C . LEU C 1 61 ? 111.571 136.292 117.533 1.00 15.57 92 LEU C C 1
ATOM 3477 O O . LEU C 1 61 ? 111.596 137.385 118.105 1.00 15.57 92 LEU C O 1
ATOM 3482 N N . CYS C 1 62 ? 110.735 136.037 116.527 1.00 17.17 93 CYS C N 1
ATOM 3483 C CA . CYS C 1 62 ? 109.880 137.066 115.935 1.00 17.17 93 CYS C CA 1
ATOM 3484 C C . CYS C 1 62 ? 108.491 136.497 115.659 1.00 17.17 93 CYS C C 1
ATOM 3485 O O . CYS C 1 62 ? 108.299 135.768 114.681 1.00 17.17 93 CYS C O 1
ATOM 3488 N N . THR C 1 63 ? 107.529 136.836 116.507 1.00 17.42 94 THR C N 1
ATOM 3489 C CA . THR C 1 63 ? 106.131 136.460 116.368 1.00 17.42 94 THR C CA 1
ATOM 3490 C C . THR C 1 63 ? 105.266 137.682 116.628 1.00 17.42 94 THR C C 1
ATOM 3491 O O . THR C 1 63 ? 105.764 138.710 117.096 1.00 17.42 94 THR C O 1
ATOM 3495 N N . PRO C 1 64 ? 103.970 137.621 116.303 1.00 17.65 95 PRO C N 1
ATOM 3496 C CA . PRO C 1 64 ? 103.091 138.758 116.638 1.00 17.65 95 PRO C CA 1
ATOM 3497 C C . PRO C 1 64 ? 103.093 139.113 118.117 1.00 17.65 95 PRO C C 1
ATOM 3498 O O . PRO C 1 64 ? 102.884 140.281 118.464 1.00 17.65 95 PRO C O 1
ATOM 3502 N N . ASP C 1 65 ? 103.335 138.143 118.999 1.00 20.25 96 ASP C N 1
ATOM 3503 C CA . ASP C 1 65 ? 103.446 138.445 120.422 1.00 20.25 96 ASP C CA 1
ATOM 3504 C C . ASP C 1 65 ? 104.685 139.284 120.725 1.00 20.25 96 ASP C C 1
ATOM 3505 O O . ASP C 1 65 ? 104.629 140.205 121.547 1.00 20.25 96 ASP C O 1
ATOM 3510 N N . ASP C 1 66 ? 105.811 138.985 120.077 1.00 20.58 97 ASP C N 1
ATOM 3511 C CA . ASP C 1 66 ? 107.060 139.676 120.370 1.00 20.58 97 ASP C CA 1
ATOM 3512 C C . ASP C 1 66 ? 108.040 139.489 119.218 1.00 20.58 97 ASP C C 1
ATOM 3513 O O . ASP C 1 66 ? 108.234 138.372 118.734 1.00 20.58 97 ASP C O 1
ATOM 3518 N N . CYS C 1 67 ? 108.657 140.592 118.791 1.00 20.28 98 CYS C N 1
ATOM 3519 C CA . CYS C 1 67 ? 109.766 140.537 117.847 1.00 20.28 98 CYS C CA 1
ATOM 3520 C C . CYS C 1 67 ? 110.916 141.443 118.277 1.00 20.28 98 CYS C C 1
ATOM 3521 O O . CYS C 1 67 ? 111.796 141.735 117.462 1.00 20.28 98 CYS C O 1
ATOM 3524 N N . THR C 1 68 ? 110.949 141.888 119.530 1.00 21.19 99 THR C N 1
ATOM 3525 C CA . THR C 1 68 ? 112.025 142.758 119.984 1.00 21.19 99 THR C CA 1
ATOM 3526 C C . THR C 1 68 ? 113.327 142.015 120.260 1.00 21.19 99 THR C C 1
ATOM 3527 O O . THR C 1 68 ? 114.381 142.653 120.302 1.00 21.19 99 THR C O 1
ATOM 3531 N N . ALA C 1 69 ? 113.288 140.692 120.434 1.00 20.10 100 ALA C N 1
ATOM 3532 C CA . ALA C 1 69 ? 114.499 139.952 120.775 1.00 20.10 100 ALA C CA 1
ATOM 3533 C C . ALA C 1 69 ? 115.537 139.983 119.663 1.00 20.10 100 ALA C C 1
ATOM 3534 O O . ALA C 1 69 ? 116.727 139.814 119.940 1.00 20.10 100 ALA C O 1
ATOM 3536 N N . VAL C 1 70 ? 115.117 140.199 118.413 1.00 20.15 101 VAL C N 1
ATOM 3537 C CA . VAL C 1 70 ? 116.048 140.280 117.295 1.00 20.15 101 VAL C CA 1
ATOM 3538 C C . VAL C 1 70 ? 116.774 141.619 117.231 1.00 20.15 101 VAL C C 1
ATOM 3539 O O . VAL C 1 70 ? 117.777 141.735 116.516 1.00 20.15 101 VAL C O 1
ATOM 3543 N N . ALA C 1 71 ? 116.330 142.616 117.999 1.00 21.55 102 ALA C N 1
ATOM 3544 C CA . ALA C 1 71 ? 116.811 143.982 117.807 1.00 21.55 102 ALA C CA 1
ATOM 3545 C C . ALA C 1 71 ? 118.310 144.108 118.068 1.00 21.55 102 ALA C C 1
ATOM 3546 O O . ALA C 1 71 ? 118.992 144.896 117.406 1.00 21.55 102 ALA C O 1
ATOM 3548 N N . ASP C 1 72 ? 118.845 143.350 119.027 1.00 22.16 103 ASP C N 1
ATOM 3549 C CA . ASP C 1 72 ? 120.241 143.495 119.430 1.00 22.16 103 ASP C CA 1
ATOM 3550 C C . ASP C 1 72 ? 121.115 142.312 119.012 1.00 22.16 103 ASP C C 1
ATOM 3551 O O . ASP C 1 72 ? 122.168 142.078 119.605 1.00 22.16 103 ASP C O 1
ATOM 3556 N N . LYS C 1 73 ? 120.719 141.576 117.976 1.00 19.85 104 LYS C N 1
ATOM 3557 C CA . LYS C 1 73 ? 121.417 140.337 117.651 1.00 19.85 104 LYS C CA 1
ATOM 3558 C C . LYS C 1 73 ? 122.593 140.522 116.698 1.00 19.85 104 LYS C C 1
ATOM 3559 O O . LYS C 1 73 ? 123.537 139.727 116.742 1.00 19.85 104 LYS C O 1
ATOM 3565 N N . PHE C 1 74 ? 122.572 141.539 115.846 1.00 18.44 105 PHE C N 1
ATOM 3566 C CA . PHE C 1 74 ? 123.544 141.617 114.759 1.00 18.44 105 PHE C CA 1
ATOM 3567 C C . PHE C 1 74 ? 124.912 142.034 115.287 1.00 18.44 105 PHE C C 1
ATOM 3568 O O . PHE C 1 74 ? 125.022 143.076 115.941 1.00 18.44 105 PHE C O 1
ATOM 3576 N N . PRO C 1 75 ? 125.963 141.254 115.038 1.00 20.10 106 PRO C N 1
ATOM 3577 C CA . PRO C 1 75 ? 127.249 141.499 115.700 1.00 20.10 106 PRO C CA 1
ATOM 3578 C C . PRO C 1 75 ? 127.912 142.789 115.240 1.00 20.10 106 PRO C C 1
ATOM 3579 O O . PRO C 1 75 ? 127.991 143.083 114.046 1.00 20.10 106 PRO C O 1
ATOM 3583 N N . GLY C 1 76 ? 128.386 143.560 116.215 1.00 21.85 107 GLY C N 1
ATOM 3584 C CA . GLY C 1 76 ? 129.105 144.789 115.967 1.00 21.85 107 GLY C CA 1
ATOM 3585 C C . GLY C 1 76 ? 128.248 145.997 115.665 1.00 21.85 107 GLY C C 1
ATOM 3586 O O . GLY C 1 76 ? 128.800 147.087 115.481 1.00 21.85 107 GLY C O 1
ATOM 3587 N N . ALA C 1 77 ? 126.926 145.845 115.619 1.00 22.43 108 ALA C N 1
ATOM 3588 C CA . ALA C 1 77 ? 126.052 146.934 115.201 1.00 22.43 108 ALA C CA 1
ATOM 3589 C C . ALA C 1 77 ? 126.180 148.130 116.139 1.00 22.43 108 ALA C C 1
ATOM 3590 O O . ALA C 1 77 ? 126.208 147.977 117.363 1.00 22.43 108 ALA C O 1
ATOM 3592 N N . VAL C 1 78 ? 126.258 149.326 115.550 1.00 24.03 109 VAL C N 1
ATOM 3593 C CA . VAL C 1 78 ? 126.454 150.547 116.325 1.00 24.03 109 VAL C CA 1
ATOM 3594 C C . VAL C 1 78 ? 125.234 150.870 117.182 1.00 24.03 109 VAL C C 1
ATOM 3595 O O . VAL C 1 78 ? 125.339 151.620 118.160 1.00 24.03 109 VAL C O 1
ATOM 3599 N N . ALA C 1 79 ? 124.069 150.329 116.838 1.00 23.51 110 ALA C N 1
ATOM 3600 C CA . ALA C 1 79 ? 122.839 150.545 117.586 1.00 23.51 110 ALA C CA 1
ATOM 3601 C C . ALA C 1 79 ? 121.930 149.349 117.359 1.00 23.51 110 ALA C C 1
ATOM 3602 O O . ALA C 1 79 ? 122.126 148.607 116.392 1.00 23.51 110 ALA C O 1
ATOM 3604 N N . PRO C 1 80 ? 120.954 149.115 118.232 1.00 23.56 111 PRO C N 1
ATOM 3605 C CA . PRO C 1 80 ? 119.962 148.070 117.956 1.00 23.56 111 PRO C CA 1
ATOM 3606 C C . PRO C 1 80 ? 119.032 148.483 116.824 1.00 23.56 111 PRO C C 1
ATOM 3607 O O . PRO C 1 80 ? 118.930 149.657 116.463 1.00 23.56 111 PRO C O 1
ATOM 3611 N N . LEU C 1 81 ? 118.344 147.485 116.258 1.00 22.15 112 LEU C N 1
ATOM 3612 C CA . LEU C 1 81 ? 117.450 147.744 115.131 1.00 22.15 112 LEU C CA 1
ATOM 3613 C C . LEU C 1 81 ? 116.361 148.752 115.481 1.00 22.15 112 LEU C C 1
ATOM 3614 O O . LEU C 1 81 ? 115.870 149.462 114.597 1.00 22.15 112 LEU C O 1
ATOM 3619 N N . ALA C 1 82 ? 115.964 148.824 116.748 1.00 24.59 113 ALA C N 1
ATOM 3620 C CA . ALA C 1 82 ? 114.987 149.802 117.202 1.00 24.59 113 ALA C CA 1
ATOM 3621 C C . ALA C 1 82 ? 115.292 150.160 118.647 1.00 24.59 113 ALA C C 1
ATOM 3622 O O . ALA C 1 82 ? 115.935 149.373 119.352 1.00 24.59 113 ALA C O 1
ATOM 3624 N N . PRO C 1 83 ? 114.866 151.335 119.114 1.00 28.54 114 PRO C N 1
ATOM 3625 C CA . PRO C 1 83 ? 115.161 151.722 120.499 1.00 28.54 114 PRO C CA 1
ATOM 3626 C C . PRO C 1 83 ? 114.549 150.749 121.494 1.00 28.54 114 PRO C C 1
ATOM 3627 O O . PRO C 1 83 ? 113.486 150.172 121.258 1.00 28.54 114 PRO C O 1
ATOM 3631 N N . GLU C 1 84 ? 115.248 150.559 122.608 1.00 33.33 115 GLU C N 1
ATOM 3632 C CA . GLU C 1 84 ? 114.769 149.682 123.667 1.00 33.33 115 GLU C CA 1
ATOM 3633 C C . GLU C 1 84 ? 113.485 150.239 124.270 1.00 33.33 115 GLU C C 1
ATOM 3634 O O . GLU C 1 84 ? 113.389 151.437 124.555 1.00 33.33 115 GLU C O 1
ATOM 3640 N N . GLY C 1 85 ? 112.494 149.370 124.450 1.00 31.61 116 GLY C N 1
ATOM 3641 C CA . GLY C 1 85 ? 111.207 149.766 124.975 1.00 31.61 116 GLY C CA 1
ATOM 3642 C C . GLY C 1 85 ? 110.236 150.319 123.957 1.00 31.61 116 GLY C C 1
ATOM 3643 O O . GLY C 1 85 ? 109.081 150.582 124.308 1.00 31.61 116 GLY C O 1
ATOM 3644 N N . SER C 1 86 ? 110.656 150.485 122.704 1.00 29.70 117 SER C N 1
ATOM 3645 C CA . SER C 1 86 ? 109.781 151.008 121.664 1.00 29.70 117 SER C CA 1
ATOM 3646 C C . SER C 1 86 ? 108.798 149.971 121.139 1.00 29.70 117 SER C C 1
ATOM 3647 O O . SER C 1 86 ? 107.885 150.331 120.391 1.00 29.70 117 SER C O 1
ATOM 3650 N N . GLY C 1 87 ? 108.956 148.704 121.513 1.00 27.38 118 GLY C N 1
ATOM 3651 C CA . GLY C 1 87 ? 108.101 147.666 120.978 1.00 27.38 118 GLY C CA 1
ATOM 3652 C C . GLY C 1 87 ? 108.378 147.307 119.537 1.00 27.38 118 GLY C C 1
ATOM 3653 O O . GLY C 1 87 ? 107.515 146.726 118.877 1.00 27.38 118 GLY C O 1
ATOM 3654 N N . TYR C 1 88 ? 109.564 147.629 119.030 1.00 24.53 119 TYR C N 1
ATOM 3655 C CA . TYR C 1 88 ? 109.934 147.373 117.649 1.00 24.53 119 TYR C CA 1
ATOM 3656 C C . TYR C 1 88 ? 111.227 146.573 117.602 1.00 24.53 119 TYR C C 1
ATOM 3657 O O . TYR C 1 88 ? 112.046 146.662 118.521 1.00 24.53 119 TYR C O 1
ATOM 3666 N N . PRO C 1 89 ? 111.441 145.777 116.538 1.00 21.75 120 PRO C N 1
ATOM 3667 C CA . PRO C 1 89 ? 110.592 145.566 115.354 1.00 21.75 120 PRO C CA 1
ATOM 3668 C C . PRO C 1 89 ? 109.243 144.910 115.649 1.00 21.75 120 PRO C C 1
ATOM 3669 O O . PRO C 1 89 ? 109.122 144.106 116.568 1.00 21.75 120 PRO C O 1
ATOM 3673 N N . SER C 1 90 ? 108.237 145.269 114.861 1.00 18.62 121 SER C N 1
ATOM 3674 C CA . SER C 1 90 ? 106.913 144.675 114.949 1.00 18.62 121 SER C CA 1
ATOM 3675 C C . SER C 1 90 ? 106.793 143.573 113.905 1.00 18.62 121 SER C C 1
ATOM 3676 O O . SER C 1 90 ? 107.224 143.743 112.761 1.00 18.62 121 SER C O 1
ATOM 3679 N N . PHE C 1 91 ? 106.219 142.439 114.309 1.00 15.39 122 PHE C N 1
ATOM 3680 C CA . PHE C 1 91 ? 106.112 141.301 113.401 1.00 15.39 122 PHE C CA 1
ATOM 3681 C C . PHE C 1 91 ? 105.295 141.655 112.165 1.00 15.39 122 PHE C C 1
ATOM 3682 O O . PHE C 1 91 ? 105.657 141.280 111.045 1.00 15.39 122 PHE C O 1
ATOM 3690 N N . TRP C 1 92 ? 104.179 142.362 112.351 1.00 15.29 123 TRP C N 1
ATOM 3691 C CA . TRP C 1 92 ? 103.304 142.664 111.224 1.00 15.29 123 TRP C CA 1
ATOM 3692 C C . TRP C 1 92 ? 103.990 143.577 110.215 1.00 15.29 123 TRP C C 1
ATOM 3693 O O . TRP C 1 92 ? 103.826 143.400 109.004 1.00 15.29 123 TRP C O 1
ATOM 3704 N N . ASN C 1 93 ? 104.777 144.548 110.690 1.00 15.67 124 ASN C N 1
ATOM 3705 C CA . ASN C 1 93 ? 105.539 145.390 109.771 1.00 15.67 124 ASN C CA 1
ATOM 3706 C C . ASN C 1 93 ? 106.516 144.561 108.941 1.00 15.67 124 ASN C C 1
ATOM 3707 O O . ASN C 1 93 ? 106.594 144.722 107.715 1.00 15.67 124 ASN C O 1
ATOM 3712 N N . VAL C 1 94 ? 107.254 143.656 109.594 1.00 14.24 125 VAL C N 1
ATOM 3713 C CA . VAL C 1 94 ? 108.225 142.816 108.897 1.00 14.24 125 VAL C CA 1
ATOM 3714 C C . VAL C 1 94 ? 107.524 141.950 107.855 1.00 14.24 125 VAL C C 1
ATOM 3715 O O . VAL C 1 94 ? 107.979 141.834 106.710 1.00 14.24 125 VAL C O 1
ATOM 3719 N N . LEU C 1 95 ? 106.395 141.348 108.234 1.00 14.20 126 LEU C N 1
ATOM 3720 C CA . LEU C 1 95 ? 105.657 140.479 107.322 1.00 14.20 126 LEU C CA 1
ATOM 3721 C C . LEU C 1 95 ? 105.138 141.252 106.114 1.00 14.20 126 LEU C C 1
ATOM 3722 O O . LEU C 1 95 ? 105.278 140.804 104.970 1.00 14.20 126 LEU C O 1
ATOM 3727 N N . ILE C 1 96 ? 104.549 142.426 106.347 1.00 14.41 127 ILE C N 1
ATOM 3728 C CA . ILE C 1 96 ? 103.991 143.199 105.242 1.00 14.41 127 ILE C CA 1
ATOM 3729 C C . ILE C 1 96 ? 105.092 143.634 104.286 1.00 14.41 127 ILE C C 1
ATOM 3730 O O . ILE C 1 96 ? 104.943 143.535 103.060 1.00 14.41 127 ILE C O 1
ATOM 3735 N N . ILE C 1 97 ? 106.216 144.120 104.828 1.00 13.81 128 ILE C N 1
ATOM 3736 C CA . ILE C 1 97 ? 107.328 144.552 103.984 1.00 13.81 128 ILE C CA 1
ATOM 3737 C C . ILE C 1 97 ? 107.849 143.388 103.153 1.00 13.81 128 ILE C C 1
ATOM 3738 O O . ILE C 1 97 ? 108.114 143.529 101.953 1.00 13.81 128 ILE C O 1
ATOM 3743 N N . GLU C 1 98 ? 108.022 142.222 103.779 1.00 13.25 129 GLU C N 1
ATOM 3744 C CA . GLU C 1 98 ? 108.515 141.079 103.023 1.00 13.25 129 GLU C CA 1
ATOM 3745 C C . GLU C 1 98 ? 107.548 140.709 101.909 1.00 13.25 129 GLU C C 1
ATOM 3746 O O . GLU C 1 98 ? 107.962 140.476 100.769 1.00 13.25 129 GLU C O 1
ATOM 3752 N N . ILE C 1 99 ? 106.250 140.673 102.214 1.00 13.93 130 ILE C N 1
ATOM 3753 C CA . ILE C 1 99 ? 105.276 140.308 101.191 1.00 13.93 130 ILE C CA 1
ATOM 3754 C C . ILE C 1 99 ? 105.367 141.276 100.019 1.00 13.93 130 ILE C C 1
ATOM 3755 O O . ILE C 1 99 ? 105.576 140.866 98.876 1.00 13.93 130 ILE C O 1
ATOM 3760 N N . VAL C 1 100 ? 105.319 142.578 100.302 1.00 14.02 131 VAL C N 1
ATOM 3761 C CA . VAL C 1 100 ? 105.322 143.564 99.224 1.00 14.02 131 VAL C CA 1
ATOM 3762 C C . VAL C 1 100 ? 106.591 143.442 98.386 1.00 14.02 131 VAL C C 1
ATOM 3763 O O . VAL C 1 100 ? 106.530 143.247 97.167 1.00 14.02 131 VAL C O 1
ATOM 3767 N N . LEU C 1 101 ? 107.756 143.461 99.039 1.00 14.25 132 LEU C N 1
ATOM 3768 C CA . LEU C 1 101 ? 109.013 143.536 98.300 1.00 14.25 132 LEU C CA 1
ATOM 3769 C C . LEU C 1 101 ? 109.313 142.235 97.560 1.00 14.25 132 LEU C C 1
ATOM 3770 O O . LEU C 1 101 ? 109.558 142.246 96.346 1.00 14.25 132 LEU C O 1
ATOM 3775 N N . VAL C 1 102 ? 109.302 141.103 98.270 1.00 13.61 133 VAL C N 1
ATOM 3776 C CA . VAL C 1 102 ? 109.666 139.843 97.633 1.00 13.61 133 VAL C CA 1
ATOM 3777 C C . VAL C 1 102 ? 108.599 139.422 96.634 1.00 13.61 133 VAL C C 1
ATOM 3778 O O . VAL C 1 102 ? 108.918 138.897 95.563 1.00 13.61 133 VAL C O 1
ATOM 3782 N N . GLY C 1 103 ? 107.317 139.631 96.958 1.00 13.64 134 GLY C N 1
ATOM 3783 C CA . GLY C 1 103 ? 106.273 139.326 96.001 1.00 13.64 134 GLY C CA 1
ATOM 3784 C C . GLY C 1 103 ? 106.395 140.133 94.725 1.00 13.64 134 GLY C C 1
ATOM 3785 O O . GLY C 1 103 ? 106.267 139.587 93.630 1.00 13.64 134 GLY C O 1
ATOM 3786 N N . ALA C 1 104 ? 106.659 141.441 94.843 1.00 14.50 135 ALA C N 1
ATOM 3787 C CA . ALA C 1 104 ? 106.846 142.253 93.645 1.00 14.50 135 ALA C CA 1
ATOM 3788 C C . ALA C 1 104 ? 108.049 141.782 92.838 1.00 14.50 135 ALA C C 1
ATOM 3789 O O . ALA C 1 104 ? 107.986 141.709 91.606 1.00 14.50 135 ALA C O 1
ATOM 3791 N N . ALA C 1 105 ? 109.159 141.467 93.513 1.00 14.24 136 ALA C N 1
ATOM 3792 C CA . ALA C 1 105 ? 110.342 141.010 92.790 1.00 14.24 136 ALA C CA 1
ATOM 3793 C C . ALA C 1 105 ? 110.078 139.696 92.058 1.00 14.24 136 ALA C C 1
ATOM 3794 O O . ALA C 1 105 ? 110.449 139.545 90.889 1.00 14.24 136 ALA C O 1
ATOM 3796 N N . GLU C 1 106 ? 109.427 138.739 92.725 1.00 13.50 137 GLU C N 1
ATOM 3797 C CA . GLU C 1 106 ? 109.130 137.460 92.086 1.00 13.50 137 GLU C CA 1
ATOM 3798 C C . GLU C 1 106 ? 108.136 137.627 90.942 1.00 13.50 137 GLU C C 1
ATOM 3799 O O . GLU C 1 106 ? 108.254 136.961 89.907 1.00 13.50 137 GLU C O 1
ATOM 3805 N N . ALA C 1 107 ? 107.156 138.520 91.103 1.00 15.43 138 ALA C N 1
ATOM 3806 C CA . ALA C 1 107 ? 106.197 138.782 90.035 1.00 15.43 138 ALA C CA 1
ATOM 3807 C C . ALA C 1 107 ? 106.878 139.394 88.817 1.00 15.43 138 ALA C C 1
ATOM 3808 O O . ALA C 1 107 ? 106.560 139.038 87.678 1.00 15.43 138 ALA C O 1
ATOM 3810 N N . TYR C 1 108 ? 107.804 140.330 89.039 1.00 17.51 139 TYR C N 1
ATOM 3811 C CA . TYR C 1 108 ? 108.565 140.899 87.931 1.00 17.51 139 TYR C CA 1
ATOM 3812 C C . TYR C 1 108 ? 109.425 139.841 87.250 1.00 17.51 139 TYR C C 1
ATOM 3813 O O . TYR C 1 108 ? 109.500 139.789 86.018 1.00 17.51 139 TYR C O 1
ATOM 3822 N N . ARG C 1 109 ? 110.080 138.988 88.039 1.00 14.47 140 ARG C N 1
ATOM 3823 C CA . ARG C 1 109 ? 110.967 137.974 87.475 1.00 14.47 140 ARG C CA 1
ATOM 3824 C C . ARG C 1 109 ? 110.201 136.943 86.654 1.00 14.47 140 ARG C C 1
ATOM 3825 O O . ARG C 1 109 ? 110.669 136.520 85.592 1.00 14.47 140 ARG C O 1
ATOM 3833 N N . THR C 1 110 ? 109.030 136.529 87.122 1.00 15.45 141 THR C N 1
ATOM 3834 C CA . THR C 1 110 ? 108.316 135.407 86.527 1.00 15.45 141 THR C CA 1
ATOM 3835 C C . THR C 1 110 ? 107.305 135.818 85.466 1.00 15.45 141 THR C C 1
ATOM 3836 O O . THR C 1 110 ? 106.628 134.947 84.912 1.00 15.45 141 THR C O 1
ATOM 3840 N N . GLY C 1 111 ? 107.178 137.106 85.173 1.00 17.82 142 GLY C N 1
ATOM 3841 C CA . GLY C 1 111 ? 106.221 137.548 84.183 1.00 17.82 142 GLY C CA 1
ATOM 3842 C C . GLY C 1 111 ? 104.796 137.680 84.668 1.00 17.82 142 GLY C C 1
ATOM 3843 O O . GLY C 1 111 ? 103.908 137.935 83.849 1.00 17.82 142 GLY C O 1
ATOM 3844 N N . ILE C 1 112 ? 104.541 137.508 85.967 1.00 18.26 143 ILE C N 1
ATOM 3845 C CA . ILE C 1 112 ? 103.206 137.773 86.497 1.00 18.26 143 ILE C CA 1
ATOM 3846 C C . ILE C 1 112 ? 102.841 139.238 86.299 1.00 18.26 143 ILE C C 1
ATOM 3847 O O . ILE C 1 112 ? 101.717 139.564 85.900 1.00 18.26 143 ILE C O 1
ATOM 3852 N N . SER C 1 113 ? 103.782 140.139 86.560 1.00 21.10 144 SER C N 1
ATOM 3853 C CA . SER C 1 113 ? 103.599 141.562 86.328 1.00 21.10 144 SER C CA 1
ATOM 3854 C C . SER C 1 113 ? 104.661 142.062 85.357 1.00 21.10 144 SER C C 1
ATOM 3855 O O . SER C 1 113 ? 105.791 141.567 85.337 1.00 21.10 144 SER C O 1
ATOM 3858 N N . ASP C 1 114 ? 104.284 143.039 84.540 1.00 25.10 145 ASP C N 1
ATOM 3859 C CA . ASP C 1 114 ? 105.199 143.578 83.545 1.00 25.10 145 ASP C CA 1
ATOM 3860 C C . ASP C 1 114 ? 106.362 144.303 84.215 1.00 25.10 145 ASP C C 1
ATOM 3861 O O . ASP C 1 114 ? 106.218 144.909 85.278 1.00 25.10 145 ASP C O 1
ATOM 3866 N N . SER C 1 115 ? 107.523 144.227 83.577 1.00 25.70 146 SER C N 1
ATOM 3867 C CA . SER C 1 115 ? 108.744 144.748 84.170 1.00 25.70 146 SER C CA 1
ATOM 3868 C C . SER C 1 115 ? 108.679 146.268 84.305 1.00 25.70 146 SER C C 1
ATOM 3869 O O . SER C 1 115 ? 108.153 146.949 83.422 1.00 25.70 146 SER C O 1
ATOM 3872 N N . PRO C 1 116 ? 109.216 146.828 85.393 1.00 24.88 147 PRO C N 1
ATOM 3873 C CA . PRO C 1 116 ? 109.274 148.289 85.521 1.00 24.88 147 PRO C CA 1
ATOM 3874 C C . PRO C 1 116 ? 110.304 148.947 84.618 1.00 24.88 147 PRO C C 1
ATOM 3875 O O . PRO C 1 116 ? 110.210 150.160 84.390 1.00 24.88 147 PRO C O 1
ATOM 3879 N N . PHE C 1 117 ? 111.268 148.198 84.096 1.00 26.53 148 PHE C N 1
ATOM 3880 C CA . PHE C 1 117 ? 112.267 148.727 83.181 1.00 26.53 148 PHE C CA 1
ATOM 3881 C C . PHE C 1 117 ? 111.841 148.488 81.737 1.00 26.53 148 PHE C C 1
ATOM 3882 O O . PHE C 1 117 ? 110.898 147.748 81.452 1.00 26.53 148 PHE C O 1
ATOM 3890 N N . ASP C 1 118 ? 112.558 149.129 80.817 1.00 31.78 149 ASP C N 1
ATOM 3891 C CA . ASP C 1 118 ? 112.301 148.936 79.396 1.00 31.78 149 ASP C CA 1
ATOM 3892 C C . ASP C 1 118 ? 113.567 148.479 78.686 1.00 31.78 149 ASP C C 1
ATOM 3893 O O . ASP C 1 118 ? 113.858 148.925 77.572 1.00 31.78 149 ASP C O 1
ATOM 3898 N N . ASP C 1 119 ? 114.327 147.593 79.326 1.00 29.59 150 ASP C N 1
ATOM 3899 C CA . ASP C 1 119 ? 115.581 147.096 78.781 1.00 29.59 150 ASP C CA 1
ATOM 3900 C C . ASP C 1 119 ? 115.410 145.828 77.955 1.00 29.59 150 ASP C C 1
ATOM 3901 O O . ASP C 1 119 ? 116.386 145.349 77.373 1.00 29.59 150 ASP C O 1
ATOM 3906 N N . GLY C 1 120 ? 114.204 145.274 77.893 1.00 29.02 151 GLY C N 1
ATOM 3907 C CA . GLY C 1 120 ? 113.975 144.084 77.102 1.00 29.02 151 GLY C CA 1
ATOM 3908 C C . GLY C 1 120 ? 114.541 142.801 77.666 1.00 29.02 151 GLY C C 1
ATOM 3909 O O . GLY C 1 120 ? 114.744 141.850 76.906 1.00 29.02 151 GLY C O 1
ATOM 3910 N N . LEU C 1 121 ? 114.810 142.742 78.970 1.00 25.59 152 LEU C N 1
ATOM 3911 C CA . LEU C 1 121 ? 115.252 141.499 79.588 1.00 25.59 152 LEU C CA 1
ATOM 3912 C C . LEU C 1 121 ? 114.186 140.424 79.411 1.00 25.59 152 LEU C C 1
ATOM 3913 O O . LEU C 1 121 ? 112.987 140.701 79.475 1.00 25.59 152 LEU C O 1
ATOM 3918 N N . THR C 1 122 ? 114.629 139.192 79.183 1.00 22.26 153 THR C N 1
ATOM 3919 C CA . THR C 1 122 ? 113.741 138.088 78.841 1.00 22.26 153 THR C CA 1
ATOM 3920 C C . THR C 1 122 ? 113.282 137.358 80.098 1.00 22.26 153 THR C C 1
ATOM 3921 O O . THR C 1 122 ? 114.107 136.952 80.920 1.00 22.26 153 THR C O 1
ATOM 3925 N N . VAL C 1 123 ? 111.967 137.175 80.232 1.00 19.38 154 VAL C N 1
ATOM 3926 C CA . VAL C 1 123 ? 111.426 136.372 81.322 1.00 19.38 154 VAL C CA 1
ATOM 3927 C C . VAL C 1 123 ? 111.671 134.898 81.027 1.00 19.38 154 VAL C C 1
ATOM 3928 O O . VAL C 1 123 ? 111.397 134.415 79.922 1.00 19.38 154 VAL C O 1
ATOM 3932 N N . GLY C 1 124 ? 112.196 134.176 82.016 1.00 18.04 155 GLY C N 1
ATOM 3933 C CA . GLY C 1 124 ? 112.599 132.798 81.849 1.00 18.04 155 GLY C CA 1
ATOM 3934 C C . GLY C 1 124 ? 114.088 132.598 81.662 1.00 18.04 155 GLY C C 1
ATOM 3935 O O . GLY C 1 124 ? 114.556 131.456 81.722 1.00 18.04 155 GLY C O 1
ATOM 3936 N N . ASP C 1 125 ? 114.839 133.671 81.437 1.00 18.20 156 ASP C N 1
ATOM 3937 C CA . ASP C 1 125 ? 116.292 133.615 81.325 1.00 18.20 156 ASP C CA 1
ATOM 3938 C C . ASP C 1 125 ? 116.888 133.799 82.717 1.00 18.20 156 ASP C C 1
ATOM 3939 O O . ASP C 1 125 ? 116.824 134.893 83.285 1.00 18.20 156 ASP C O 1
ATOM 3944 N N . VAL C 1 126 ? 117.470 132.730 83.271 1.00 15.65 157 VAL C N 1
ATOM 3945 C CA . VAL C 1 126 ? 118.041 132.807 84.612 1.00 15.65 157 VAL C CA 1
ATOM 3946 C C . VAL C 1 126 ? 119.401 133.485 84.634 1.00 15.65 157 VAL C C 1
ATOM 3947 O O . VAL C 1 126 ? 119.926 133.757 85.716 1.00 15.65 157 VAL C O 1
ATOM 3951 N N . ASN C 1 127 ? 119.975 133.783 83.472 1.00 16.23 158 ASN C N 1
ATOM 3952 C CA . ASN C 1 127 ? 121.232 134.524 83.368 1.00 16.23 158 ASN C CA 1
ATOM 3953 C C . ASN C 1 127 ? 121.007 135.722 82.454 1.00 16.23 158 ASN C C 1
ATOM 3954 O O . ASN C 1 127 ? 121.539 135.784 81.342 1.00 16.23 158 ASN C O 1
ATOM 3959 N N . PRO C 1 128 ? 120.215 136.706 82.904 1.00 17.33 159 PRO C N 1
ATOM 3960 C CA . PRO C 1 128 ? 119.857 137.823 82.019 1.00 17.33 159 PRO C CA 1
ATOM 3961 C C . PRO C 1 128 ? 120.968 138.848 81.838 1.00 17.33 159 PRO C C 1
ATOM 3962 O O . PRO C 1 128 ? 121.113 139.411 80.752 1.00 17.33 159 PRO C O 1
ATOM 3966 N N . GLY C 1 129 ? 121.767 139.086 82.874 1.00 18.23 160 GLY C N 1
ATOM 3967 C CA . GLY C 1 129 ? 122.798 140.094 82.747 1.00 18.23 160 GLY C CA 1
ATOM 3968 C C . GLY C 1 129 ? 122.205 141.491 82.705 1.00 18.23 160 GLY C C 1
ATOM 3969 O O . GLY C 1 129 ? 121.180 141.780 83.323 1.00 18.23 160 GLY C O 1
ATOM 3970 N N . GLY C 1 130 ? 122.859 142.365 81.946 1.00 20.67 161 GLY C N 1
ATOM 3971 C CA . GLY C 1 130 ? 122.474 143.761 81.913 1.00 20.67 161 GLY C CA 1
ATOM 3972 C C . GLY C 1 130 ? 122.637 144.413 83.270 1.00 20.67 161 GLY C C 1
ATOM 3973 O O . GLY C 1 130 ? 123.722 144.372 83.853 1.00 20.67 161 GLY C O 1
ATOM 3974 N N . ARG C 1 131 ? 121.560 145.006 83.792 1.00 21.84 162 ARG C N 1
ATOM 3975 C CA . ARG C 1 131 ? 121.608 145.619 85.114 1.00 21.84 162 ARG C CA 1
ATOM 3976 C C . ARG C 1 131 ? 121.876 144.607 86.219 1.00 21.84 162 ARG C C 1
ATOM 3977 O O . ARG C 1 131 ? 122.279 145.002 87.317 1.00 21.84 162 ARG C O 1
ATOM 3985 N N . PHE C 1 132 ? 121.650 143.323 85.962 1.00 19.12 163 PHE C N 1
ATOM 3986 C CA . PHE C 1 132 ? 121.901 142.278 86.943 1.00 19.12 163 PHE C CA 1
ATOM 3987 C C . PHE C 1 132 ? 123.325 141.748 86.876 1.00 19.12 163 PHE C C 1
ATOM 3988 O O . PHE C 1 132 ? 123.669 140.825 87.618 1.00 19.12 163 PHE C O 1
ATOM 3996 N N . ASP C 1 133 ? 124.158 142.322 86.015 1.00 21.34 164 ASP C N 1
ATOM 3997 C CA . ASP C 1 133 ? 125.606 142.137 86.058 1.00 21.34 164 ASP C CA 1
ATOM 3998 C C . ASP C 1 133 ? 126.244 143.521 86.055 1.00 21.34 164 ASP C C 1
ATOM 3999 O O . ASP C 1 133 ? 126.932 143.902 85.102 1.00 21.34 164 ASP C O 1
ATOM 4004 N N . PRO C 1 134 ? 126.016 144.309 87.112 1.00 21.25 165 PRO C N 1
ATOM 4005 C CA . PRO C 1 134 ? 126.447 145.717 87.086 1.00 21.25 165 PRO C CA 1
ATOM 4006 C C . PRO C 1 134 ? 127.949 145.903 86.977 1.00 21.25 165 PRO C C 1
ATOM 4007 O O . PRO C 1 134 ? 128.397 146.883 86.373 1.00 21.25 165 PRO C O 1
ATOM 4011 N N . LEU C 1 135 ? 128.743 144.998 87.549 1.00 21.92 166 LEU C N 1
ATOM 4012 C CA . LEU C 1 135 ? 130.192 145.074 87.423 1.00 21.92 166 LEU C CA 1
ATOM 4013 C C . LEU C 1 135 ? 130.704 144.448 86.132 1.00 21.92 166 LEU C C 1
ATOM 4014 O O . LEU C 1 135 ? 131.914 144.477 85.891 1.00 21.92 166 LEU C O 1
ATOM 4019 N N . GLY C 1 136 ? 129.827 143.876 85.314 1.00 24.90 167 GLY C N 1
ATOM 4020 C CA . GLY C 1 136 ? 130.216 143.363 84.011 1.00 24.90 167 GLY C CA 1
ATOM 4021 C C . GLY C 1 136 ? 131.194 142.209 84.036 1.00 24.90 167 GLY C C 1
ATOM 4022 O O . GLY C 1 136 ? 132.066 142.125 83.164 1.00 24.90 167 GLY C O 1
ATOM 4023 N N . LEU C 1 137 ? 131.068 141.311 85.014 1.00 24.65 168 LEU C N 1
ATOM 4024 C CA . LEU C 1 137 ? 131.967 140.165 85.089 1.00 24.65 168 LEU C CA 1
ATOM 4025 C C . LEU C 1 137 ? 131.689 139.160 83.979 1.00 24.65 168 LEU C C 1
ATOM 4026 O O . LEU C 1 137 ? 132.598 138.440 83.553 1.00 24.65 168 LEU C O 1
ATOM 4031 N N . ALA C 1 138 ? 130.443 139.093 83.504 1.00 26.80 169 ALA C N 1
ATOM 4032 C CA . ALA C 1 138 ? 130.079 138.092 82.506 1.00 26.80 169 ALA C CA 1
ATOM 4033 C C . ALA C 1 138 ? 130.694 138.392 81.145 1.00 26.80 169 ALA C C 1
ATOM 4034 O O . ALA C 1 138 ? 130.940 137.466 80.365 1.00 26.80 169 ALA C O 1
ATOM 4036 N N . GLU C 1 139 ? 130.935 139.664 80.830 1.00 31.27 170 GLU C N 1
ATOM 4037 C CA . GLU C 1 139 ? 131.571 140.018 79.568 1.00 31.27 170 GLU C CA 1
ATOM 4038 C C . GLU C 1 139 ? 133.076 140.217 79.677 1.00 31.27 170 GLU C C 1
ATOM 4039 O O . GLU C 1 139 ? 133.763 140.170 78.652 1.00 31.27 170 GLU C O 1
ATOM 4045 N N . SER C 1 140 ? 133.607 140.431 80.879 1.00 32.10 171 SER C N 1
ATOM 4046 C CA . SER C 1 140 ? 135.051 140.528 81.050 1.00 32.10 171 SER C CA 1
ATOM 4047 C C . SER C 1 140 ? 135.721 139.164 81.138 1.00 32.10 171 SER C C 1
ATOM 4048 O O . SER C 1 140 ? 136.900 139.041 80.791 1.00 32.10 171 SER C O 1
ATOM 4051 N N . GLY C 1 141 ? 135.000 138.139 81.598 1.00 30.60 172 GLY C N 1
ATOM 4052 C CA . GLY C 1 141 ? 135.515 136.798 81.685 1.00 30.60 172 GLY C CA 1
ATOM 4053 C C . GLY C 1 141 ? 134.852 135.855 80.703 1.00 30.60 172 GLY C C 1
ATOM 4054 O O . GLY C 1 141 ? 134.258 136.268 79.699 1.00 30.60 172 GLY C O 1
ATOM 4055 N N . ASP C 1 142 ? 134.951 134.562 80.998 1.00 26.32 173 ASP C N 1
ATOM 4056 C CA . ASP C 1 142 ? 134.334 133.535 80.171 1.00 26.32 173 ASP C CA 1
ATOM 4057 C C . ASP C 1 142 ? 132.954 133.210 80.729 1.00 26.32 173 ASP C C 1
ATOM 4058 O O . ASP C 1 142 ? 132.840 132.643 81.820 1.00 26.32 173 ASP C O 1
ATOM 4063 N N . LEU C 1 143 ? 131.912 133.562 79.970 1.00 23.45 174 LEU C N 1
ATOM 4064 C CA . LEU C 1 143 ? 130.544 133.394 80.451 1.00 23.45 174 LEU C CA 1
ATOM 4065 C C . LEU C 1 143 ? 130.202 131.931 80.701 1.00 23.45 174 LEU C C 1
ATOM 4066 O O . LEU C 1 143 ? 129.584 131.599 81.716 1.00 23.45 174 LEU C O 1
ATOM 4071 N N . GLU C 1 144 ? 130.580 131.042 79.782 1.00 23.66 175 GLU C N 1
ATOM 4072 C CA . GLU C 1 144 ? 130.231 129.633 79.941 1.00 23.66 175 GLU C CA 1
ATOM 4073 C C . GLU C 1 144 ? 130.929 129.017 81.150 1.00 23.66 175 GLU C C 1
ATOM 4074 O O . GLU C 1 144 ? 130.316 128.261 81.916 1.00 23.66 175 GLU C O 1
ATOM 4080 N N . GLU C 1 145 ? 132.209 129.344 81.348 1.00 21.91 176 GLU C N 1
ATOM 4081 C CA . GLU C 1 145 ? 132.928 128.848 82.517 1.00 21.91 176 GLU C CA 1
ATOM 4082 C C . GLU C 1 145 ? 132.315 129.375 83.809 1.00 21.91 176 GLU C C 1
ATOM 4083 O O . GLU C 1 145 ? 132.177 128.633 84.790 1.00 21.91 176 GLU C O 1
ATOM 4089 N N . LEU C 1 146 ? 131.956 130.660 83.832 1.00 18.96 177 LEU C N 1
ATOM 4090 C CA . LEU C 1 146 ? 131.338 131.235 85.021 1.00 18.96 177 LEU C CA 1
ATOM 4091 C C . LEU C 1 146 ? 129.988 130.589 85.306 1.00 18.96 177 LEU C C 1
ATOM 4092 O O . LEU C 1 146 ? 129.641 130.352 86.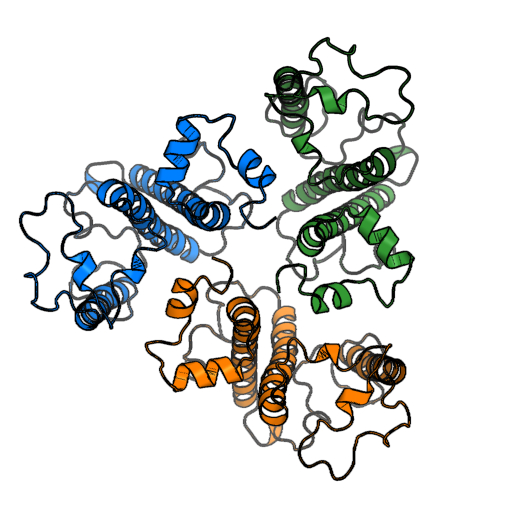466 1.00 18.96 177 LEU C O 1
ATOM 4097 N N . LYS C 1 147 ? 129.215 130.295 84.258 1.00 18.77 178 LYS C N 1
ATOM 4098 C CA . LYS C 1 147 ? 127.936 129.621 84.452 1.00 18.77 178 LYS C CA 1
ATOM 4099 C C . LYS C 1 147 ? 128.131 128.218 85.016 1.00 18.77 178 LYS C C 1
ATOM 4100 O O . LYS C 1 147 ? 127.353 127.773 85.866 1.00 18.77 178 LYS C O 1
ATOM 4106 N N . ILE C 1 148 ? 129.164 127.506 84.553 1.00 16.92 179 ILE C N 1
ATOM 4107 C CA . ILE C 1 148 ? 129.462 126.180 85.100 1.00 16.92 179 ILE C CA 1
ATOM 4108 C C . ILE C 1 148 ? 129.842 126.273 86.576 1.00 16.92 179 ILE C C 1
ATOM 4109 O O . ILE C 1 148 ? 129.400 125.461 87.403 1.00 16.92 179 ILE C O 1
ATOM 4114 N N . LYS C 1 149 ? 130.675 127.255 86.926 1.00 15.83 180 LYS C N 1
ATOM 4115 C CA . LYS C 1 149 ? 131.033 127.458 88.329 1.00 15.83 180 LYS C CA 1
ATOM 4116 C C . LYS C 1 149 ? 129.796 127.754 89.173 1.00 15.83 180 LYS C C 1
ATOM 4117 O O . LYS C 1 149 ? 129.643 127.214 90.278 1.00 15.83 180 LYS C O 1
ATOM 4123 N N . GLU C 1 150 ? 128.900 128.599 88.652 1.00 14.15 181 GLU C N 1
ATOM 4124 C CA . GLU C 1 150 ? 127.663 128.922 89.354 1.00 14.15 181 GLU C CA 1
ATOM 4125 C C . GLU C 1 150 ? 126.795 127.684 89.553 1.00 14.15 181 GLU C C 1
ATOM 4126 O O . GLU C 1 150 ? 126.245 127.474 90.637 1.00 14.15 181 GLU C O 1
ATOM 4132 N N . LEU C 1 151 ? 126.658 126.856 88.514 1.00 12.76 182 LEU C N 1
ATOM 4133 C CA . LEU C 1 151 ? 125.857 125.638 88.629 1.00 12.76 182 LEU C CA 1
ATOM 4134 C C . LEU C 1 151 ? 126.437 124.681 89.662 1.00 12.76 182 LEU C C 1
ATOM 4135 O O . LEU C 1 151 ? 125.694 124.059 90.437 1.00 12.76 182 LEU C O 1
ATOM 4140 N N . LYS C 1 152 ? 127.764 124.544 89.680 1.00 13.31 183 LYS C N 1
ATOM 4141 C CA . LYS C 1 152 ? 128.401 123.682 90.668 1.00 13.31 183 LYS C CA 1
ATOM 4142 C C . LYS C 1 152 ? 128.148 124.187 92.084 1.00 13.31 183 LYS C C 1
ATOM 4143 O O . LYS C 1 152 ? 127.852 123.396 92.987 1.00 13.31 183 LYS C O 1
ATOM 4149 N N . HIS C 1 153 ? 128.271 125.502 92.299 1.00 12.64 184 HIS C N 1
ATOM 4150 C CA . HIS C 1 153 ? 128.002 126.052 93.625 1.00 12.64 184 HIS C CA 1
ATOM 4151 C C . HIS C 1 153 ? 126.530 125.858 94.004 1.00 12.64 184 HIS C C 1
ATOM 4152 O O . HIS C 1 153 ? 126.218 125.559 95.162 1.00 12.64 184 HIS C O 1
ATOM 4159 N N . CYS C 1 154 ? 125.618 125.983 93.029 1.00 11.04 185 CYS C N 1
ATOM 4160 C CA . CYS C 1 154 ? 124.199 125.698 93.262 1.00 11.04 185 CYS C CA 1
ATOM 4161 C C . CYS C 1 154 ? 123.997 124.284 93.799 1.00 11.04 185 CYS C C 1
ATOM 4162 O O . CYS C 1 154 ? 123.358 124.080 94.842 1.00 11.04 185 CYS C O 1
ATOM 4165 N N . ARG C 1 155 ? 124.542 123.293 93.091 1.00 10.30 186 ARG C N 1
ATOM 4166 C CA . ARG C 1 155 ? 124.324 121.903 93.482 1.00 10.30 186 ARG C CA 1
ATOM 4167 C C . ARG C 1 155 ? 124.975 121.587 94.826 1.00 10.30 186 ARG C C 1
ATOM 4168 O O . ARG C 1 155 ? 124.373 120.911 95.674 1.00 10.30 186 ARG C O 1
ATOM 4176 N N . LEU C 1 156 ? 126.194 122.086 95.046 1.00 9.54 187 LEU C N 1
ATOM 4177 C CA . LEU C 1 156 ? 126.865 121.870 96.324 1.00 9.54 187 LEU C CA 1
ATOM 4178 C C . LEU C 1 156 ? 126.076 122.477 97.482 1.00 9.54 187 LEU C C 1
ATOM 4179 O O . LEU C 1 156 ? 125.925 121.847 98.535 1.00 9.54 187 LEU C O 1
ATOM 4184 N N . SER C 1 157 ? 125.555 123.696 97.304 1.00 8.93 188 SER C N 1
ATOM 4185 C CA . SER C 1 157 ? 124.823 124.345 98.387 1.00 8.93 188 SER C CA 1
ATOM 4186 C C . SER C 1 157 ? 123.515 123.622 98.679 1.00 8.93 188 SER C C 1
ATOM 4187 O O . SER C 1 157 ? 123.108 123.511 99.840 1.00 8.93 188 SER C O 1
ATOM 4190 N N . MET C 1 158 ? 122.840 123.120 97.640 1.00 8.86 189 MET C N 1
ATOM 4191 C CA . MET C 1 158 ? 121.606 122.373 97.871 1.00 8.86 189 MET C CA 1
ATOM 4192 C C . MET C 1 158 ? 121.868 121.084 98.645 1.00 8.86 189 MET C C 1
ATOM 4193 O O . MET C 1 158 ? 121.119 120.744 99.574 1.00 8.86 189 MET C O 1
ATOM 4198 N N . PHE C 1 159 ? 122.923 120.349 98.276 1.00 8.37 190 PHE C N 1
ATOM 4199 C CA . PHE C 1 159 ? 123.247 119.133 99.020 1.00 8.37 190 PHE C CA 1
ATOM 4200 C C . PHE C 1 159 ? 123.626 119.447 100.467 1.00 8.37 190 PHE C C 1
ATOM 4201 O O . PHE C 1 159 ? 123.226 118.727 101.392 1.00 8.37 190 PHE C O 1
ATOM 4209 N N . ALA C 1 160 ? 124.367 120.539 100.683 1.00 7.72 191 ALA C N 1
ATOM 4210 C CA . ALA C 1 160 ? 124.670 120.966 102.047 1.00 7.72 191 ALA C CA 1
ATOM 4211 C C . ALA C 1 160 ? 123.401 121.294 102.831 1.00 7.72 191 ALA C C 1
ATOM 4212 O O . ALA C 1 160 ? 123.307 120.989 104.023 1.00 7.72 191 ALA C O 1
ATOM 4214 N N . TRP C 1 161 ? 122.425 121.939 102.187 1.00 7.46 192 TRP C N 1
ATOM 4215 C CA . TRP C 1 161 ? 121.171 122.256 102.869 1.00 7.46 192 TRP C CA 1
ATOM 4216 C C . TRP C 1 161 ? 120.403 120.993 103.255 1.00 7.46 192 TRP C C 1
ATOM 4217 O O . TRP C 1 161 ? 119.820 120.925 104.344 1.00 7.46 192 TRP C O 1
ATOM 4228 N N . LEU C 1 162 ? 120.371 119.998 102.363 1.00 7.43 193 LEU C N 1
ATOM 4229 C CA . LEU C 1 162 ? 119.776 118.708 102.719 1.00 7.43 193 LEU C CA 1
ATOM 4230 C C . LEU C 1 162 ? 120.469 118.113 103.942 1.00 7.43 193 LEU C C 1
ATOM 4231 O O . LEU C 1 162 ? 119.812 117.596 104.864 1.00 7.43 193 LEU C O 1
ATOM 4236 N N . GLY C 1 163 ? 121.800 118.206 103.974 1.00 7.72 194 GLY C N 1
ATOM 4237 C CA . GLY C 1 163 ? 122.530 117.787 105.158 1.00 7.72 194 GLY C CA 1
ATOM 4238 C C . GLY C 1 163 ? 122.112 118.542 106.407 1.00 7.72 194 GLY C C 1
ATOM 4239 O O . GLY C 1 163 ? 121.977 117.954 107.475 1.00 7.72 194 GLY C O 1
ATOM 4240 N N . CYS C 1 164 ? 121.918 119.858 106.288 1.00 7.83 195 CYS C N 1
ATOM 4241 C CA . CYS C 1 164 ? 121.473 120.659 107.428 1.00 7.83 195 CYS C CA 1
ATOM 4242 C C . CYS C 1 164 ? 120.117 120.192 107.944 1.00 7.83 195 CYS C C 1
ATOM 4243 O O . CYS C 1 164 ? 119.908 120.090 109.158 1.00 7.83 195 CYS C O 1
ATOM 4246 N N . ILE C 1 165 ? 119.189 119.893 107.032 1.00 7.50 196 ILE C N 1
ATOM 4247 C CA . ILE C 1 165 ? 117.863 119.427 107.442 1.00 7.50 196 ILE C CA 1
ATOM 4248 C C . ILE C 1 165 ? 117.986 118.151 108.269 1.00 7.50 196 ILE C C 1
ATOM 4249 O O . ILE C 1 165 ? 117.494 118.061 109.406 1.00 7.50 196 ILE C O 1
ATOM 4254 N N . PHE C 1 166 ? 118.697 117.158 107.732 1.00 8.30 197 PHE C N 1
ATOM 4255 C CA . PHE C 1 166 ? 118.706 115.878 108.434 1.00 8.30 197 PHE C CA 1
ATOM 4256 C C . PHE C 1 166 ? 119.614 115.901 109.662 1.00 8.30 197 PHE C C 1
ATOM 4257 O O . PHE C 1 166 ? 119.359 115.173 110.624 1.00 8.30 197 PHE C O 1
ATOM 4265 N N . GLN C 1 167 ? 120.651 116.742 109.671 1.00 8.46 198 GLN C N 1
ATOM 4266 C CA . GLN C 1 167 ? 121.471 116.882 110.867 1.00 8.46 198 GLN C CA 1
ATOM 4267 C C . GLN C 1 167 ? 120.681 117.537 111.993 1.00 8.46 198 GLN C C 1
ATOM 4268 O O . GLN C 1 167 ? 120.822 117.150 113.157 1.00 8.46 198 GLN C O 1
ATOM 4274 N N . ALA C 1 168 ? 119.840 118.525 111.666 1.00 8.62 199 ALA C N 1
ATOM 4275 C CA . ALA C 1 168 ? 118.940 119.079 112.671 1.00 8.62 199 ALA C CA 1
ATOM 4276 C C . ALA C 1 168 ? 118.011 118.005 113.221 1.00 8.62 199 ALA C C 1
ATOM 4277 O O . ALA C 1 168 ? 117.826 117.898 114.437 1.00 8.62 199 ALA C O 1
ATOM 4279 N N . LEU C 1 169 ? 117.433 117.184 112.341 1.00 8.55 200 LEU C N 1
ATOM 4280 C CA . LEU C 1 169 ? 116.530 116.145 112.834 1.00 8.55 200 LEU C CA 1
ATOM 4281 C C . LEU C 1 169 ? 117.265 115.128 113.710 1.00 8.55 200 LEU C C 1
ATOM 4282 O O . LEU C 1 169 ? 116.734 114.687 114.733 1.00 8.55 200 LEU C O 1
ATOM 4287 N N . ALA C 1 170 ? 118.493 114.766 113.342 1.00 9.46 201 ALA C N 1
ATOM 4288 C CA . ALA C 1 170 ? 119.200 113.670 113.995 1.00 9.46 201 ALA C CA 1
ATOM 4289 C C . ALA C 1 170 ? 119.957 114.084 115.251 1.00 9.46 201 ALA C C 1
ATOM 4290 O O . ALA C 1 170 ? 120.210 113.234 116.108 1.00 9.46 201 ALA C O 1
ATOM 4292 N N . THR C 1 171 ? 120.350 115.351 115.376 1.00 10.34 202 THR C N 1
ATOM 4293 C CA . THR C 1 171 ? 121.197 115.778 116.484 1.00 10.34 202 THR C CA 1
ATOM 4294 C C . THR C 1 171 ? 120.567 116.828 117.386 1.00 10.34 202 THR C C 1
ATOM 4295 O O . THR C 1 171 ? 121.009 116.968 118.529 1.00 10.34 202 THR C O 1
ATOM 4299 N N . GLN C 1 172 ? 119.571 117.576 116.901 1.00 11.46 203 GLN C N 1
ATOM 4300 C CA . GLN C 1 172 ? 118.910 118.636 117.668 1.00 11.46 203 GLN C CA 1
ATOM 4301 C C . GLN C 1 172 ? 119.885 119.736 118.091 1.00 11.46 203 GLN C C 1
ATOM 4302 O O . GLN C 1 172 ? 119.646 120.451 119.063 1.00 11.46 203 GLN C O 1
ATOM 4308 N N . GLU C 1 173 ? 120.979 119.888 117.353 1.00 11.84 204 GLU C N 1
ATOM 4309 C CA . GLU C 1 173 ? 121.953 120.945 117.571 1.00 11.84 204 GLU C CA 1
ATOM 4310 C C . GLU C 1 173 ? 122.207 121.653 116.247 1.00 11.84 204 GLU C C 1
ATOM 4311 O O . GLU C 1 173 ? 121.883 121.138 115.176 1.00 11.84 204 GLU C O 1
ATOM 4317 N N . GLY C 1 174 ? 122.804 122.839 116.332 1.00 10.91 205 GLY C N 1
ATOM 4318 C CA . GLY C 1 174 ? 123.126 123.613 115.157 1.00 10.91 205 GLY C CA 1
ATOM 4319 C C . GLY C 1 174 ? 124.156 122.930 114.277 1.00 10.91 205 GLY C C 1
ATOM 4320 O O . GLY C 1 174 ? 124.957 122.113 114.738 1.00 10.91 205 GLY C O 1
ATOM 4321 N N . PRO C 1 175 ? 124.132 123.235 112.977 1.00 10.86 206 PRO C N 1
ATOM 4322 C CA . PRO C 1 175 ? 125.145 122.652 112.077 1.00 10.86 206 PRO C CA 1
ATOM 4323 C C . PRO C 1 175 ? 126.574 123.026 112.444 1.00 10.86 206 PRO C C 1
ATOM 4324 O O . PRO C 1 175 ? 127.478 122.190 112.326 1.00 10.86 206 PRO C O 1
ATOM 4328 N N . ILE C 1 176 ? 126.808 124.258 112.900 1.00 12.01 207 ILE C N 1
ATOM 4329 C CA . ILE C 1 176 ? 128.158 124.638 113.306 1.00 12.01 207 ILE C CA 1
ATOM 4330 C C . ILE C 1 176 ? 128.577 123.866 114.553 1.00 12.01 207 ILE C C 1
ATOM 4331 O O . ILE C 1 176 ? 129.744 123.492 114.703 1.00 12.01 207 ILE C O 1
ATOM 4336 N N . ALA C 1 177 ? 127.636 123.613 115.466 1.00 11.42 208 ALA C N 1
ATOM 4337 C CA . ALA C 1 177 ? 127.942 122.775 116.623 1.00 11.42 208 ALA C CA 1
ATOM 4338 C C . ALA C 1 177 ? 128.298 121.353 116.196 1.00 11.42 208 ALA C C 1
ATOM 4339 O O . ALA C 1 177 ? 129.196 120.732 116.778 1.00 11.42 208 ALA C O 1
ATOM 4341 N N . ASN C 1 178 ? 127.611 120.827 115.175 1.00 10.67 209 ASN C N 1
ATOM 4342 C CA . ASN C 1 178 ? 127.976 119.528 114.613 1.00 10.67 209 ASN C CA 1
ATOM 4343 C C . ASN C 1 178 ? 129.398 119.549 114.067 1.00 10.67 209 ASN C C 1
ATOM 4344 O O . ASN C 1 178 ? 130.172 118.608 114.275 1.00 10.67 209 ASN C O 1
ATOM 4349 N N . TRP C 1 179 ? 129.746 120.610 113.336 1.00 12.87 210 TRP C N 1
ATOM 4350 C CA . TRP C 1 179 ? 131.086 120.708 112.764 1.00 12.87 210 TRP C CA 1
ATOM 4351 C C . TRP C 1 179 ? 132.145 120.749 113.859 1.00 12.87 210 TRP C C 1
ATOM 4352 O O . TRP C 1 179 ? 133.178 120.076 113.761 1.00 12.87 210 TRP C O 1
ATOM 4363 N N . GLN C 1 180 ? 131.901 121.531 114.913 1.00 13.51 211 GLN C N 1
ATOM 4364 C CA . GLN C 1 180 ? 132.853 121.607 116.016 1.00 13.51 211 GLN C CA 1
ATOM 4365 C C . GLN C 1 180 ? 133.001 120.260 116.715 1.00 13.51 211 GLN C C 1
ATOM 4366 O O . GLN C 1 180 ? 134.123 119.828 117.005 1.00 13.51 211 GLN C O 1
ATOM 4372 N N . SER C 1 181 ? 131.885 119.563 116.957 1.00 12.90 212 SER C N 1
ATOM 4373 C CA . SER C 1 181 ? 131.966 118.263 117.616 1.00 12.90 212 SER C CA 1
ATOM 4374 C C . SER C 1 181 ? 132.715 117.245 116.758 1.00 12.90 212 SER C C 1
ATOM 4375 O O . SER C 1 181 ? 133.504 116.456 117.285 1.00 12.90 212 SER C O 1
ATOM 4378 N N . HIS C 1 182 ? 132.493 117.248 115.437 1.00 12.16 213 HIS C N 1
ATOM 4379 C CA . HIS C 1 182 ? 133.225 116.319 114.573 1.00 12.16 213 HIS C CA 1
ATOM 4380 C C . HIS C 1 182 ? 134.715 116.642 114.554 1.00 12.16 213 HIS C C 1
ATOM 4381 O O . HIS C 1 182 ? 135.547 115.760 114.774 1.00 12.16 213 HIS C O 1
ATOM 4388 N N . VAL C 1 183 ? 135.079 117.904 114.316 1.00 13.40 214 VAL C N 1
ATOM 4389 C CA . VAL C 1 183 ? 136.505 118.202 114.169 1.00 13.40 214 VAL C CA 1
ATOM 4390 C C . VAL C 1 183 ? 137.250 118.019 115.488 1.00 13.40 214 VAL C C 1
ATOM 4391 O O . VAL C 1 183 ? 138.440 117.683 115.484 1.00 13.40 214 VAL C O 1
ATOM 4395 N N . ALA C 1 184 ? 136.581 118.219 116.629 1.00 14.24 215 ALA C N 1
ATOM 4396 C CA . ALA C 1 184 ? 137.249 118.010 117.912 1.00 14.24 215 ALA C CA 1
ATOM 4397 C C . ALA C 1 184 ? 137.642 116.547 118.113 1.00 14.24 215 ALA C C 1
ATOM 4398 O O . ALA C 1 184 ? 138.708 116.260 118.668 1.00 14.24 215 ALA C O 1
ATOM 4400 N N . ASP C 1 185 ? 136.794 115.609 117.683 1.00 14.47 216 ASP C N 1
ATOM 4401 C CA . ASP C 1 185 ? 137.045 114.178 117.837 1.00 14.47 216 ASP C CA 1
ATOM 4402 C C . ASP C 1 185 ? 136.319 113.387 116.752 1.00 14.47 216 ASP C C 1
ATOM 4403 O O . ASP C 1 185 ? 135.275 112.784 117.022 1.00 14.47 216 ASP C O 1
ATOM 4408 N N . PRO C 1 186 ? 136.843 113.356 115.524 1.00 13.31 217 PRO C N 1
ATOM 4409 C CA . PRO C 1 186 ? 136.064 112.786 114.406 1.00 13.31 217 PRO C CA 1
ATOM 4410 C C . PRO C 1 186 ? 135.776 111.297 114.519 1.00 13.31 217 PRO C C 1
ATOM 4411 O O . PRO C 1 186 ? 134.752 110.839 114.003 1.00 13.31 217 PRO C O 1
ATOM 4415 N N . VAL C 1 187 ? 136.644 110.524 115.171 1.00 13.77 218 VAL C N 1
ATOM 4416 C CA . VAL C 1 187 ? 136.387 109.094 115.313 1.00 13.77 218 VAL C CA 1
ATOM 4417 C C . VAL C 1 187 ? 135.174 108.851 116.207 1.00 13.77 218 VAL C C 1
ATOM 4418 O O . VAL C 1 187 ? 134.385 107.932 115.965 1.00 13.77 218 VAL C O 1
ATOM 4422 N N . HIS C 1 188 ? 134.997 109.670 117.243 1.00 14.25 219 HIS C N 1
ATOM 4423 C CA . HIS C 1 188 ? 133.967 109.444 118.248 1.00 14.25 219 HIS C CA 1
ATOM 4424 C C . HIS C 1 188 ? 132.785 110.404 118.145 1.00 14.25 219 HIS C C 1
ATOM 4425 O O . HIS C 1 188 ? 131.929 110.402 119.031 1.00 14.25 219 HIS C O 1
ATOM 4432 N N . SER C 1 189 ? 132.706 111.214 117.091 1.00 12.02 220 SER C N 1
ATOM 4433 C CA . SER C 1 189 ? 131.582 112.144 116.927 1.00 12.02 220 SER C CA 1
ATOM 4434 C C . SER C 1 189 ? 131.246 112.218 115.437 1.00 12.02 220 SER C C 1
ATOM 4435 O O . SER C 1 189 ? 131.820 113.018 114.695 1.00 12.02 220 SER C O 1
ATOM 4438 N N . ASN C 1 190 ? 130.311 111.376 115.011 1.00 10.09 221 ASN C N 1
ATOM 4439 C CA . ASN C 1 190 ? 129.892 111.292 113.616 1.00 10.09 221 ASN C CA 1
ATOM 4440 C C . ASN C 1 190 ? 128.516 110.635 113.575 1.00 10.09 221 ASN C C 1
ATOM 4441 O O . ASN C 1 190 ? 127.940 110.303 114.615 1.00 10.09 221 ASN C O 1
ATOM 4446 N N . VAL C 1 191 ? 127.999 110.422 112.364 1.00 9.34 222 VAL C N 1
ATOM 4447 C CA . VAL C 1 191 ? 126.639 109.913 112.210 1.00 9.34 222 VAL C CA 1
ATOM 4448 C C . VAL C 1 191 ? 126.522 108.497 112.765 1.00 9.34 222 VAL C C 1
ATOM 4449 O O . VAL C 1 191 ? 125.494 108.133 113.338 1.00 9.34 222 VAL C O 1
ATOM 4453 N N . LEU C 1 192 ? 127.573 107.685 112.625 1.00 9.67 223 LEU C N 1
ATOM 4454 C CA . LEU C 1 192 ? 127.519 106.316 113.130 1.00 9.67 223 LEU C CA 1
ATOM 4455 C C . LEU C 1 192 ? 127.481 106.277 114.656 1.00 9.67 223 LEU C C 1
ATOM 4456 O O . LEU C 1 192 ? 126.695 105.523 115.239 1.00 9.67 223 LEU C O 1
ATOM 4461 N N . THR C 1 193 ? 128.302 107.091 115.322 1.00 10.86 224 THR C N 1
ATOM 4462 C CA . THR C 1 193 ? 128.261 107.129 116.783 1.00 10.86 224 THR C CA 1
ATOM 4463 C C . THR C 1 193 ? 126.942 107.716 117.283 1.00 10.86 224 THR C C 1
ATOM 4464 O O . THR C 1 193 ? 126.419 107.291 118.318 1.00 10.86 224 THR C O 1
ATOM 4468 N N . ASN C 1 194 ? 126.387 108.689 116.559 1.00 10.24 225 ASN C N 1
ATOM 4469 C CA . ASN C 1 194 ? 125.077 109.222 116.919 1.00 10.24 225 ASN C CA 1
ATOM 4470 C C . ASN C 1 194 ? 123.981 108.177 116.734 1.00 10.24 225 ASN C C 1
ATOM 4471 O O . ASN C 1 194 ? 123.033 108.117 117.523 1.00 10.24 225 ASN C O 1
ATOM 4476 N N . ALA C 1 195 ? 124.097 107.356 115.689 1.00 9.63 226 ALA C N 1
ATOM 4477 C CA . ALA C 1 195 ? 123.142 106.277 115.455 1.00 9.63 226 ALA C CA 1
ATOM 4478 C C . ALA C 1 195 ? 123.225 105.213 116.541 1.00 9.63 226 ALA C C 1
ATOM 4479 O O . ALA C 1 195 ? 122.199 104.674 116.966 1.00 9.63 226 ALA C O 1
ATOM 4481 N N . ALA C 1 196 ? 124.442 104.885 116.989 1.00 10.67 227 ALA C N 1
ATOM 4482 C CA . ALA C 1 196 ? 124.597 103.951 118.102 1.00 10.67 227 ALA C CA 1
ATOM 4483 C C . ALA C 1 196 ? 123.914 104.463 119.365 1.00 10.67 227 ALA C C 1
ATOM 4484 O O . ALA C 1 196 ? 123.509 103.669 120.218 1.00 10.67 227 ALA C O 1
ATOM 4486 N N . LYS C 1 197 ? 123.785 105.777 119.506 1.00 11.84 228 LYS C N 1
ATOM 4487 C CA . LYS C 1 197 ? 123.082 106.369 120.633 1.00 11.84 228 LYS C CA 1
ATOM 4488 C C . LYS C 1 197 ? 121.587 106.516 120.387 1.00 11.84 228 LYS C C 1
ATOM 4489 O O . LYS C 1 197 ? 120.865 106.925 121.299 1.00 11.84 228 LYS C O 1
ATOM 4495 N N . GLY C 1 198 ? 121.110 106.198 119.189 1.00 10.53 229 GLY C N 1
ATOM 4496 C CA . GLY C 1 198 ? 119.694 106.199 118.893 1.00 10.53 229 GLY C CA 1
ATOM 4497 C C . GLY C 1 198 ? 119.127 107.486 118.336 1.00 10.53 229 GLY C C 1
ATOM 4498 O O . GLY C 1 198 ? 117.901 107.599 118.233 1.00 10.53 229 GLY C O 1
ATOM 4499 N N . PHE C 1 199 ? 119.973 108.457 117.979 1.00 10.36 230 PHE C N 1
ATOM 4500 C CA . PHE C 1 199 ? 119.538 109.745 117.427 1.00 10.36 230 PHE C CA 1
ATOM 4501 C C . PHE C 1 199 ? 118.568 110.466 118.362 1.00 10.36 230 PHE C C 1
ATOM 4502 O O . PHE C 1 199 ? 117.714 111.232 117.914 1.00 10.36 230 PHE C O 1
ATOM 4510 N N . GLY C 1 200 ? 118.669 110.200 119.662 1.00 11.39 231 GLY C N 1
ATOM 4511 C CA . GLY C 1 200 ? 117.796 110.807 120.640 1.00 11.39 231 GLY C CA 1
ATOM 4512 C C . GLY C 1 200 ? 116.414 110.199 120.752 1.00 11.39 231 GLY C C 1
ATOM 4513 O O . GLY C 1 200 ? 115.598 110.714 121.523 1.00 11.39 231 GLY C O 1
ATOM 4514 N N . PHE C 1 201 ? 116.118 109.129 120.011 1.00 11.21 232 PHE C N 1
ATOM 4515 C CA . PHE C 1 201 ? 114.787 108.535 120.041 1.00 11.21 232 PHE C CA 1
ATOM 4516 C C . PHE C 1 201 ? 114.836 107.037 120.309 1.00 11.21 232 PHE C C 1
ATOM 4517 O O . PHE C 1 201 ? 113.944 106.499 120.968 1.00 11.21 232 PHE C O 1
ATOM 4525 N N . TYR C 1 202 ? 115.870 106.361 119.823 1.00 10.75 233 TYR C N 1
ATOM 4526 C CA . TYR C 1 202 ? 116.002 104.923 120.028 1.00 10.75 233 TYR C CA 1
ATOM 4527 C C . TYR C 1 202 ? 117.026 104.631 121.120 1.00 10.75 233 TYR C C 1
ATOM 4528 O O . TYR C 1 202 ? 116.872 103.685 121.884 1.00 10.75 233 TYR C O 1
#

Organism: Ostreococcus tauri (NCBI:txid70448)

Solvent-accessible surface area: 41923 Å² total; per-residue (Å²): 114,144,57,19,94,89,156,25,30,68,47,80,33,52,162,38,53,108,138,112,78,77,52,121,98,66,21,46,80,46,19,32,118,0,72,147,13,51,125,26,26,83,33,8,144,60,48,18,100,41,52,55,40,31,63,70,59,42,58,81,46,33,54,50,110,76,5,54,42,36,12,107,63,121,98,80,58,159,58,47,99,14,96,148,89,46,49,115,23,28,50,123,72,69,60,101,102,98,108,89,116,63,38,42,58,60,17,90,103,60,41,145,46,136,61,75,84,150,65,70,60,93,86,33,69,29,53,49,22,56,114,133,33,110,150,8,106,34,148,100,45,84,78,107,72,63,69,16,105,50,15,58,115,0,68,127,13,56,150,44,76,84,26,15,63,124,75,15,88,27,36,82,95,5,19,32,33,25,154,100,52,83,70,87,62,67,58,92,26,44,99,135,42,36,44,68,153,6,68,64,69,117,114,142,59,18,97,87,156,26,31,66,49,80,32,51,162,40,54,107,139,114,82,78,51,124,99,64,21,47,78,50,19,32,118,0,75,146,14,51,125,26,24,83,34,10,146,59,50,19,101,39,51,54,41,31,65,70,59,42,57,81,41,32,54,49,110,67,5,56,43,36,14,110,57,123,97,80,59,160,58,70,100,14,98,172,86,47,47,114,24,30,49,124,72,68,60,102,99,98,109,89,118,63,39,42,58,62,17,88,102,61,42,147,46,136,63,76,84,149,65,71,60,94,85,34,67,28,52,50,21,57,115,133,32,112,149,8,108,34,147,99,45,83,78,106,71,63,73,16,104,53,15,56,112,0,64,126,12,54,150,42,74,82,26,15,61,122,75,13,86,29,33,83,96,5,18,35,35,23,152,104,51,82,68,86,62,65,60,92,27,43,99,137,40,38,45,68,154,8,68,65,68,119,114,144,58,20,95,89,156,26,31,67,44,81,32,52,162,40,53,107,139,114,83,77,51,120,100,64,19,44,80,46,19,33,119,0,72,142,14,48,127,24,26,82,35,10,142,60,50,19,101,40,51,53,38,30,62,67,59,41,57,84,44,31,57,51,111,75,6,57,43,37,14,99,61,123,97,81,60,160,58,52,101,13,99,147,88,46,47,115,23,30,49,124,72,68,60,101,102,98,107,88,115,62,40,43,58,61,17,89,102,60,43,145,46,136,61,76,83,150,65,70,61,94,85,34,69,28,54,51,20,56,116,132,32,113,152,7,107,31,141,97,44,82,78,104,70,64,67,17,105,51,14,60,114,0,67,126,14,55,151,43,76,84,26,15,62,124,75,14,87,28,33,84,94,5,17,35,38,20,154,101,47,82,70,88,62,66,62,92,25,43,99,136,42,35,45,67,152,7,70,64,71,116

Nearest PDB structures (foldseek):
  7yca-assembly1_S  TM=9.852E-01  e=1.369E-30  Ostreococcus tauri
  8hg3-assembly1_T  TM=9.903E-01  e=6.371E-30  Ostreococcus tauri
  7yca-assembly1_V  TM=9.812E-01  e=2.808E-28  Ostreococcus tauri
  7yca-assembly1_Q  TM=9.811E-01  e=1.161E-27  Ostreococcus tauri
  7yca-assembly1_X  TM=9.822E-01  e=2.362E-27  Ostreococcus tauri

B-factor: mean 15.24, std 4.99, range [7.43, 34.85]

Sequence (606 aa):
ADIYPEFGTYPGGGESPIIPFGSEKNAEREVIHGRWAMLGVTGAWAAENGTGIPWFTAGTLCTPDDCTAVADKFPGAVAPLAPEGSGYPSFWNVLIIEIVLVGAAEAYRTGISDSPFDDGLTVGDVNPGGRFDPLGLAESGDLEELKIKELKHCRLSMFAWLGCIFQALATQEGPIANWQSHVADPVHSNVLTNAAKGFGFYADIYPEFGTYPGGGESPIIPFGSEKNAEREVIHGRWAMLGVTGAWAAENGTGIPWFTAGTLCTPDDCTAVADKFPGAVAPLAPEGSGYPSFWNVLIIEIVLVGAAEAYRTGISDSPFDDGLTVGDVNPGGRFDPLGLAESGDLEELKIKELKHCRLSMFAWLGCIFQALATQEGPIANWQSHVADPVHSNVLTNAAKGFGFYADIYPEFGTYPGGGESPIIPFGSEKNAEREVIHGRWAMLGVTGAWAAENGTGIPWFTAGTLCTPDDCTAVADKFPGAVAPLAPEGSGYPSFWNVLIIEIVLVGAAEAYRTGISDSPFDDGLTVGDVNPGGRFDPLGLAESGDLEELKIKELKHCRLSMFAWLGCIFQALATQEGPIANWQSHVADPVHSNVLTNAAKGFGFY

Secondary structure (DSSP, 8-state):
--S--SSS--TTSS--SSS----HHHHHHHHHHHHHHHHHHHHHHHHHHHH---GGGGGGGS-SS--GGGTT-STT-SS-SS-TTS--S-HHHHHHHHHHHHHHHHHHHHTSS--SS-S-PPTT-S---GGGSTT-HHHHS-HHHHHHHHHHHHHHHHHHHHHHHHHHHHHSS-HHHHHHHHHH-TTTSSHHHHHHTTTTT-/--S--SSS--TTSS--SSS----HHHHHHHHHHHHHHHHHHHHHHHHHHHH---GGGGGGGS-SS--GGGTT-STT-SS-SS-TTS--S-HHHHHHHHHHHHHHHHHHHHTSS--SS-S-PPTT-S---GGGSTT-HHHHS-HHHHHHHHHHHHHHHHHHHHHHHHHHHHHSS-HHHHHHHHHH-TTTSSHHHHHHTTTTT-/--S--SSS--TTSS--SSS----HHHHHHHHHHHHHHHHHHHHHHHHHHHH---GGGGGGG--SS--GGGTT-STT-SS-SS-TTS--S-HHHHHHHHHHHHHHHHHHHHTSS--SS-S-PPTT-S---GGGSTT-HHHHS-HHHHHHHHHHHHHHHHHHHHHHHHHHHHHSS-HHHHHHHHHH-TTTSSHHHHHHTTTTT-

InterPro domains:
  IPR001344 Chlorophyll A-B binding protein, plant and chromista [PTHR21649] (33-204)
  IPR022796 Chlorophyll A-B binding protein [PF00504] (33-177)

Radius of gyration: 30.76 Å; Cα contacts (8 Å, |Δi|>4): 505; chains: 3; bounding box: 79×79×48 Å

Foldseek 3Di:
DVLDPDPADAVVGDFGDPDTDDDPLVNLVLLVLLVVLLVVVVVQVVLCVQAVDGPVPPVVCADQVANQSQQPRGPPDPGGPDDPPPRDDHNVVVVVVCCVVVVVVVCCQQVVDDHPDDPPFDRSDSCRDDVVVVVCPCPVDPVVSVVSVSSVSSVVSVVVVVVQVVCCQQAVHHPVVLVVQCVVPVVCRDPVNSVVVPSVPD/DVLDPDPADAVVGDAGDPDGDDDPLVNLVLLVLLVVLLVVVVVQVVLCVQAVDGPVPPPVCADQVANCNQQPRGPPDPGGVDDPPPRPPHNVVVVVVCCVPVVVVVCCQQVVDPHPDDPPFDRSDSCRDDVVVVVCPCPVDPVVSVVSVSSVSSVVSVVVVVVQVVCCQLAVHHPVVLVVQCVVPVVCRDDVNSVVVPSVPD/DVLDPDPADAVVGDAGDPDGDDDPLVNLVLLVLLVVLVVVVVVQVVLCVQAVDGPVPPVVCADQVANQSQQPRGPPDPGGVDDPPPRDPHNVVVVVVCCVVVVVVVCCQQVVDPHPDDPPFDRSDSCRDDVVVVVCPCPVDPVVSVVSVSSVSSVVSVVVVVVQVVCCQQAVHHPVVLVVQCVVPVVCRDPVNSVVVPSVPD